Protein AF-A0A522D3J7-F1 (afdb_monomer_lite)

Structure (mmCIF, N/CA/C/O backbone):
data_AF-A0A522D3J7-F1
#
_entry.id   AF-A0A522D3J7-F1
#
loop_
_atom_site.group_PDB
_atom_site.id
_atom_site.type_symbol
_atom_site.label_atom_id
_atom_site.label_alt_id
_atom_site.label_comp_id
_atom_site.label_asym_id
_atom_site.label_entity_id
_atom_site.label_seq_id
_atom_site.pdbx_PDB_ins_code
_atom_site.Cartn_x
_atom_site.Cartn_y
_atom_site.Cartn_z
_atom_site.occupancy
_atom_site.B_iso_or_equiv
_atom_site.auth_seq_id
_atom_site.auth_comp_id
_atom_site.auth_asym_id
_atom_site.auth_atom_id
_atom_site.pdbx_PDB_model_num
ATOM 1 N N . MET A 1 1 ? 2.717 70.406 23.641 1.00 40.25 1 MET A N 1
ATOM 2 C CA . MET A 1 1 ? 3.987 69.862 24.183 1.00 40.25 1 MET A CA 1
ATOM 3 C C . MET A 1 1 ? 3.793 68.961 25.406 1.00 40.25 1 MET A C 1
ATOM 5 O O . MET A 1 1 ? 4.010 67.775 25.226 1.00 40.25 1 MET A O 1
ATOM 9 N N . LYS A 1 2 ? 3.335 69.416 26.594 1.00 33.19 2 LYS A N 1
ATOM 10 C CA . LYS A 1 2 ? 3.222 68.535 27.795 1.00 33.19 2 LYS A CA 1
ATOM 11 C C . LYS A 1 2 ? 2.521 67.176 27.553 1.00 33.19 2 LYS A C 1
ATOM 13 O O . LYS A 1 2 ? 3.052 66.159 27.980 1.00 33.19 2 LYS A O 1
ATOM 18 N N . LYS A 1 3 ? 1.410 67.126 26.796 1.00 33.66 3 LYS A N 1
ATOM 19 C CA . LYS A 1 3 ? 0.742 65.853 26.428 1.00 33.66 3 LYS A CA 1
ATOM 20 C C . LYS A 1 3 ? 1.581 64.918 25.526 1.00 33.66 3 LYS A C 1
ATOM 22 O O . LYS A 1 3 ? 1.422 63.710 25.632 1.00 33.66 3 LYS A O 1
ATOM 27 N N . LEU A 1 4 ? 2.496 65.439 24.697 1.00 36.22 4 LEU A N 1
ATOM 28 C CA . LEU A 1 4 ? 3.416 64.616 23.890 1.00 36.22 4 LEU A CA 1
ATOM 29 C C . LEU A 1 4 ? 4.549 64.014 24.735 1.00 36.22 4 LEU A C 1
ATOM 31 O O . LEU A 1 4 ? 4.918 62.867 24.513 1.00 36.22 4 LEU A O 1
ATOM 35 N N . LEU A 1 5 ? 5.078 64.755 25.720 1.00 34.31 5 LEU A N 1
ATOM 36 C CA . LEU A 1 5 ? 6.113 64.226 26.620 1.00 34.31 5 LEU A CA 1
ATOM 37 C C . LEU A 1 5 ? 5.594 63.026 27.426 1.00 34.31 5 LEU A C 1
ATOM 39 O O . LEU A 1 5 ? 6.273 62.009 27.508 1.00 34.31 5 LEU A O 1
ATOM 43 N N . ILE A 1 6 ? 4.375 63.131 27.966 1.00 37.53 6 ILE A N 1
ATOM 44 C CA . ILE A 1 6 ? 3.741 62.053 28.742 1.00 37.53 6 ILE A CA 1
ATOM 45 C C . ILE A 1 6 ? 3.516 60.810 27.864 1.00 37.53 6 ILE A C 1
ATOM 47 O O . ILE A 1 6 ? 3.835 59.701 28.285 1.00 37.53 6 ILE A O 1
ATOM 51 N N . ALA A 1 7 ? 3.054 60.987 26.620 1.00 37.78 7 ALA A N 1
ATOM 52 C CA . ALA A 1 7 ? 2.910 59.881 25.673 1.00 37.78 7 ALA A CA 1
ATOM 53 C C . ALA A 1 7 ? 4.255 59.197 25.358 1.00 37.78 7 ALA A C 1
ATOM 55 O O . ALA A 1 7 ? 4.331 57.972 25.383 1.00 37.78 7 ALA A O 1
ATOM 56 N N . SER A 1 8 ? 5.325 59.966 25.130 1.00 34.00 8 SER A N 1
ATOM 57 C CA . SER A 1 8 ? 6.657 59.419 24.822 1.00 34.00 8 SER A CA 1
ATOM 58 C C . SER A 1 8 ? 7.197 58.506 25.937 1.00 34.00 8 SER A C 1
ATOM 60 O O . SER A 1 8 ? 7.757 57.444 25.660 1.00 34.00 8 SER A O 1
ATOM 62 N N . VAL A 1 9 ? 6.965 58.870 27.206 1.00 36.00 9 VAL A N 1
ATOM 63 C CA . VAL A 1 9 ? 7.366 58.057 28.372 1.00 36.00 9 VAL A CA 1
ATOM 64 C C . VAL A 1 9 ? 6.554 56.760 28.465 1.00 36.00 9 VAL A C 1
ATOM 66 O O . VAL A 1 9 ? 7.125 55.706 28.734 1.00 36.00 9 VAL A O 1
ATOM 69 N N . ILE A 1 10 ? 5.246 56.806 28.192 1.00 36.44 10 ILE A N 1
ATOM 70 C CA . ILE A 1 10 ? 4.370 55.623 28.248 1.00 36.44 10 ILE A CA 1
ATOM 71 C C . ILE A 1 10 ? 4.685 54.641 27.107 1.00 36.44 10 ILE A C 1
ATOM 73 O O . ILE A 1 10 ? 4.838 53.449 27.357 1.00 36.44 10 ILE A O 1
ATOM 77 N N . PHE A 1 11 ? 4.852 55.114 25.867 1.00 40.09 11 PHE A N 1
ATOM 78 C CA . PHE A 1 11 ? 5.179 54.232 24.735 1.00 40.09 11 PHE A CA 1
ATOM 79 C C . PHE A 1 11 ? 6.571 53.585 24.861 1.00 40.09 11 PHE A C 1
ATOM 81 O O . PHE A 1 11 ? 6.744 52.427 24.473 1.00 40.09 11 PHE A O 1
ATOM 88 N N . SER A 1 12 ? 7.532 54.271 25.493 1.00 34.16 12 SER A N 1
ATOM 89 C CA . SER A 1 12 ? 8.863 53.718 25.796 1.00 34.16 12 SER A CA 1
ATOM 90 C C . SER A 1 12 ? 8.843 52.540 26.787 1.00 34.16 12 SER A C 1
ATOM 92 O O . SER A 1 12 ? 9.814 51.794 26.848 1.00 34.16 12 SER A O 1
ATOM 94 N N . LEU A 1 13 ? 7.752 52.343 27.541 1.00 32.25 13 LEU A N 1
ATOM 95 C CA . LEU A 1 13 ? 7.586 51.229 28.488 1.00 32.25 13 LEU A CA 1
ATOM 96 C C . LEU A 1 13 ? 6.877 49.998 27.893 1.00 32.25 13 LEU A C 1
ATOM 98 O O . LEU A 1 13 ? 6.826 48.964 28.555 1.00 32.25 13 LEU A O 1
ATOM 102 N N . VAL A 1 14 ? 6.335 50.088 26.670 1.00 37.84 14 VAL A N 1
ATOM 103 C CA . VAL A 1 14 ? 5.544 49.003 26.039 1.00 37.84 14 VAL A CA 1
ATOM 104 C C . VAL A 1 14 ? 6.085 48.587 24.658 1.00 37.84 14 VAL A C 1
ATOM 106 O O . VAL A 1 14 ? 5.700 47.549 24.133 1.00 37.84 14 VAL A O 1
ATOM 109 N N . GLY A 1 15 ? 7.027 49.339 24.074 1.00 35.78 15 GLY A N 1
ATOM 110 C CA . GLY A 1 15 ? 7.810 48.877 22.915 1.00 35.78 15 GLY A CA 1
ATOM 111 C C . GLY A 1 15 ? 7.075 48.882 21.568 1.00 35.78 15 GLY A C 1
ATOM 112 O O . GLY A 1 15 ? 7.442 48.131 20.668 1.00 35.78 15 GLY A O 1
ATOM 113 N N . ILE A 1 16 ? 6.050 49.727 21.409 1.00 37.94 16 ILE A N 1
ATOM 114 C CA . ILE A 1 16 ? 5.265 49.861 20.169 1.00 37.94 16 ILE A CA 1
ATOM 115 C C . ILE A 1 16 ? 5.700 51.125 19.412 1.00 37.94 16 ILE A C 1
ATOM 117 O O . ILE A 1 16 ? 5.866 52.189 20.010 1.00 37.94 16 ILE A O 1
ATOM 121 N N . SER A 1 17 ? 5.886 51.025 18.091 1.00 37.62 17 SER A N 1
ATOM 122 C CA . SER A 1 17 ? 6.366 52.140 17.265 1.00 37.62 17 SER A CA 1
ATOM 123 C C . SER A 1 17 ? 5.295 53.216 17.026 1.00 37.62 17 SER A C 1
ATOM 125 O O . SER A 1 17 ? 4.095 52.948 16.954 1.00 37.62 17 SER A O 1
ATOM 127 N N . ALA A 1 18 ? 5.741 54.469 16.884 1.00 39.22 18 ALA A N 1
ATOM 128 C CA . ALA A 1 18 ? 4.886 55.657 16.985 1.00 39.22 18 ALA A CA 1
ATOM 129 C C . ALA A 1 18 ? 3.805 55.821 15.891 1.00 39.22 18 ALA A C 1
ATOM 131 O O . ALA A 1 18 ? 2.935 56.678 16.039 1.00 39.22 18 ALA A O 1
ATOM 132 N N . GLY A 1 19 ? 3.825 55.023 14.815 1.00 41.78 19 GLY A N 1
ATOM 133 C CA . GLY A 1 19 ? 2.848 55.128 13.723 1.00 41.78 19 GLY A CA 1
ATOM 134 C C . GLY A 1 19 ? 1.414 54.786 14.147 1.00 41.78 19 GLY A C 1
ATOM 135 O O . GLY A 1 19 ? 0.482 55.517 13.823 1.00 41.78 19 GLY A O 1
ATOM 136 N N . TYR A 1 20 ? 1.232 53.725 14.942 1.00 38.03 20 TYR A N 1
ATOM 137 C CA . TYR A 1 20 ? -0.102 53.220 15.310 1.00 38.03 20 TYR A CA 1
ATOM 138 C C . TYR A 1 20 ? -0.926 54.185 16.177 1.00 38.03 20 TYR A C 1
ATOM 140 O O . TYR A 1 20 ? -2.157 54.146 16.154 1.00 38.03 20 TYR A O 1
ATOM 148 N N . ALA A 1 21 ? -0.273 55.082 16.921 1.00 38.91 21 ALA A N 1
ATOM 149 C CA . ALA A 1 21 ? -0.965 56.040 17.779 1.00 38.91 21 ALA A CA 1
ATOM 150 C C . ALA A 1 21 ? -1.787 57.072 16.983 1.00 38.91 21 ALA A C 1
ATOM 152 O O . ALA A 1 21 ? -2.789 57.578 17.488 1.00 38.91 21 ALA A O 1
ATOM 153 N N . GLN A 1 22 ? -1.385 57.397 15.748 1.00 39.00 22 GLN A N 1
ATOM 154 C CA . GLN A 1 22 ? -1.975 58.509 14.998 1.00 39.00 22 GLN A CA 1
ATOM 155 C C . GLN A 1 22 ? -3.326 58.162 14.349 1.00 39.00 22 GLN A C 1
ATOM 157 O O . GLN A 1 22 ? -4.180 59.042 14.219 1.00 39.00 22 GLN A O 1
ATOM 162 N N . ASP A 1 23 ? -3.556 56.892 14.008 1.00 38.94 23 ASP A N 1
ATOM 163 C CA . ASP A 1 23 ? -4.837 56.439 13.453 1.00 38.94 23 ASP A CA 1
ATOM 164 C C . ASP A 1 23 ? -5.845 56.007 14.532 1.00 38.94 23 ASP A C 1
ATOM 166 O O . ASP A 1 23 ? -7.049 56.166 14.328 1.00 38.94 23 ASP A O 1
ATOM 170 N N . TYR A 1 24 ? -5.388 55.582 15.719 1.00 35.59 24 TYR A N 1
ATOM 171 C CA . TYR A 1 24 ? -6.277 55.268 16.847 1.00 35.59 24 TYR A CA 1
ATOM 172 C C . TYR A 1 24 ? -7.119 56.487 17.273 1.00 35.59 24 TYR A C 1
ATOM 174 O O . TYR A 1 24 ? -8.347 56.410 17.335 1.00 35.59 24 TYR A O 1
ATOM 182 N N . PHE A 1 25 ? -6.489 57.653 17.470 1.00 37.47 25 PHE A N 1
ATOM 183 C CA . PHE A 1 25 ? -7.220 58.885 17.805 1.00 37.47 25 PHE A CA 1
ATOM 184 C C . PHE A 1 25 ? -8.156 59.352 16.673 1.00 37.47 25 PHE A C 1
ATOM 186 O O . PHE A 1 25 ? -9.266 59.803 16.944 1.00 37.47 25 PHE A O 1
ATOM 193 N N . ARG A 1 26 ? -7.778 59.151 15.400 1.00 39.66 26 ARG A N 1
ATOM 194 C CA . ARG A 1 26 ? -8.648 59.439 14.238 1.00 39.66 26 ARG A CA 1
ATOM 195 C C . ARG A 1 26 ? -9.884 58.542 14.148 1.00 39.66 26 ARG A C 1
ATOM 197 O O . ARG A 1 26 ? -10.861 58.940 13.511 1.00 39.66 26 ARG A O 1
ATOM 204 N N . ALA A 1 27 ? -9.843 57.341 14.721 1.00 35.19 27 ALA A N 1
ATOM 205 C CA . ALA A 1 27 ? -11.011 56.474 14.838 1.00 35.19 27 ALA A CA 1
ATOM 206 C C . ALA A 1 27 ? -11.922 56.918 15.995 1.00 35.19 27 ALA A C 1
ATOM 208 O O . ALA A 1 27 ? -13.141 56.960 15.829 1.00 35.19 27 ALA A O 1
ATOM 209 N N . GLN A 1 28 ? -11.338 57.308 17.133 1.00 33.50 28 GLN A N 1
ATOM 210 C CA . GLN A 1 28 ? -12.090 57.693 18.329 1.00 33.50 28 GLN A CA 1
ATOM 211 C C . GLN A 1 28 ? -12.894 58.994 18.137 1.00 33.50 28 GLN A C 1
ATOM 213 O O . GLN A 1 28 ? -14.094 58.996 18.414 1.00 33.50 28 GLN A O 1
ATOM 218 N N . ASP A 1 29 ? -12.302 60.047 17.554 1.00 39.47 29 ASP A N 1
ATOM 219 C CA . ASP A 1 29 ? -13.015 61.308 17.258 1.00 39.47 29 ASP A CA 1
ATOM 220 C C . ASP A 1 29 ? -14.249 61.083 16.355 1.00 39.47 29 ASP A C 1
ATOM 222 O O . ASP A 1 29 ? -15.307 61.684 16.551 1.00 39.47 29 ASP A O 1
ATOM 226 N N . LYS A 1 30 ? -14.144 60.167 15.379 1.00 38.19 30 LYS A N 1
ATOM 227 C CA . LYS A 1 30 ? -15.259 59.797 14.487 1.00 38.19 30 LYS A CA 1
ATOM 228 C C . LYS A 1 30 ? -16.360 59.016 15.207 1.00 38.19 30 LYS A C 1
ATOM 230 O O . LYS A 1 30 ? -17.526 59.124 14.829 1.00 38.19 30 LYS A O 1
ATOM 235 N N . PHE A 1 31 ? -16.008 58.224 16.217 1.00 32.94 31 PHE A N 1
ATOM 236 C CA . PHE A 1 31 ? -16.968 57.425 16.975 1.00 32.94 31 PHE A CA 1
ATOM 237 C C . PHE A 1 31 ? -17.808 58.293 17.922 1.00 32.94 31 PHE A C 1
ATOM 239 O O . PHE A 1 31 ? -19.022 58.097 18.027 1.00 32.94 31 PHE A O 1
ATOM 246 N N . GLU A 1 32 ? -17.202 59.299 18.559 1.00 38.25 32 GLU A N 1
ATOM 247 C CA . GLU A 1 32 ? -17.934 60.245 19.411 1.00 38.25 32 GLU A CA 1
ATOM 248 C C . GLU A 1 32 ? -18.833 61.188 18.587 1.00 38.25 32 GLU A C 1
ATOM 250 O O . GLU A 1 32 ? -19.997 61.373 18.945 1.00 38.25 32 GLU A O 1
ATOM 255 N N . ASP A 1 33 ? -18.374 61.677 17.427 1.00 39.84 33 ASP A N 1
ATOM 256 C CA . ASP A 1 33 ? -19.198 62.443 16.472 1.00 39.84 33 ASP A CA 1
ATOM 257 C C . ASP A 1 33 ? -20.414 61.641 15.959 1.00 39.84 33 ASP A C 1
ATOM 259 O O . ASP A 1 33 ? -21.549 62.132 15.969 1.00 39.84 33 ASP A O 1
ATOM 263 N N . PHE A 1 34 ? -20.216 60.371 15.585 1.00 32.75 34 PHE A N 1
ATOM 264 C CA . PHE A 1 34 ? -21.308 59.467 15.206 1.00 32.75 34 PHE A CA 1
ATOM 265 C C . PHE A 1 34 ? -22.305 59.253 16.357 1.00 32.75 34 PHE A C 1
ATOM 267 O O . PHE A 1 34 ? -23.522 59.328 16.160 1.00 32.75 34 PHE A O 1
ATOM 274 N N . THR A 1 35 ? -21.802 59.049 17.577 1.00 35.41 35 THR A N 1
ATOM 275 C CA . THR A 1 35 ? -22.632 58.836 18.773 1.00 35.41 35 THR A CA 1
ATOM 276 C C . THR A 1 35 ? -23.438 60.089 19.136 1.00 35.41 35 THR A C 1
ATOM 278 O O . THR A 1 35 ? -24.616 59.984 19.485 1.00 35.41 35 THR A O 1
ATOM 281 N N . ALA A 1 36 ? -22.857 61.284 18.990 1.00 40.94 36 ALA A N 1
ATOM 282 C CA . ALA A 1 36 ? -23.553 62.555 19.180 1.00 40.94 36 ALA A CA 1
ATOM 283 C C . ALA A 1 36 ? -24.682 62.751 18.151 1.00 40.94 36 ALA A C 1
ATOM 285 O O . ALA A 1 36 ? -25.812 63.078 18.526 1.00 40.94 36 ALA A O 1
ATOM 286 N N . LYS A 1 37 ? -24.418 62.473 16.867 1.00 40.31 37 LYS A N 1
ATOM 287 C CA . LYS A 1 37 ? -25.411 62.564 15.779 1.00 40.31 37 LYS A CA 1
ATOM 288 C C . LYS A 1 37 ? -26.569 61.578 15.963 1.00 40.31 37 LYS A C 1
ATOM 290 O O . LYS A 1 37 ? -27.728 61.978 15.869 1.00 40.31 37 LYS A O 1
ATOM 295 N N . MET A 1 38 ? -26.278 60.331 16.340 1.00 34.22 38 MET A N 1
ATOM 296 C CA . MET A 1 38 ? -27.286 59.325 16.716 1.00 34.22 38 MET A CA 1
ATOM 297 C C . MET A 1 38 ? -28.167 59.769 17.895 1.00 34.22 38 MET A C 1
ATOM 299 O O . MET A 1 38 ? -29.361 59.468 17.927 1.00 34.22 38 MET A O 1
ATOM 303 N N . LYS A 1 39 ? -27.604 60.503 18.864 1.00 35.25 39 LYS A N 1
ATOM 304 C CA . LYS A 1 39 ? -28.344 60.999 20.035 1.00 35.25 39 LYS A CA 1
ATOM 305 C C . LYS A 1 39 ? -29.233 62.203 19.700 1.00 35.25 39 LYS A C 1
ATOM 307 O O . LYS A 1 39 ? -30.327 62.304 20.246 1.00 35.25 39 LYS A O 1
ATOM 312 N N . ALA A 1 40 ? -28.812 63.060 18.766 1.00 39.50 40 ALA A N 1
ATOM 313 C CA . ALA A 1 40 ? -29.635 64.149 18.233 1.00 39.50 40 ALA A CA 1
ATOM 314 C C . ALA A 1 40 ? -30.811 63.639 17.373 1.00 39.50 40 ALA A C 1
ATOM 316 O O . ALA A 1 40 ? -31.916 64.173 17.459 1.00 39.50 40 ALA A O 1
ATOM 317 N N . ALA A 1 41 ? -30.603 62.570 16.595 1.00 36.94 41 ALA A N 1
ATOM 318 C CA . ALA A 1 41 ? -31.608 62.005 15.688 1.00 36.94 41 ALA A CA 1
ATOM 319 C C . ALA A 1 41 ? -32.843 61.390 16.383 1.00 36.94 41 ALA A C 1
ATOM 321 O O . ALA A 1 41 ? -33.868 61.202 15.738 1.00 36.94 41 ALA A O 1
ATOM 322 N N . LYS A 1 42 ? -32.785 61.099 17.692 1.00 35.75 42 LYS A N 1
ATOM 323 C CA . LYS A 1 42 ? -33.933 60.601 18.481 1.00 35.75 42 LYS A CA 1
ATOM 324 C C . LYS A 1 42 ? -34.771 61.703 19.151 1.00 35.75 42 LYS A C 1
ATOM 326 O O . LYS A 1 42 ? -35.654 61.391 19.943 1.00 35.75 42 LYS A O 1
ATOM 331 N N . GLY A 1 43 ? -34.478 62.979 18.884 1.00 36.56 43 GLY A N 1
ATOM 332 C CA . GLY A 1 43 ? -35.056 64.120 19.604 1.00 36.56 43 GLY A CA 1
ATOM 333 C C . GLY A 1 43 ? -36.263 64.814 18.959 1.00 36.56 43 GLY A C 1
ATOM 334 O O . GLY A 1 43 ? -36.713 65.816 19.514 1.00 36.56 43 GLY A O 1
ATOM 335 N N . LYS A 1 44 ? -36.763 64.360 17.801 1.00 33.38 44 LYS A N 1
ATOM 336 C CA . LYS A 1 44 ? -37.850 65.028 17.062 1.00 33.38 44 LYS A CA 1
ATOM 337 C C . LYS A 1 44 ? -38.787 64.049 16.358 1.00 33.38 44 LYS A C 1
ATOM 339 O O . LYS A 1 44 ? -38.300 63.098 15.766 1.00 33.38 44 LYS A O 1
ATOM 344 N N . GLU A 1 45 ? -40.079 64.398 16.388 1.00 31.23 45 GLU A N 1
ATOM 345 C CA . GLU A 1 45 ? -41.188 63.939 15.525 1.00 31.23 45 GLU A CA 1
ATOM 346 C C . GLU A 1 45 ? -41.466 62.408 15.486 1.00 31.23 45 GLU A C 1
ATOM 348 O O . GLU A 1 45 ? -40.586 61.583 15.297 1.00 31.23 45 GLU A O 1
ATOM 353 N N . GLY A 1 46 ? -42.692 61.903 15.671 1.00 26.52 46 GLY A N 1
ATOM 354 C CA . GLY A 1 46 ? -43.945 62.561 16.053 1.00 26.52 46 GLY A CA 1
ATOM 355 C C . GLY A 1 46 ? -44.892 62.865 14.890 1.00 26.52 46 GLY A C 1
ATOM 356 O O . GLY A 1 46 ? -45.144 64.030 14.609 1.00 26.52 46 GLY A O 1
ATOM 357 N N . GLY A 1 47 ? -45.463 61.832 14.262 1.00 24.97 47 GLY A N 1
ATOM 358 C CA . GLY A 1 47 ? -46.562 61.992 13.303 1.00 24.97 47 GLY A CA 1
ATOM 359 C C . GLY A 1 47 ? -46.648 60.874 12.263 1.00 24.97 47 GLY A C 1
ATOM 360 O O . GLY A 1 47 ? -45.634 60.401 11.765 1.00 24.97 47 GLY A O 1
ATOM 361 N N . SER A 1 48 ? -47.876 60.463 11.947 1.00 29.28 48 SER A N 1
ATOM 362 C CA . SER A 1 48 ? -48.210 59.582 10.819 1.00 29.28 48 SER A CA 1
ATOM 363 C C . SER A 1 48 ? -47.860 60.222 9.471 1.00 29.28 48 SER A C 1
ATOM 365 O O . SER A 1 48 ? -48.133 61.408 9.303 1.00 29.28 48 SER A O 1
ATOM 367 N N . TYR A 1 49 ? -47.405 59.424 8.498 1.00 23.36 49 TYR A N 1
ATOM 368 C CA . TYR A 1 49 ? -48.014 59.423 7.160 1.00 23.36 49 TYR A CA 1
ATOM 369 C C . TYR A 1 49 ? -47.873 58.051 6.475 1.00 23.36 49 TYR A C 1
ATOM 371 O O . TYR A 1 49 ? -46.930 57.305 6.740 1.00 23.36 49 TYR A O 1
ATOM 379 N N . MET A 1 50 ? -48.848 57.719 5.626 1.00 24.08 50 MET A N 1
ATOM 380 C CA . MET A 1 50 ? -48.866 56.536 4.754 1.00 24.08 50 MET A CA 1
ATOM 381 C C . MET A 1 50 ? -48.249 56.845 3.374 1.00 24.08 50 MET A C 1
ATOM 383 O O . MET A 1 50 ? -47.868 57.979 3.103 1.00 24.08 50 MET A O 1
ATOM 387 N N . ASP A 1 51 ? -48.216 55.819 2.517 1.00 24.22 51 ASP A N 1
ATOM 388 C CA . ASP A 1 51 ? -48.063 55.872 1.055 1.00 24.22 51 ASP A CA 1
ATOM 389 C C . ASP A 1 51 ? -46.729 56.381 0.472 1.00 24.22 51 ASP A C 1
ATOM 391 O O . ASP A 1 51 ? -46.511 57.575 0.289 1.00 24.22 51 ASP A O 1
ATOM 395 N N . ALA A 1 52 ? -45.882 55.442 0.017 1.00 23.62 52 ALA A N 1
ATOM 396 C CA . ALA A 1 52 ? -45.781 55.132 -1.424 1.00 23.62 52 ALA A CA 1
ATOM 397 C C . ALA A 1 52 ? -44.633 54.146 -1.763 1.00 23.62 52 ALA A C 1
ATOM 399 O O . ALA A 1 52 ? -43.478 54.543 -1.906 1.00 23.62 52 ALA A O 1
ATOM 400 N N . ALA A 1 53 ? -44.962 52.872 -2.005 1.00 21.42 53 ALA A N 1
ATOM 401 C CA . ALA A 1 53 ? -44.159 51.949 -2.822 1.00 21.42 53 ALA A CA 1
ATOM 402 C C . ALA A 1 53 ? -45.083 50.855 -3.409 1.00 21.42 53 ALA A C 1
ATOM 404 O O . ALA A 1 53 ? -45.945 50.362 -2.680 1.00 21.42 53 ALA A O 1
ATOM 405 N N . PRO A 1 54 ? -44.980 50.500 -4.706 1.00 23.92 54 PRO A N 1
ATOM 406 C CA . PRO A 1 54 ? -45.990 49.680 -5.379 1.00 23.92 54 PRO A CA 1
ATOM 407 C C . PRO A 1 54 ? -45.848 48.169 -5.132 1.00 23.92 54 PRO A C 1
ATOM 409 O O . PRO A 1 54 ? -44.764 47.647 -4.878 1.00 23.92 54 PRO A O 1
ATOM 412 N N . SER A 1 55 ? -46.968 47.462 -5.279 1.00 24.44 55 SER A N 1
ATOM 413 C CA . SER A 1 55 ? -47.088 46.007 -5.157 1.00 24.44 55 SER A CA 1
ATOM 414 C C . SER A 1 55 ? -46.452 45.235 -6.318 1.00 24.44 55 SER A C 1
ATOM 416 O O . SER A 1 55 ? -46.649 45.591 -7.480 1.00 24.44 55 SER A O 1
ATOM 418 N N . ILE A 1 56 ? -45.844 44.086 -6.011 1.00 25.16 56 ILE A N 1
ATOM 419 C CA . ILE A 1 56 ? -45.645 42.982 -6.961 1.00 25.16 56 ILE A CA 1
ATOM 420 C C . ILE A 1 56 ? -46.225 41.722 -6.306 1.00 25.16 56 ILE A C 1
ATOM 422 O O . ILE A 1 56 ? -45.704 41.252 -5.297 1.00 25.16 56 ILE A O 1
ATOM 426 N N . ASN A 1 57 ? -47.335 41.209 -6.842 1.00 24.17 57 ASN A N 1
ATOM 427 C CA . ASN A 1 57 ? -48.067 40.093 -6.239 1.00 24.17 57 ASN A CA 1
ATOM 428 C C . ASN A 1 57 ? -47.484 38.734 -6.645 1.00 24.17 57 ASN A C 1
ATOM 430 O O . ASN A 1 57 ? -47.678 38.288 -7.774 1.00 24.17 57 ASN A O 1
ATOM 434 N N . SER A 1 58 ? -46.892 38.033 -5.681 1.00 25.59 58 SER A N 1
ATOM 435 C CA . SER A 1 58 ? -46.839 36.567 -5.656 1.00 25.59 58 SER A CA 1
ATOM 436 C C . SER A 1 58 ? -46.602 36.103 -4.218 1.00 25.59 58 SER A C 1
ATOM 438 O O . SER A 1 58 ? -45.491 36.237 -3.705 1.00 25.59 58 SER A O 1
ATOM 440 N N . GLU A 1 59 ? -47.639 35.591 -3.554 1.00 22.64 59 GLU A N 1
ATOM 441 C CA . GLU A 1 59 ? -47.519 35.055 -2.195 1.00 22.64 59 GLU A CA 1
ATOM 442 C C . GLU A 1 59 ? -46.697 33.753 -2.196 1.00 22.64 59 GLU A C 1
ATOM 444 O O . GLU A 1 59 ? -47.097 32.785 -2.851 1.00 22.64 59 GLU A O 1
ATOM 449 N N . PRO A 1 60 ? -45.595 33.651 -1.431 1.00 23.55 60 PRO A N 1
ATOM 450 C CA . PRO A 1 60 ? -45.187 32.360 -0.903 1.00 23.55 60 PRO A CA 1
ATOM 451 C C . PRO A 1 60 ? -46.206 31.962 0.173 1.00 23.55 60 PRO A C 1
ATOM 453 O O . PRO A 1 60 ? -46.483 32.744 1.084 1.00 23.55 60 PRO A O 1
ATOM 456 N N . ALA A 1 61 ? -46.777 30.760 0.068 1.00 23.45 61 ALA A N 1
ATOM 457 C CA . ALA A 1 61 ? -47.783 30.288 1.018 1.00 23.45 61 ALA A CA 1
ATOM 458 C C . ALA A 1 61 ? -47.263 30.374 2.470 1.00 23.45 61 ALA A C 1
ATOM 460 O O . ALA A 1 61 ? -46.090 30.066 2.713 1.00 23.45 61 ALA A O 1
ATOM 461 N N . PRO A 1 62 ? -48.101 30.776 3.445 1.00 26.80 62 PRO A N 1
ATOM 462 C CA . PRO A 1 62 ? -47.657 30.928 4.822 1.00 26.80 62 PRO A CA 1
ATOM 463 C C . PRO A 1 62 ? -47.159 29.588 5.366 1.00 26.80 62 PRO A C 1
ATOM 465 O O . PRO A 1 62 ? -47.869 28.581 5.316 1.00 26.80 62 PRO A O 1
ATOM 468 N N . PHE A 1 63 ? -45.951 29.584 5.935 1.00 27.28 63 PHE A N 1
ATOM 469 C CA . PHE A 1 63 ? -45.489 28.469 6.756 1.00 27.28 63 PHE A CA 1
ATOM 470 C C . PHE A 1 63 ? -46.444 28.330 7.942 1.00 27.28 63 PHE A C 1
ATOM 472 O O . PHE A 1 63 ? -46.394 29.117 8.888 1.00 27.28 63 PHE A O 1
ATOM 479 N N . ASN A 1 64 ? -47.334 27.342 7.863 1.00 33.25 64 ASN A N 1
ATOM 480 C CA . ASN A 1 64 ? -48.328 27.057 8.886 1.00 33.25 64 ASN A CA 1
ATOM 481 C C . ASN A 1 64 ? -47.633 26.470 10.122 1.00 33.25 64 ASN A C 1
ATOM 483 O O . ASN A 1 64 ? -47.528 25.253 10.269 1.00 33.25 64 ASN A O 1
ATOM 487 N N . VAL A 1 65 ? -47.094 27.345 10.975 1.00 32.09 65 VAL A N 1
ATOM 488 C CA . VAL A 1 65 ? -46.521 26.972 12.270 1.00 32.09 65 VAL A CA 1
ATOM 489 C C . VAL A 1 65 ? -47.664 26.430 13.131 1.00 32.09 65 VAL A C 1
ATOM 491 O O . VAL A 1 65 ? -48.555 27.211 13.469 1.00 32.09 65 VAL A O 1
ATOM 494 N N . PRO A 1 66 ? -47.662 25.137 13.510 1.00 33.56 66 PRO A N 1
ATOM 495 C CA . PRO A 1 66 ? -48.758 24.576 14.288 1.00 33.56 66 PRO A CA 1
ATOM 496 C C . PRO A 1 66 ? -48.890 25.300 15.629 1.00 33.56 66 PRO A C 1
ATOM 498 O O . PRO A 1 66 ? -47.876 25.693 16.233 1.00 33.56 66 PRO A O 1
ATOM 501 N N . ALA A 1 67 ? -50.132 25.453 16.098 1.00 39.72 67 ALA A N 1
ATOM 502 C CA . ALA A 1 67 ? -50.398 25.979 17.430 1.00 39.72 67 ALA A CA 1
ATOM 503 C C . ALA A 1 67 ? -49.693 25.092 18.481 1.00 39.72 67 ALA A C 1
ATOM 505 O O . ALA A 1 67 ? -49.418 23.924 18.198 1.00 39.72 67 ALA A O 1
ATOM 506 N N . PRO A 1 68 ? -49.365 25.598 19.687 1.00 43.22 68 PRO A N 1
ATOM 507 C CA . PRO A 1 68 ? -48.523 24.857 20.636 1.00 43.22 68 PRO A CA 1
ATOM 508 C C . PRO A 1 68 ? -48.990 23.414 20.912 1.00 43.22 68 PRO A C 1
ATOM 510 O O . PRO A 1 68 ? -48.168 22.497 20.929 1.00 43.22 68 PRO A O 1
ATOM 513 N N . GLY A 1 69 ? -50.310 23.207 21.010 1.00 44.16 69 GLY A N 1
ATOM 514 C CA . GLY A 1 69 ? -50.930 21.897 21.240 1.00 44.16 69 GLY A CA 1
ATOM 515 C C . GLY A 1 69 ? -50.912 20.913 20.060 1.00 44.16 69 GLY A C 1
ATOM 516 O O . GLY A 1 69 ? -51.147 19.732 20.288 1.00 44.16 69 GLY A O 1
ATOM 517 N N . ASP A 1 70 ? -50.603 21.355 18.836 1.00 46.78 70 ASP A N 1
ATOM 518 C CA . ASP A 1 70 ? -50.565 20.506 17.628 1.00 46.78 70 ASP A CA 1
ATOM 519 C C . ASP A 1 70 ? -49.167 19.916 17.350 1.00 46.78 70 ASP A C 1
ATOM 521 O O . ASP A 1 70 ? -48.935 19.254 16.335 1.00 46.78 70 ASP A O 1
ATOM 525 N N . ARG A 1 71 ? -48.191 20.183 18.225 1.00 53.34 71 ARG A N 1
ATOM 526 C CA . ARG A 1 71 ? -46.830 19.640 18.110 1.00 53.34 71 ARG A CA 1
ATOM 527 C C . ARG A 1 71 ? -46.778 18.225 18.694 1.00 53.34 71 ARG A C 1
ATOM 529 O O . ARG A 1 71 ? -47.465 17.959 19.679 1.00 53.34 71 ARG A O 1
ATOM 536 N N . PRO A 1 72 ? -45.969 17.308 18.132 1.00 49.25 72 PRO A N 1
ATOM 537 C CA . PRO A 1 72 ? -45.855 15.961 18.676 1.00 49.25 72 PRO A CA 1
ATOM 538 C C . PRO A 1 72 ? -45.308 15.998 20.115 1.00 49.25 72 PRO A C 1
ATOM 540 O O . PRO A 1 72 ? -44.473 16.857 20.424 1.00 49.25 72 PRO A O 1
ATOM 543 N N . PRO A 1 73 ? -45.741 15.072 20.991 1.00 58.97 73 PRO A N 1
ATOM 544 C CA . PRO A 1 73 ? -45.220 14.974 22.351 1.00 58.97 73 PRO A CA 1
ATOM 545 C C . PRO A 1 73 ? -43.709 14.681 22.358 1.00 58.97 73 PRO A C 1
ATOM 547 O O . PRO A 1 73 ? -43.177 14.170 21.365 1.00 58.97 73 PRO A O 1
ATOM 550 N N . PRO A 1 74 ? -42.996 14.970 23.467 1.00 64.38 74 PRO A N 1
ATOM 551 C CA . PRO A 1 74 ? -41.605 14.560 23.633 1.00 64.38 74 PRO A CA 1
ATOM 552 C C . PRO A 1 74 ? -41.455 13.067 23.342 1.00 64.38 74 PRO A C 1
ATOM 554 O O . PRO A 1 74 ? -42.236 12.247 23.830 1.00 64.38 74 PRO A O 1
ATOM 557 N N . SER A 1 75 ? -40.449 12.707 22.543 1.00 64.56 75 SER A N 1
ATOM 558 C CA . SER A 1 75 ? -40.185 11.301 22.257 1.00 64.56 75 SER A CA 1
ATOM 559 C C . SER A 1 75 ? -39.859 10.566 23.565 1.00 64.56 75 SER A C 1
ATOM 561 O O . SER A 1 75 ? -39.184 11.143 24.424 1.00 64.56 75 SER A O 1
ATOM 563 N N . PRO A 1 76 ? -40.264 9.290 23.728 1.00 57.22 76 PRO A N 1
ATOM 564 C CA . PRO A 1 76 ? -39.962 8.526 24.940 1.00 57.22 76 PRO A CA 1
ATOM 565 C C . PRO A 1 76 ? -38.470 8.536 25.297 1.00 57.22 76 PRO A C 1
ATOM 567 O O . PRO A 1 76 ? -38.121 8.608 26.469 1.00 57.22 76 PRO A O 1
ATOM 570 N N . SER A 1 77 ? -37.590 8.576 24.291 1.00 55.62 77 SER A N 1
ATOM 571 C CA . SER A 1 77 ? -36.146 8.756 24.471 1.00 55.62 77 SER A CA 1
ATOM 572 C C . SER A 1 77 ? -35.759 10.047 25.203 1.00 55.62 77 SER A C 1
ATOM 574 O O . SER A 1 77 ? -34.922 9.985 26.092 1.00 55.62 77 SER A O 1
ATOM 576 N N . VAL A 1 78 ? -36.363 11.200 24.892 1.00 66.12 78 VAL A N 1
ATOM 577 C CA . VAL A 1 78 ? -36.044 12.478 25.561 1.00 66.12 78 VAL A CA 1
ATOM 578 C C . VAL A 1 78 ? -36.527 12.472 27.011 1.00 66.12 78 VAL A C 1
ATOM 580 O O . VAL A 1 78 ? -35.818 12.964 27.885 1.00 66.12 78 VAL A O 1
ATOM 583 N N . VAL A 1 79 ? -37.692 11.874 27.283 1.00 66.38 79 VAL A N 1
ATOM 584 C CA . VAL A 1 79 ? -38.197 11.705 28.656 1.00 66.38 79 VAL A CA 1
ATOM 585 C C . VAL A 1 79 ? -37.247 10.816 29.462 1.00 66.38 79 VAL A C 1
ATOM 587 O O . VAL A 1 79 ? -36.725 11.252 30.486 1.00 66.38 79 VAL A O 1
ATOM 590 N N . ILE A 1 80 ? -36.925 9.626 28.941 1.00 60.28 80 ILE A N 1
ATOM 591 C CA . ILE A 1 80 ? -36.026 8.661 29.589 1.00 60.28 80 ILE A CA 1
ATOM 592 C C . ILE A 1 80 ? -34.626 9.256 29.801 1.00 60.28 80 ILE A C 1
ATOM 594 O O . ILE A 1 80 ? -34.065 9.099 30.882 1.00 60.28 80 ILE A O 1
ATOM 598 N N . SER A 1 81 ? -34.057 9.973 28.824 1.00 57.97 81 SER A N 1
ATOM 599 C CA . SER A 1 81 ? -32.747 10.626 28.972 1.00 57.97 81 SER A CA 1
ATOM 600 C C . SER A 1 81 ? -32.754 11.715 30.048 1.00 57.97 81 SER A C 1
ATOM 602 O O . SER A 1 81 ? -31.817 11.779 30.843 1.00 57.97 81 SER A O 1
ATOM 604 N N . ALA A 1 82 ? -33.807 12.536 30.125 1.00 68.38 82 ALA A N 1
ATOM 605 C CA . ALA A 1 82 ? -33.926 13.569 31.153 1.00 68.38 82 ALA A CA 1
ATOM 606 C C . ALA A 1 82 ? -34.085 12.966 32.559 1.00 68.38 82 ALA A C 1
ATOM 608 O O . ALA A 1 82 ? -33.441 13.425 33.501 1.00 68.38 82 ALA A O 1
ATOM 609 N N . GLU A 1 83 ? -34.893 11.913 32.701 1.00 69.38 83 GLU A N 1
ATOM 610 C CA . GLU A 1 83 ? -35.076 11.175 33.959 1.00 69.38 83 GLU A CA 1
ATOM 611 C C . GLU A 1 83 ? -33.811 10.401 34.372 1.00 69.38 83 GLU A C 1
ATOM 613 O O . GLU A 1 83 ? -33.507 10.309 35.561 1.00 69.38 83 GLU A O 1
ATOM 618 N N . SER A 1 84 ? -33.023 9.936 33.397 1.00 64.31 84 SER A N 1
ATOM 619 C CA . SER A 1 84 ? -31.719 9.279 33.597 1.00 64.31 84 SER A CA 1
ATOM 620 C C . SER A 1 84 ? -30.565 10.253 33.875 1.00 64.31 84 SER A C 1
ATOM 622 O O . SER A 1 84 ? -29.445 9.810 34.119 1.00 64.31 84 SER A O 1
ATOM 624 N N . GLY A 1 85 ? -30.807 11.569 33.848 1.00 71.38 85 GLY A N 1
ATOM 625 C CA . GLY A 1 85 ? -29.825 12.574 34.258 1.00 71.38 85 GLY A CA 1
ATOM 626 C C . GLY A 1 85 ? -29.144 13.380 33.145 1.00 71.38 85 GLY A C 1
ATOM 627 O O . GLY A 1 85 ? -28.253 14.157 33.474 1.00 71.38 85 GLY A O 1
ATOM 628 N N . ASP A 1 86 ? -29.525 13.265 31.865 1.00 80.62 86 ASP A N 1
ATOM 629 C CA . ASP A 1 86 ? -28.964 14.126 30.806 1.00 80.62 86 ASP A CA 1
ATOM 630 C C . ASP A 1 86 ? -29.489 15.573 30.932 1.00 80.62 86 ASP A C 1
ATOM 632 O O . ASP A 1 86 ? -30.674 15.823 30.675 1.00 80.62 86 ASP A O 1
ATOM 636 N N . PRO A 1 87 ? -28.637 16.565 31.263 1.00 79.62 87 PRO A N 1
ATOM 637 C CA . PRO A 1 87 ? -29.079 17.944 31.441 1.00 79.62 87 PRO A CA 1
ATOM 638 C C . PRO A 1 87 ? -29.549 18.595 30.133 1.00 79.62 87 PRO A C 1
ATOM 640 O O . PRO A 1 87 ? -30.310 19.562 30.180 1.00 79.62 87 PRO A O 1
ATOM 643 N N . ASN A 1 88 ? -29.155 18.072 28.966 1.00 84.25 88 ASN A N 1
ATOM 644 C CA . ASN A 1 88 ? -29.610 18.583 27.675 1.00 84.25 88 ASN A CA 1
ATOM 645 C C . ASN A 1 88 ? -31.063 18.162 27.416 1.00 84.25 88 ASN A C 1
ATOM 647 O O . ASN A 1 88 ? -31.901 19.015 27.118 1.00 84.25 88 ASN A O 1
ATOM 651 N N . ALA A 1 89 ? -31.397 16.886 27.632 1.00 78.69 89 ALA A N 1
ATOM 652 C CA . ALA A 1 89 ? -32.777 16.405 27.631 1.00 78.69 89 ALA A CA 1
ATOM 653 C C . ALA A 1 89 ? -33.649 17.123 28.681 1.00 78.69 89 ALA A C 1
ATOM 655 O O . ALA A 1 89 ? -34.763 17.545 28.361 1.00 78.69 89 ALA A O 1
ATOM 656 N N . MET A 1 90 ? -33.132 17.380 29.892 1.00 86.12 90 MET A N 1
ATOM 657 C CA . MET A 1 90 ? -33.827 18.220 30.884 1.00 86.12 90 MET A CA 1
ATOM 658 C C . MET A 1 90 ? -34.112 19.636 30.350 1.00 86.12 90 MET A C 1
ATOM 660 O O . MET A 1 90 ? -35.213 20.159 30.523 1.00 86.12 90 MET A O 1
ATOM 664 N N . MET A 1 91 ? -33.154 20.270 29.668 1.00 89.38 91 MET A N 1
ATOM 665 C CA . MET A 1 91 ? -33.348 21.595 29.063 1.00 89.38 91 MET A CA 1
ATOM 666 C C . MET A 1 91 ? -34.362 21.590 27.909 1.00 89.38 91 MET A C 1
ATOM 668 O O . MET A 1 91 ? -35.064 22.587 27.726 1.00 89.38 91 MET A O 1
ATOM 672 N N . ILE A 1 92 ? -34.478 20.484 27.167 1.00 85.44 92 ILE A N 1
ATOM 673 C CA . ILE A 1 92 ? -35.504 20.289 26.132 1.00 85.44 92 ILE A CA 1
ATOM 674 C C . ILE A 1 92 ? -36.894 20.170 26.776 1.00 85.44 92 ILE A C 1
ATOM 676 O O . ILE A 1 92 ? -37.784 20.943 26.415 1.00 85.44 92 ILE A O 1
ATOM 680 N N . LEU A 1 93 ? -37.066 19.306 27.787 1.00 80.25 93 LEU A N 1
ATOM 681 C CA . LEU A 1 93 ? -38.331 19.195 28.530 1.00 80.25 93 LEU A CA 1
ATOM 682 C C . LEU A 1 93 ? -38.724 20.522 29.189 1.00 80.25 93 LEU A C 1
ATOM 684 O O . LEU A 1 93 ? -39.894 20.902 29.162 1.00 80.25 93 LEU A O 1
ATOM 688 N N . SER A 1 94 ? -37.754 21.258 29.743 1.00 87.44 94 SER A N 1
ATOM 689 C CA . SER A 1 94 ? -37.985 22.588 30.314 1.00 87.44 94 SER A CA 1
ATOM 690 C C . SER A 1 94 ? -38.611 23.545 29.296 1.00 87.44 94 SER A C 1
ATOM 692 O O . SER A 1 94 ? -39.611 24.196 29.595 1.00 87.44 94 SER A O 1
ATOM 694 N N . ASP A 1 95 ? -38.078 23.592 28.073 1.00 85.69 95 ASP A N 1
ATOM 695 C CA . ASP A 1 95 ? -38.618 24.439 27.010 1.00 85.69 95 ASP A CA 1
ATOM 696 C C . ASP A 1 95 ? -39.986 23.961 26.502 1.00 85.69 95 ASP A C 1
ATOM 698 O O . ASP A 1 95 ? -40.857 24.795 26.242 1.00 85.69 95 ASP A O 1
ATOM 702 N N . GLN A 1 96 ? -40.206 22.645 26.413 1.00 81.94 96 GLN A N 1
ATOM 703 C CA . GLN A 1 96 ? -41.491 22.077 25.995 1.00 81.94 96 GLN A CA 1
ATOM 704 C C . GLN A 1 96 ? -42.600 22.380 27.006 1.00 81.94 96 GLN A C 1
ATOM 706 O O . GLN A 1 96 ? -43.617 22.961 26.626 1.00 81.94 96 GLN A O 1
ATOM 711 N N . TYR A 1 97 ? -42.385 22.108 28.298 1.00 82.12 97 TYR A N 1
ATOM 712 C CA . TYR A 1 97 ? -43.341 22.463 29.353 1.00 82.12 97 TYR A CA 1
ATOM 713 C C . TYR A 1 97 ? -43.536 23.981 29.489 1.00 82.12 97 TYR A C 1
ATOM 715 O O . TYR A 1 97 ? -44.634 24.422 29.825 1.00 82.12 97 TYR A O 1
ATOM 723 N N . ASN A 1 98 ? -42.523 24.806 29.194 1.00 84.88 98 ASN A N 1
ATOM 724 C CA . ASN A 1 98 ? -42.667 26.263 29.253 1.00 84.88 98 ASN A CA 1
ATOM 725 C C . ASN A 1 98 ? -43.502 26.840 28.097 1.00 84.88 98 ASN A C 1
ATOM 727 O O . ASN A 1 98 ? -44.198 27.838 28.289 1.00 84.88 98 ASN A O 1
ATOM 731 N N . ARG A 1 99 ? -43.418 26.250 26.898 1.00 81.81 99 ARG A N 1
ATOM 732 C CA . ARG A 1 99 ? -44.138 26.717 25.696 1.00 81.81 99 ARG A CA 1
ATOM 733 C C . ARG A 1 99 ? -45.451 25.978 25.428 1.00 81.81 99 ARG A C 1
ATOM 735 O O . ARG A 1 99 ? -46.264 26.480 24.661 1.00 81.81 99 ARG A O 1
ATOM 742 N N . GLY A 1 100 ? -45.659 24.824 26.059 1.00 75.31 100 GLY A N 1
ATOM 743 C CA . GLY A 1 100 ? -46.758 23.912 25.745 1.00 75.31 100 GLY A CA 1
ATOM 744 C C . GLY A 1 100 ? -46.534 23.118 24.452 1.00 75.31 100 GLY A C 1
ATOM 745 O O . GLY A 1 100 ? -47.501 22.770 23.787 1.00 75.31 100 GLY A O 1
ATOM 746 N N . ASP A 1 101 ? -45.275 22.881 24.055 1.00 76.31 101 ASP A N 1
ATOM 747 C CA . ASP A 1 101 ? -44.937 22.187 22.803 1.00 76.31 101 ASP A CA 1
ATOM 748 C C . ASP A 1 101 ? -45.156 20.668 22.953 1.00 76.31 101 ASP A C 1
ATOM 750 O O . ASP A 1 101 ? -44.266 19.952 23.419 1.00 76.31 101 ASP A O 1
ATOM 754 N N . GLY A 1 102 ? -46.339 20.177 22.569 1.00 67.75 102 GLY A N 1
ATOM 755 C CA . GLY A 1 102 ? -46.692 18.747 22.629 1.00 67.75 102 GLY A CA 1
ATOM 756 C C . GLY A 1 102 ? -46.938 18.190 24.040 1.00 67.75 102 GLY A C 1
ATOM 757 O O . GLY A 1 102 ? -47.161 16.994 24.213 1.00 67.75 102 GLY A O 1
ATOM 758 N N . VAL A 1 103 ? -46.929 19.056 25.053 1.00 71.00 103 VAL A N 1
ATOM 759 C CA . VAL A 1 103 ? -47.338 18.781 26.439 1.00 71.00 103 VAL A CA 1
ATOM 760 C C . VAL A 1 103 ? -48.187 19.948 26.948 1.00 71.00 103 VAL A C 1
ATOM 762 O O . VAL A 1 103 ? -47.978 21.076 26.500 1.00 71.00 103 VAL A O 1
ATOM 765 N N . PRO A 1 104 ? -49.114 19.743 27.901 1.00 71.06 104 PRO A N 1
ATOM 766 C CA . PRO A 1 104 ? -49.800 20.853 28.556 1.00 71.06 104 PRO A CA 1
ATOM 767 C C . PRO A 1 104 ? -48.795 21.839 29.168 1.00 71.06 104 PRO A C 1
ATOM 769 O O . PRO A 1 104 ? -47.861 21.430 29.864 1.00 71.06 104 PRO A O 1
ATOM 772 N N . GLN A 1 105 ? -48.981 23.138 28.914 1.00 84.25 105 GLN A N 1
ATOM 773 C CA . GLN A 1 105 ? -48.086 24.178 29.425 1.00 84.25 105 GLN A CA 1
ATOM 774 C C . GLN A 1 105 ? -48.062 24.154 30.960 1.00 84.25 105 GLN A C 1
ATOM 776 O O . GLN A 1 105 ? -49.098 24.245 31.616 1.00 84.25 105 GLN A O 1
ATOM 781 N N . ASN A 1 106 ? -46.867 24.025 31.533 1.00 80.00 106 ASN A N 1
ATOM 782 C CA . ASN A 1 106 ? -46.662 23.889 32.968 1.00 80.00 106 ASN A CA 1
ATOM 783 C C . ASN A 1 106 ? -45.337 24.549 33.375 1.00 80.00 106 ASN A C 1
ATOM 785 O O . ASN A 1 106 ? -44.269 23.932 33.353 1.00 80.00 106 ASN A O 1
ATOM 789 N N . HIS A 1 107 ? -45.407 25.819 33.779 1.00 80.06 107 HIS A N 1
ATOM 790 C CA . HIS A 1 107 ? -44.228 26.581 34.198 1.00 80.06 107 HIS A CA 1
ATOM 791 C C . HIS A 1 107 ? -43.540 25.994 35.446 1.00 80.06 107 HIS A C 1
ATOM 793 O O . HIS A 1 107 ? -42.343 26.209 35.627 1.00 80.06 107 HIS A O 1
ATOM 799 N N . ALA A 1 108 ? -44.247 25.229 36.289 1.00 73.19 108 ALA A N 1
ATOM 800 C CA . ALA A 1 108 ? -43.670 24.618 37.487 1.00 73.19 108 ALA A CA 1
ATOM 801 C C . ALA A 1 108 ? -42.766 23.425 37.129 1.00 73.19 108 ALA A C 1
ATOM 803 O O . ALA A 1 108 ? -41.617 23.379 37.570 1.00 73.19 108 ALA A O 1
ATOM 804 N N . LEU A 1 109 ? -43.228 22.527 36.249 1.00 77.06 109 LEU A N 1
ATOM 805 C CA . LEU A 1 109 ? -42.389 21.465 35.674 1.00 77.06 109 LEU A CA 1
ATOM 806 C C . LEU A 1 109 ? -41.241 22.055 34.849 1.00 77.06 109 LEU A C 1
ATOM 808 O O . LEU A 1 109 ? -40.101 21.613 34.973 1.00 77.06 109 LEU A O 1
ATOM 812 N N . ALA A 1 110 ? -41.505 23.097 34.058 1.00 81.62 110 ALA A N 1
ATOM 813 C CA . ALA A 1 110 ? -40.464 23.771 33.289 1.00 81.62 110 ALA A CA 1
ATOM 814 C C . ALA A 1 110 ? -39.339 24.337 34.177 1.00 81.62 110 ALA A C 1
ATOM 816 O O . ALA A 1 110 ? -38.155 24.181 33.864 1.00 81.62 110 ALA A O 1
ATOM 817 N N . TYR A 1 111 ? -39.707 24.965 35.299 1.00 81.56 111 TYR A N 1
ATOM 818 C CA . TYR A 1 111 ? -38.785 25.474 36.315 1.00 81.56 111 TYR A CA 1
ATOM 819 C C . TYR A 1 111 ? -38.012 24.350 37.013 1.00 81.56 111 TYR A C 1
ATOM 821 O O . TYR A 1 111 ? -36.802 24.477 37.206 1.00 81.56 111 TYR A O 1
ATOM 829 N N . GLN A 1 112 ? -38.685 23.241 37.343 1.00 79.94 112 GLN A N 1
ATOM 830 C CA . GLN A 1 112 ? -38.064 22.055 37.932 1.00 79.94 112 GLN A CA 1
ATOM 831 C C . GLN A 1 112 ? -36.974 21.486 37.013 1.00 79.94 112 GLN A C 1
ATOM 833 O O . GLN A 1 112 ? -35.834 21.328 37.445 1.00 79.94 112 GLN A O 1
ATOM 838 N N . TRP A 1 113 ? -37.288 21.256 35.734 1.00 83.19 113 TRP A N 1
ATOM 839 C CA . TRP A 1 113 ? -36.335 20.735 34.751 1.00 83.19 113 TRP A CA 1
ATOM 840 C C . TRP A 1 113 ? -35.146 21.681 34.511 1.00 83.19 113 TRP A C 1
ATOM 842 O O . TRP A 1 113 ? -34.006 21.221 34.502 1.00 83.19 113 TRP A O 1
ATOM 852 N N . ALA A 1 114 ? -35.363 23.002 34.421 1.00 83.19 114 ALA A N 1
ATOM 853 C CA . ALA A 1 114 ? -34.261 23.970 34.316 1.00 83.19 114 ALA A CA 1
ATOM 854 C C . ALA A 1 114 ? -33.360 23.990 35.566 1.00 83.19 114 ALA A C 1
ATOM 856 O O . ALA A 1 114 ? -32.148 24.185 35.461 1.00 83.19 114 ALA A O 1
ATOM 857 N N . LEU A 1 115 ? -33.936 23.803 36.758 1.00 83.38 115 LEU A N 1
ATOM 858 C CA . LEU A 1 115 ? -33.190 23.787 38.015 1.00 83.38 115 LEU A CA 1
ATOM 859 C C . LEU A 1 115 ? -32.387 22.488 38.187 1.00 83.38 115 LEU A C 1
ATOM 861 O O . LEU A 1 115 ? -31.227 22.558 38.590 1.00 83.38 115 LEU A O 1
ATOM 865 N N . MET A 1 116 ? -32.947 21.331 37.821 1.00 81.25 116 MET A N 1
ATOM 866 C CA . MET A 1 116 ? -32.208 20.061 37.808 1.00 81.25 116 MET A CA 1
ATOM 867 C C . MET A 1 116 ? -31.080 20.087 36.766 1.00 81.25 116 MET A C 1
ATOM 869 O O . MET A 1 116 ? -29.943 19.764 37.107 1.00 81.25 116 MET A O 1
ATOM 873 N N . ALA A 1 117 ? -31.329 20.604 35.555 1.00 83.88 117 ALA A N 1
ATOM 874 C CA . ALA A 1 117 ? -30.284 20.794 34.545 1.00 83.88 117 ALA A CA 1
ATOM 875 C C . ALA A 1 117 ? -29.134 21.677 35.063 1.00 83.88 117 ALA A C 1
ATOM 877 O O . ALA A 1 117 ? -27.966 21.326 34.916 1.00 83.88 117 ALA A O 1
ATOM 878 N N . ALA A 1 118 ? -29.445 22.793 35.736 1.00 80.56 118 ALA A N 1
ATOM 879 C CA . ALA A 1 118 ? -28.433 23.661 36.339 1.00 80.56 118 ALA A CA 1
ATOM 880 C C . ALA A 1 118 ? -27.607 22.951 37.430 1.00 80.56 118 ALA A C 1
ATOM 882 O O . ALA A 1 118 ? -26.405 23.193 37.534 1.00 80.56 118 ALA A O 1
ATOM 883 N N . GLN A 1 119 ? -28.221 22.072 38.230 1.00 77.94 119 GLN A N 1
ATOM 884 C CA . GLN A 1 119 ? -27.509 21.273 39.234 1.00 77.94 119 GLN A CA 1
ATOM 885 C C . GLN A 1 119 ? -26.594 20.225 38.587 1.00 77.94 119 GLN A C 1
ATOM 887 O O . GLN A 1 119 ? -25.448 20.082 39.011 1.00 77.94 119 GLN A O 1
ATOM 892 N N . VAL A 1 120 ? -27.062 19.536 37.543 1.00 72.00 120 VAL A N 1
ATOM 893 C CA . VAL A 1 120 ? -26.280 18.511 36.836 1.00 72.00 120 VAL A CA 1
ATOM 894 C C . VAL A 1 120 ? -25.126 19.131 36.044 1.00 72.00 120 VAL A C 1
ATOM 896 O O . VAL A 1 120 ? -23.990 18.696 36.215 1.00 72.00 120 VAL A O 1
ATOM 899 N N . TYR A 1 121 ? -25.354 20.206 35.278 1.00 78.44 121 TYR A N 1
ATOM 900 C CA . TYR A 1 121 ? -24.266 20.936 34.613 1.00 78.44 121 TYR A CA 1
ATOM 901 C C . TYR A 1 121 ? -23.219 21.439 35.622 1.00 78.44 121 TYR A C 1
ATOM 903 O O . TYR A 1 121 ? -22.023 21.370 35.346 1.00 78.44 121 TYR A O 1
ATOM 911 N N . LYS A 1 122 ? -23.639 21.886 36.818 1.00 70.25 122 LYS A N 1
ATOM 912 C CA . LYS A 1 122 ? -22.710 22.265 37.895 1.00 70.25 122 LYS A CA 1
ATOM 913 C C . LYS A 1 122 ? -21.886 21.074 38.395 1.00 70.25 122 LYS A C 1
ATOM 915 O O . LYS A 1 122 ? -20.687 21.230 38.601 1.00 70.25 122 LYS A O 1
ATOM 920 N N . ALA A 1 123 ? -22.501 19.906 38.585 1.00 69.75 123 ALA A N 1
ATOM 921 C CA . ALA A 1 123 ? -21.803 18.685 38.996 1.00 69.75 123 ALA A CA 1
ATOM 922 C C . ALA A 1 123 ? -20.808 18.186 37.928 1.00 69.75 123 ALA A C 1
ATOM 924 O O . ALA A 1 123 ? -19.747 17.678 38.273 1.00 69.75 123 ALA A O 1
ATOM 925 N N . GLN A 1 124 ? -21.116 18.401 36.646 1.00 73.62 124 GLN A N 1
ATOM 926 C CA . GLN A 1 124 ? -20.240 18.115 35.502 1.00 73.62 124 GLN A CA 1
ATOM 927 C C . GLN A 1 124 ? -19.146 19.181 35.270 1.00 73.62 124 GLN A C 1
ATOM 929 O O . GLN A 1 124 ? -18.311 19.021 34.384 1.00 73.62 124 GLN A O 1
ATOM 934 N N . GLY A 1 125 ? -19.149 20.297 36.010 1.00 65.69 125 GLY A N 1
ATOM 935 C CA . GLY A 1 125 ? -18.233 21.423 35.778 1.00 65.69 125 GLY A CA 1
ATOM 936 C C . GLY A 1 125 ? -18.513 22.232 34.499 1.00 65.69 125 GLY A C 1
ATOM 937 O O . GLY A 1 125 ? -17.677 23.031 34.083 1.00 65.69 125 GLY A O 1
ATOM 938 N N . ASN A 1 126 ? -19.679 22.055 33.872 1.00 79.31 126 ASN A N 1
ATOM 939 C CA . ASN A 1 126 ? -20.078 22.754 32.652 1.00 79.31 126 ASN A CA 1
ATOM 940 C C . ASN A 1 126 ? -20.664 24.141 32.982 1.00 79.31 126 ASN A C 1
ATOM 942 O O . ASN A 1 126 ? -21.877 24.311 33.149 1.00 79.31 126 ASN A O 1
ATOM 946 N N . SER A 1 127 ? -19.785 25.141 33.082 1.00 71.25 127 SER A N 1
ATOM 947 C CA . SER A 1 127 ? -20.142 26.525 33.420 1.00 71.25 127 SER A CA 1
ATOM 948 C C . SER A 1 127 ? -21.161 27.149 32.461 1.00 71.25 127 SER A C 1
ATOM 950 O O . SER A 1 127 ? -22.123 27.761 32.926 1.00 71.25 127 SER A O 1
ATOM 952 N N . ASP A 1 128 ? -21.014 26.974 31.145 1.00 76.81 128 ASP A N 1
ATOM 953 C CA . ASP A 1 128 ? -21.912 27.591 30.155 1.00 76.81 128 ASP A CA 1
ATOM 954 C C . ASP A 1 128 ? -23.295 26.933 30.119 1.00 76.81 128 ASP A C 1
ATOM 956 O O . ASP A 1 128 ? -24.316 27.630 30.041 1.00 76.81 128 ASP A O 1
ATOM 960 N N . GLY A 1 129 ? -23.354 25.606 30.262 1.00 75.12 129 GLY A N 1
ATOM 961 C CA . GLY A 1 129 ? -24.597 24.865 30.469 1.00 75.12 129 GLY A CA 1
ATOM 962 C C . GLY A 1 129 ? -25.304 25.321 31.745 1.00 75.12 129 GLY A C 1
ATOM 963 O O . GLY A 1 129 ? -26.481 25.687 31.707 1.00 75.12 129 GLY A O 1
ATOM 964 N N . MET A 1 130 ? -24.572 25.419 32.862 1.00 81.62 130 MET A N 1
ATOM 965 C CA . MET A 1 130 ? -25.106 25.909 34.137 1.00 81.62 130 MET A CA 1
ATOM 966 C C . MET A 1 130 ? -25.634 27.347 34.011 1.00 81.62 130 MET A C 1
ATOM 968 O O . MET A 1 130 ? -26.755 27.627 34.435 1.00 81.62 130 MET A O 1
ATOM 972 N N . ILE A 1 131 ? -24.879 28.261 33.394 1.00 80.00 131 ILE A N 1
ATOM 973 C CA . ILE A 1 131 ? -25.296 29.652 33.156 1.00 80.00 131 ILE A CA 1
ATOM 974 C C . ILE A 1 131 ? -26.550 29.703 32.271 1.00 80.00 131 ILE A C 1
ATOM 976 O O . ILE A 1 131 ? -27.457 30.498 32.529 1.00 80.00 131 ILE A O 1
ATOM 980 N N . THR A 1 132 ? -26.639 28.854 31.248 1.00 84.06 132 THR A N 1
ATOM 981 C CA . THR A 1 132 ? -27.790 28.784 30.335 1.00 84.06 132 THR A CA 1
ATOM 982 C C . THR A 1 132 ? -29.038 28.241 31.036 1.00 84.06 132 THR A C 1
ATOM 984 O O . THR A 1 132 ? -30.115 28.829 30.915 1.00 84.06 132 THR A O 1
ATOM 987 N N . ALA A 1 133 ? -28.896 27.195 31.849 1.00 82.00 133 ALA A N 1
ATOM 988 C CA . ALA A 1 133 ? -29.970 26.649 32.673 1.00 82.00 133 ALA A CA 1
ATOM 989 C C . ALA A 1 133 ? -30.429 27.637 33.766 1.00 82.00 133 ALA A C 1
ATOM 991 O O . ALA A 1 133 ? -31.630 27.828 33.961 1.00 82.00 133 ALA A O 1
ATOM 992 N N . ILE A 1 134 ? -29.507 28.369 34.404 1.00 80.44 134 ILE A N 1
ATOM 993 C CA . ILE A 1 134 ? -29.833 29.446 35.358 1.00 80.44 134 ILE A CA 1
ATOM 994 C C . ILE A 1 134 ? -30.573 30.600 34.665 1.00 80.44 134 ILE A C 1
ATOM 996 O O . ILE A 1 134 ? -31.569 31.087 35.207 1.00 80.44 134 ILE A O 1
ATOM 1000 N N . LYS A 1 135 ? -30.152 31.019 33.461 1.00 84.69 135 LYS A N 1
ATOM 1001 C CA . LYS A 1 135 ? -30.874 32.020 32.649 1.00 84.69 135 LYS A CA 1
ATOM 1002 C C . LYS A 1 135 ? -32.296 31.540 32.330 1.00 84.69 135 LYS A C 1
ATOM 1004 O O . LYS A 1 135 ? -33.244 32.300 32.531 1.00 84.69 135 LYS A O 1
ATOM 1009 N N . ARG A 1 136 ? -32.454 30.274 31.914 1.00 85.25 136 ARG A N 1
ATOM 1010 C CA . ARG A 1 136 ? -33.755 29.641 31.628 1.00 85.25 136 ARG A CA 1
ATOM 1011 C C . ARG A 1 136 ? -34.652 29.617 32.869 1.00 85.25 136 ARG A C 1
ATOM 1013 O O . ARG A 1 136 ? -35.744 30.181 32.817 1.00 85.25 136 ARG A O 1
ATOM 1020 N N . LYS A 1 137 ? -34.164 29.086 34.002 1.00 87.44 137 LYS A N 1
ATOM 1021 C CA . LYS A 1 137 ? -34.863 29.114 35.301 1.00 87.44 137 LYS A CA 1
ATOM 1022 C C . LYS A 1 137 ? -35.330 30.533 35.626 1.00 87.44 137 LYS A C 1
ATOM 1024 O O . LYS A 1 137 ? -36.509 30.742 35.875 1.00 87.44 137 LYS A O 1
ATOM 1029 N N . THR A 1 138 ? -34.420 31.507 35.569 1.00 82.25 138 THR A N 1
ATOM 1030 C CA . THR A 1 138 ? -34.674 32.911 35.943 1.00 82.25 138 THR A CA 1
ATOM 1031 C C . THR A 1 138 ? -35.726 33.594 35.062 1.00 82.25 138 THR A C 1
ATOM 1033 O O . THR A 1 138 ? -36.454 34.465 35.543 1.00 82.25 138 THR A O 1
ATOM 1036 N N . ALA A 1 139 ? -35.850 33.200 33.791 1.00 83.75 139 ALA A N 1
ATOM 1037 C CA . ALA A 1 139 ? -36.949 33.644 32.938 1.00 83.75 139 ALA A CA 1
ATOM 1038 C C . ALA A 1 139 ? -38.294 33.058 33.406 1.00 83.75 139 ALA A C 1
ATOM 1040 O O . ALA A 1 139 ? -39.250 33.809 33.600 1.00 83.75 139 ALA A O 1
ATOM 1041 N N . ILE A 1 140 ? -38.340 31.746 33.668 1.00 84.31 140 ILE A N 1
ATOM 1042 C CA . ILE A 1 140 ? -39.545 31.027 34.117 1.00 84.31 140 ILE A CA 1
ATOM 1043 C C . ILE A 1 140 ? -39.988 31.489 35.522 1.00 84.31 140 ILE A C 1
ATOM 1045 O O . ILE A 1 140 ? -41.185 31.586 35.784 1.00 84.31 140 ILE A O 1
ATOM 1049 N N . THR A 1 141 ? -39.067 31.909 36.405 1.00 78.94 141 THR A N 1
ATOM 1050 C CA . THR A 1 141 ? -39.387 32.502 37.726 1.00 78.94 141 THR A CA 1
ATOM 1051 C C . THR A 1 141 ? -40.380 33.670 37.643 1.00 78.94 141 THR A C 1
ATOM 1053 O O . THR A 1 141 ? -41.091 33.944 38.612 1.00 78.94 141 THR A O 1
ATOM 1056 N N . LYS A 1 142 ? -40.437 34.383 36.510 1.00 83.44 142 LYS A N 1
ATOM 1057 C CA . LYS A 1 142 ? -41.354 35.517 36.299 1.00 83.44 142 LYS A CA 1
ATOM 1058 C C . LYS A 1 142 ? -42.796 35.091 35.996 1.00 83.44 142 LYS A C 1
ATOM 1060 O O . LYS A 1 142 ? -43.687 35.921 36.106 1.00 83.44 142 LYS A O 1
ATOM 1065 N N . MET A 1 143 ? -43.009 33.827 35.627 1.00 81.50 143 MET A N 1
ATOM 1066 C CA . MET A 1 143 ? -44.304 33.249 35.234 1.00 81.50 143 MET A CA 1
ATOM 1067 C C . MET A 1 143 ? -44.965 32.439 36.364 1.00 81.50 143 MET A C 1
ATOM 1069 O O . MET A 1 143 ? -46.082 31.965 36.203 1.00 81.50 143 MET A O 1
ATOM 1073 N N . LEU A 1 144 ? -44.286 32.289 37.507 1.00 77.81 144 LEU A N 1
ATOM 1074 C CA . LEU A 1 144 ? -44.738 31.506 38.660 1.00 77.81 144 LEU A CA 1
ATOM 1075 C C . LEU A 1 144 ? -45.164 32.395 39.836 1.00 77.81 144 LEU A C 1
ATOM 1077 O O . LEU A 1 144 ? -44.511 33.402 40.140 1.00 77.81 144 LEU A O 1
ATOM 1081 N N . SER A 1 145 ? -46.189 31.972 40.574 1.00 78.69 145 SER A N 1
ATOM 1082 C CA . SER A 1 145 ? -46.524 32.533 41.887 1.00 78.69 145 SER A CA 1
ATOM 1083 C C . SER A 1 145 ? -45.441 32.220 42.930 1.00 78.69 145 SER A C 1
ATOM 1085 O O . SER A 1 145 ? -44.525 31.423 42.702 1.00 78.69 145 SER A O 1
ATOM 1087 N N . GLN A 1 146 ? -45.522 32.856 44.101 1.00 67.31 146 GLN A N 1
ATOM 1088 C CA . GLN A 1 146 ? -44.581 32.577 45.189 1.00 67.31 146 GLN A CA 1
ATOM 1089 C C . GLN A 1 146 ? -44.773 31.165 45.768 1.00 67.31 146 GLN A C 1
ATOM 1091 O O . GLN A 1 146 ? -43.791 30.486 46.057 1.00 67.31 146 GLN A O 1
ATOM 1096 N N . THR A 1 147 ? -46.022 30.703 45.870 1.00 70.31 147 THR A N 1
ATOM 1097 C CA . THR A 1 147 ? -46.378 29.377 46.396 1.00 70.31 147 THR A CA 1
ATOM 1098 C C . THR A 1 147 ? -45.825 28.250 45.523 1.00 70.31 147 THR A C 1
ATOM 1100 O O . THR A 1 147 ? -45.243 27.301 46.038 1.00 70.31 147 THR A O 1
ATOM 1103 N N . GLU A 1 148 ? -45.937 28.366 44.195 1.00 69.12 148 GLU A N 1
ATOM 1104 C CA . GLU A 1 148 ? -45.425 27.345 43.269 1.00 69.12 148 GLU A CA 1
ATOM 1105 C C . GLU A 1 148 ? -43.897 27.224 43.328 1.00 69.12 148 GLU A C 1
ATOM 1107 O O . GLU A 1 148 ? -43.374 26.110 43.323 1.00 69.12 148 GLU A O 1
ATOM 1112 N N . LYS A 1 149 ? -43.176 28.349 43.457 1.00 63.38 149 LYS A N 1
ATOM 1113 C CA . LYS A 1 149 ? -41.711 28.352 43.631 1.00 63.38 149 LYS A CA 1
ATOM 1114 C C . LYS A 1 149 ? -41.312 27.589 44.887 1.00 63.38 149 LYS A C 1
ATOM 1116 O O . LYS A 1 149 ? -40.484 26.687 44.809 1.00 63.38 149 LYS A O 1
ATOM 1121 N N . THR A 1 150 ? -41.939 27.908 46.021 1.00 69.31 150 THR A N 1
ATOM 1122 C CA . THR A 1 150 ? -41.676 27.226 47.293 1.00 69.31 150 THR A CA 1
ATOM 1123 C C . THR A 1 150 ? -41.999 25.733 47.212 1.00 69.31 150 THR A C 1
ATOM 1125 O O . THR A 1 150 ? -41.195 24.932 47.678 1.00 69.31 150 THR A O 1
ATOM 1128 N N . ASN A 1 151 ? -43.098 25.339 46.561 1.00 68.19 151 ASN A N 1
ATOM 1129 C CA . ASN A 1 151 ? -43.448 23.926 46.389 1.00 68.19 151 ASN A CA 1
ATOM 1130 C C . ASN A 1 151 ? -42.411 23.166 45.540 1.00 68.19 151 ASN A C 1
ATOM 1132 O O . ASN A 1 151 ? -41.959 22.096 45.946 1.00 68.19 151 ASN A O 1
ATOM 1136 N N . VAL A 1 152 ? -41.984 23.712 44.393 1.00 63.91 152 VAL A N 1
ATOM 1137 C CA . VAL A 1 152 ? -40.977 23.054 43.536 1.00 63.91 152 VAL A CA 1
ATOM 1138 C C . VAL A 1 152 ? -39.602 23.012 44.212 1.00 63.91 152 VAL A C 1
ATOM 1140 O O . VAL A 1 152 ? -38.897 22.008 44.117 1.00 63.91 152 VAL A O 1
ATOM 1143 N N . GLU A 1 153 ? -39.218 24.054 44.950 1.00 64.88 153 GLU A N 1
ATOM 1144 C CA . GLU A 1 153 ? -37.938 24.077 45.671 1.00 64.88 153 GLU A CA 1
ATOM 1145 C C . GLU A 1 153 ? -37.942 23.150 46.904 1.00 64.88 153 GLU A C 1
ATOM 1147 O O . GLU A 1 153 ? -36.915 22.536 47.193 1.00 64.88 153 GLU A O 1
ATOM 1152 N N . GLN A 1 154 ? -39.088 22.929 47.563 1.00 65.06 154 GLN A N 1
ATOM 1153 C CA . GLN A 1 154 ? -39.246 21.898 48.604 1.00 65.06 154 GLN A CA 1
ATOM 1154 C C . GLN A 1 154 ? -39.240 20.463 48.047 1.00 65.06 154 GLN A C 1
ATOM 1156 O O . GLN A 1 154 ? -38.663 19.569 48.672 1.00 65.06 154 GLN A O 1
ATOM 1161 N N . LEU A 1 155 ? -39.834 20.231 46.869 1.00 58.97 155 LEU A N 1
ATOM 1162 C CA . LEU A 1 155 ? -39.743 18.941 46.171 1.00 58.97 155 LEU A CA 1
ATOM 1163 C C . LEU A 1 155 ? -38.283 18.611 45.822 1.00 58.97 155 LEU A C 1
ATOM 1165 O O . LEU A 1 155 ? -37.813 17.504 46.088 1.00 58.97 155 LEU A O 1
ATOM 1169 N N . LEU A 1 156 ? -37.539 19.592 45.304 1.00 58.19 156 LEU A N 1
ATOM 1170 C CA . LEU A 1 156 ? -36.133 19.428 44.931 1.00 58.19 156 LEU A CA 1
ATOM 1171 C C . LEU A 1 156 ? -35.174 19.345 46.127 1.00 58.19 156 LEU A C 1
ATOM 1173 O O . LEU A 1 156 ? -34.145 18.687 46.014 1.00 58.19 156 LEU A O 1
ATOM 1177 N N . ALA A 1 157 ? -35.510 19.917 47.288 1.00 56.16 157 ALA A N 1
ATOM 1178 C CA . ALA A 1 157 ? -34.707 19.769 48.509 1.00 56.16 157 ALA A CA 1
ATOM 1179 C C . ALA A 1 157 ? -34.590 18.307 48.996 1.00 56.16 157 ALA A C 1
ATOM 1181 O O . ALA A 1 157 ? -33.664 17.974 49.734 1.00 56.16 157 ALA A O 1
ATOM 1182 N N . ASN A 1 158 ? -35.508 17.431 48.568 1.00 50.16 158 ASN A N 1
ATOM 1183 C CA . ASN A 1 158 ? -35.496 15.995 48.859 1.00 50.16 158 ASN A CA 1
ATOM 1184 C C . ASN A 1 158 ? -34.992 15.130 47.686 1.00 50.16 158 ASN A C 1
ATOM 1186 O O . ASN A 1 158 ? -34.876 13.909 47.829 1.00 50.16 158 ASN A O 1
ATOM 1190 N N . TRP A 1 159 ? -34.697 15.731 46.530 1.00 51.69 159 TRP A N 1
ATOM 1191 C CA . TRP A 1 159 ? -34.236 15.019 45.341 1.00 51.69 159 TRP A CA 1
ATOM 1192 C C . TRP A 1 159 ? -32.742 14.675 45.451 1.00 51.69 159 TRP A C 1
ATOM 1194 O O . TRP A 1 159 ? -31.926 15.486 45.887 1.00 51.69 159 TRP A O 1
ATOM 1204 N N . ARG A 1 160 ? -32.374 13.452 45.055 1.00 49.34 160 ARG A N 1
ATOM 1205 C CA . ARG A 1 160 ? -30.981 13.005 44.899 1.00 49.34 160 ARG A CA 1
ATOM 1206 C C . ARG A 1 160 ? -30.874 12.165 43.626 1.00 49.34 160 ARG A C 1
ATOM 1208 O O . ARG A 1 160 ? -31.693 11.253 43.491 1.00 49.34 160 ARG A O 1
ATOM 1215 N N . PRO A 1 161 ? -29.863 12.374 42.764 1.00 42.25 161 PRO A N 1
ATOM 1216 C CA . PRO A 1 161 ? -29.717 11.601 41.527 1.00 42.25 161 PRO A CA 1
ATOM 1217 C C . PRO A 1 161 ? -29.579 10.088 41.789 1.00 42.25 161 PRO A C 1
ATOM 1219 O O . PRO A 1 161 ? -30.213 9.283 41.118 1.00 42.25 161 PRO A O 1
ATOM 1222 N N . GLU A 1 162 ? -28.864 9.689 42.847 1.00 37.12 162 GLU A N 1
ATOM 1223 C CA . GLU A 1 162 ? -28.678 8.278 43.240 1.00 37.12 162 GLU A CA 1
ATOM 1224 C C . GLU A 1 162 ? -29.981 7.545 43.631 1.00 37.12 162 GLU A C 1
ATOM 1226 O O . GLU A 1 162 ? -30.026 6.314 43.653 1.00 37.12 162 GLU A O 1
ATOM 1231 N N . LYS A 1 163 ? -31.054 8.273 43.984 1.00 33.84 163 LYS A N 1
ATOM 1232 C CA . LYS A 1 163 ? -32.274 7.673 44.558 1.00 33.84 163 LYS A CA 1
ATOM 1233 C C . LYS A 1 163 ? -33.339 7.251 43.549 1.00 33.84 163 LYS A C 1
ATOM 1235 O O . LYS A 1 163 ? -34.351 6.696 43.967 1.00 33.84 163 LYS A O 1
ATOM 1240 N N . VAL A 1 164 ? -33.107 7.439 42.250 1.00 33.38 164 VAL A N 1
ATOM 1241 C CA . VAL A 1 164 ? -33.940 6.812 41.204 1.00 33.38 164 VAL A CA 1
ATOM 1242 C C . VAL A 1 164 ? -33.564 5.329 41.049 1.00 33.38 164 VAL A C 1
ATOM 1244 O O . VAL A 1 164 ? -34.440 4.480 40.935 1.00 33.38 164 VAL A O 1
ATOM 1247 N N . VAL A 1 165 ? -32.273 4.999 41.184 1.00 30.50 165 VAL A N 1
ATOM 1248 C CA . VAL A 1 165 ? -31.717 3.634 41.042 1.00 30.50 165 VAL A CA 1
ATOM 1249 C C . VAL A 1 165 ? -32.098 2.698 42.207 1.00 30.50 165 VAL A C 1
ATOM 1251 O O . VAL A 1 165 ? -31.935 1.489 42.118 1.00 30.50 165 VAL A O 1
ATOM 1254 N N . SER A 1 166 ? -32.618 3.237 43.315 1.00 26.73 166 SER A N 1
ATOM 1255 C CA . SER A 1 166 ? -32.834 2.512 44.582 1.00 26.73 166 SER A CA 1
ATOM 1256 C C . SER A 1 166 ? -34.265 2.614 45.129 1.00 26.73 166 SER A C 1
ATOM 1258 O O . SER A 1 166 ? -34.483 2.519 46.338 1.00 26.73 166 SER A O 1
ATOM 1260 N N . LYS A 1 167 ? -35.259 2.834 44.253 1.00 25.27 167 LYS A N 1
ATOM 1261 C CA . LYS A 1 167 ? -36.678 2.922 44.655 1.00 25.27 167 LYS A CA 1
ATOM 1262 C C . LYS A 1 167 ? -37.667 2.087 43.833 1.00 25.27 167 LYS A C 1
ATOM 1264 O O . LYS A 1 167 ? -38.873 2.274 43.978 1.00 25.27 167 LYS A O 1
ATOM 1269 N N . LEU A 1 168 ? -37.158 1.148 43.037 1.00 27.33 168 LEU A N 1
ATOM 1270 C CA . LEU A 1 168 ? -37.926 0.058 42.435 1.00 27.33 168 LEU A CA 1
ATOM 1271 C C . LEU A 1 168 ? -37.620 -1.255 43.173 1.00 27.33 168 LEU A C 1
ATOM 1273 O O . LEU A 1 168 ? -36.878 -2.095 42.682 1.00 27.33 168 LEU A O 1
ATOM 1277 N N . GLU A 1 169 ? -38.214 -1.421 44.354 1.00 24.66 169 GLU A N 1
ATOM 1278 C CA . GLU A 1 169 ? -38.482 -2.745 44.931 1.00 24.66 169 GLU A CA 1
ATOM 1279 C C . GLU A 1 169 ? -39.995 -2.872 45.197 1.00 24.66 169 GLU A C 1
ATOM 1281 O O . GLU A 1 169 ? -40.664 -1.854 45.417 1.00 24.66 169 GLU A O 1
ATOM 1286 N N . PRO A 1 170 ? -40.573 -4.081 45.077 1.00 28.41 170 PRO A N 1
ATOM 1287 C CA . PRO A 1 170 ? -41.981 -4.230 44.716 1.00 28.41 170 PRO A CA 1
ATOM 1288 C C . PRO A 1 170 ? -42.952 -4.157 45.902 1.00 28.41 170 PRO A C 1
ATOM 1290 O O . PRO A 1 170 ? -42.698 -4.689 46.982 1.00 28.41 170 PRO A O 1
ATOM 1293 N N . SER A 1 171 ? -44.142 -3.601 45.655 1.00 25.23 171 SER A N 1
ATOM 1294 C CA . SER A 1 171 ? -45.316 -3.787 46.514 1.00 25.23 171 SER A CA 1
ATOM 1295 C C . SER A 1 171 ? -46.490 -4.327 45.695 1.00 25.23 171 SER A C 1
ATOM 1297 O O . SER A 1 171 ? -47.122 -3.581 44.946 1.00 25.23 171 SER A O 1
ATOM 1299 N N . GLY A 1 172 ? -46.787 -5.612 45.878 1.00 25.75 172 GLY A N 1
ATOM 1300 C CA . GLY A 1 172 ? -47.796 -6.358 45.122 1.00 25.75 172 GLY A CA 1
ATOM 1301 C C . GLY A 1 172 ? -47.159 -7.296 44.093 1.00 25.75 172 GLY A C 1
ATOM 1302 O O . GLY A 1 172 ? -46.203 -6.922 43.418 1.00 25.75 172 GLY A O 1
ATOM 1303 N N . ASN A 1 173 ? -47.679 -8.522 44.013 1.00 41.16 173 ASN A N 1
ATOM 1304 C CA . ASN A 1 173 ? -47.295 -9.498 42.992 1.00 41.16 173 ASN A CA 1
ATOM 1305 C C . ASN A 1 173 ? -47.867 -9.112 41.611 1.00 41.16 173 ASN A C 1
ATOM 1307 O O . ASN A 1 173 ? -48.726 -8.238 41.502 1.00 41.16 173 ASN A O 1
ATOM 1311 N N . ASP A 1 174 ? -47.443 -9.858 40.590 1.00 34.81 174 ASP A N 1
ATOM 1312 C CA . ASP A 1 174 ? -48.103 -9.978 39.284 1.00 34.81 174 ASP A CA 1
ATOM 1313 C C . ASP A 1 174 ? -48.002 -8.756 38.349 1.00 34.81 174 ASP A C 1
ATOM 1315 O O . ASP A 1 174 ? -48.954 -8.362 37.674 1.00 34.81 174 ASP A O 1
ATOM 1319 N N . ALA A 1 175 ? -46.779 -8.235 38.213 1.00 26.30 175 ALA A N 1
ATOM 1320 C CA . ALA A 1 175 ? -46.288 -7.654 36.962 1.00 26.30 175 ALA A CA 1
ATOM 1321 C C . ALA A 1 175 ? -45.036 -8.441 36.511 1.00 26.30 175 ALA A C 1
ATOM 1323 O O . ALA A 1 175 ? -44.250 -8.841 37.375 1.00 26.30 175 ALA A O 1
ATOM 1324 N N . PRO A 1 176 ? -44.850 -8.719 35.204 1.00 28.19 176 PRO A N 1
ATOM 1325 C CA . PRO A 1 176 ? -43.726 -9.523 34.723 1.00 28.19 176 PRO A CA 1
ATOM 1326 C C . PRO A 1 176 ? -42.385 -8.810 34.931 1.00 28.19 176 PRO A C 1
ATOM 1328 O O . PRO A 1 176 ? -42.331 -7.593 35.123 1.00 28.19 176 PRO A O 1
ATOM 1331 N N . ALA A 1 177 ? -41.297 -9.580 34.871 1.00 30.16 177 ALA A N 1
ATOM 1332 C CA . ALA A 1 177 ? -39.953 -9.026 34.904 1.00 30.16 177 ALA A CA 1
ATOM 1333 C C . ALA A 1 177 ? -39.743 -8.025 33.754 1.00 30.16 177 ALA A C 1
ATOM 1335 O O . ALA A 1 177 ? -40.357 -8.117 32.690 1.00 30.16 177 ALA A O 1
ATOM 1336 N N . GLN A 1 178 ? -38.835 -7.071 33.959 1.00 40.19 178 GLN A N 1
ATOM 1337 C CA . GLN A 1 178 ? -38.284 -6.305 32.849 1.00 40.19 178 GLN A CA 1
ATOM 1338 C C . GLN A 1 178 ? -37.263 -7.202 32.142 1.00 40.19 178 GLN A C 1
ATOM 1340 O O . GLN A 1 178 ? -36.068 -7.118 32.419 1.00 40.19 178 GLN A O 1
ATOM 1345 N N . ASP A 1 179 ? -37.769 -8.114 31.309 1.00 36.88 179 ASP A N 1
ATOM 1346 C CA . ASP A 1 179 ? -36.981 -9.143 30.635 1.00 36.88 179 ASP A CA 1
ATOM 1347 C C . ASP A 1 179 ? -35.765 -8.517 29.934 1.00 36.88 179 ASP A C 1
ATOM 1349 O O . ASP A 1 179 ? -35.915 -7.701 29.019 1.00 36.88 179 ASP A O 1
ATOM 1353 N N . ASP A 1 180 ? -34.553 -8.935 30.315 1.00 42.31 180 ASP A N 1
ATOM 1354 C CA . ASP A 1 180 ? -33.444 -8.905 29.365 1.00 42.31 180 ASP A CA 1
ATOM 1355 C C . ASP A 1 180 ? -33.836 -9.896 28.257 1.00 42.31 180 ASP A C 1
ATOM 1357 O O . ASP A 1 180 ? -33.913 -11.098 28.527 1.00 42.31 180 ASP A O 1
ATOM 1361 N N . PRO A 1 181 ? -34.090 -9.446 27.011 1.00 46.22 181 PRO A N 1
ATOM 1362 C CA . PRO A 1 181 ? -34.539 -10.327 25.936 1.00 46.22 181 PRO A CA 1
ATOM 1363 C C . PRO A 1 181 ? -33.449 -11.316 25.486 1.00 46.22 181 PRO A C 1
ATOM 1365 O O . PRO A 1 181 ? -33.653 -12.052 24.522 1.00 46.22 181 PRO A O 1
ATOM 1368 N N . PHE A 1 182 ? -32.290 -11.320 26.152 1.00 52.25 182 PHE A N 1
ATOM 1369 C CA . PHE A 1 182 ? -31.201 -12.273 25.994 1.00 52.25 182 PHE A CA 1
ATOM 1370 C C . PHE A 1 182 ? -30.950 -13.134 27.254 1.00 52.25 182 PHE A C 1
ATOM 1372 O O . PHE A 1 182 ? -29.995 -13.908 27.240 1.00 52.25 182 PHE A O 1
ATOM 1379 N N . ALA A 1 183 ? -31.765 -13.040 28.317 1.00 50.28 183 ALA A N 1
ATOM 1380 C CA . ALA A 1 183 ? -31.565 -13.782 29.574 1.00 50.28 183 ALA A CA 1
ATOM 1381 C C . ALA A 1 183 ? -31.589 -15.311 29.386 1.00 50.28 183 ALA A C 1
ATOM 1383 O O . ALA A 1 183 ? -30.707 -16.011 29.881 1.00 50.28 183 ALA A O 1
ATOM 1384 N N . ASP A 1 184 ? -32.550 -15.812 28.605 1.00 65.38 184 ASP A N 1
ATOM 1385 C CA . ASP A 1 184 ? -32.686 -17.235 28.258 1.00 65.38 184 ASP A CA 1
ATOM 1386 C C . ASP A 1 184 ? -31.769 -17.669 27.090 1.00 65.38 184 ASP A C 1
ATOM 1388 O O . ASP A 1 184 ? -31.871 -18.790 26.582 1.00 65.38 184 ASP A O 1
ATOM 1392 N N . MET A 1 185 ? -30.882 -16.785 26.613 1.00 80.81 185 MET A N 1
ATOM 1393 C CA . MET A 1 185 ? -30.011 -17.046 25.464 1.00 80.81 185 MET A CA 1
ATOM 1394 C C . MET A 1 185 ? -28.590 -17.407 25.887 1.00 80.81 185 MET A C 1
ATOM 1396 O O . MET A 1 185 ? -27.960 -16.748 26.714 1.00 80.81 185 MET A O 1
ATOM 1400 N N . VAL A 1 186 ? -28.032 -18.431 25.245 1.00 85.06 186 VAL A N 1
ATOM 1401 C CA . VAL A 1 186 ? -26.673 -18.890 25.531 1.00 85.06 186 VAL A CA 1
ATOM 1402 C C . VAL A 1 186 ? -25.685 -17.971 24.811 1.00 85.06 186 VAL A C 1
ATOM 1404 O O . VAL A 1 186 ? -25.526 -18.034 23.591 1.00 85.06 186 VAL A O 1
ATOM 1407 N N . VAL A 1 187 ? -25.042 -17.069 25.555 1.00 88.06 187 VAL A N 1
ATOM 1408 C CA . VAL A 1 187 ? -24.101 -16.093 24.985 1.00 88.06 187 VAL A CA 1
ATOM 1409 C C . VAL A 1 187 ? -22.808 -16.789 24.555 1.00 88.06 187 VAL A C 1
ATOM 1411 O O . VAL A 1 187 ? -22.059 -17.308 25.385 1.00 88.06 187 VAL A O 1
ATOM 1414 N N . ALA A 1 188 ? -22.523 -16.772 23.254 1.00 88.88 188 ALA A N 1
ATOM 1415 C CA . ALA A 1 188 ? -21.311 -17.350 22.689 1.00 88.88 188 ALA A CA 1
ATOM 1416 C C . ALA A 1 188 ? -20.100 -16.442 22.942 1.00 88.88 188 ALA A C 1
ATOM 1418 O O . ALA A 1 188 ? -20.040 -15.315 22.446 1.00 88.88 188 ALA A O 1
ATOM 1419 N N . LYS A 1 189 ? -19.093 -16.958 23.656 1.00 91.19 189 LYS A N 1
ATOM 1420 C CA . LYS A 1 189 ? -17.748 -16.368 23.667 1.00 91.19 189 LYS A CA 1
ATOM 1421 C C . LYS A 1 189 ? -17.027 -16.824 22.402 1.00 91.19 189 LYS A C 1
ATOM 1423 O O . LYS A 1 189 ? -16.643 -17.987 22.312 1.00 91.19 189 LYS A O 1
ATOM 1428 N N . SER A 1 190 ? -16.905 -15.928 21.425 1.00 92.00 190 SER A N 1
ATOM 1429 C CA . SER A 1 190 ? -16.347 -16.239 20.105 1.00 92.00 190 SER A CA 1
ATOM 1430 C C . SER A 1 190 ? -15.023 -15.533 19.833 1.00 92.00 190 SER A C 1
ATOM 1432 O O . SER A 1 190 ? -14.923 -14.333 20.081 1.00 92.00 190 SER A O 1
ATOM 1434 N N . GLU A 1 191 ? -14.075 -16.234 19.217 1.00 93.44 191 GLU A N 1
ATOM 1435 C CA . GLU A 1 191 ? -12.800 -15.692 18.729 1.00 93.44 191 GLU A CA 1
ATOM 1436 C C . GLU A 1 191 ? -12.719 -15.763 17.196 1.00 93.44 191 GLU A C 1
ATOM 1438 O O . GLU A 1 191 ? -13.263 -16.684 16.582 1.00 93.44 191 GLU A O 1
ATOM 1443 N N . ILE A 1 192 ? -12.050 -14.799 16.553 1.00 95.25 192 ILE A N 1
ATOM 1444 C CA . ILE A 1 192 ? -11.801 -14.848 15.104 1.00 95.25 192 ILE A CA 1
ATOM 1445 C C . ILE A 1 192 ? -10.690 -15.866 14.842 1.00 95.25 192 ILE A C 1
ATOM 1447 O O . ILE A 1 192 ? -9.584 -15.720 15.350 1.00 95.25 192 ILE A O 1
ATOM 1451 N N . LYS A 1 193 ? -10.973 -16.882 14.022 1.00 94.50 193 LYS A N 1
ATOM 1452 C CA . LYS A 1 193 ? -10.040 -17.983 13.736 1.00 94.50 193 LYS A CA 1
ATOM 1453 C C . LYS A 1 193 ? -9.452 -17.916 12.332 1.00 94.50 193 LYS A C 1
ATOM 1455 O O . LYS A 1 193 ? -8.284 -18.249 12.135 1.00 94.50 193 LYS A O 1
ATOM 1460 N N . ALA A 1 194 ? -10.248 -17.491 11.354 1.00 95.38 194 ALA A N 1
ATOM 1461 C CA . ALA A 1 194 ? -9.812 -17.384 9.969 1.00 95.38 194 ALA A CA 1
ATOM 1462 C C . ALA A 1 194 ? -10.414 -16.158 9.279 1.00 95.38 194 ALA A C 1
ATOM 1464 O O . ALA A 1 194 ? -11.563 -15.782 9.525 1.00 95.38 194 ALA A O 1
ATOM 1465 N N . VAL A 1 195 ? -9.640 -15.549 8.384 1.00 96.88 195 VAL A N 1
ATOM 1466 C CA . VAL A 1 195 ? -10.070 -14.391 7.597 1.00 96.88 195 VAL A CA 1
ATOM 1467 C C . VAL A 1 195 ? -9.619 -14.558 6.147 1.00 96.88 195 VAL A C 1
ATOM 1469 O O . VAL A 1 195 ? -8.457 -14.849 5.871 1.00 96.88 195 VAL A O 1
ATOM 1472 N N . THR A 1 196 ? -10.536 -14.357 5.201 1.00 95.50 196 THR A N 1
ATOM 1473 C CA . THR A 1 196 ? -10.228 -14.295 3.765 1.00 95.50 196 THR A CA 1
ATOM 1474 C C . THR A 1 196 ? -10.376 -12.861 3.283 1.00 95.50 196 THR A C 1
ATOM 1476 O O . THR A 1 196 ? -11.490 -12.340 3.252 1.00 95.50 196 THR A O 1
ATOM 1479 N N . VAL A 1 197 ? -9.274 -12.212 2.914 1.00 95.69 197 VAL A N 1
ATOM 1480 C CA . VAL A 1 197 ? -9.264 -10.830 2.421 1.00 95.69 197 VAL A CA 1
ATOM 1481 C C . VAL A 1 197 ? -9.395 -10.827 0.902 1.00 95.69 197 VAL A C 1
ATOM 1483 O O . VAL A 1 197 ? -8.648 -11.502 0.198 1.00 95.69 197 VAL A O 1
ATOM 1486 N N . TYR A 1 198 ? -10.324 -10.024 0.399 1.00 92.25 198 TYR A N 1
ATOM 1487 C CA . TYR A 1 198 ? -10.533 -9.734 -1.017 1.00 92.25 198 TYR A CA 1
ATOM 1488 C C . TYR A 1 198 ? -10.189 -8.262 -1.287 1.00 92.25 198 TYR A C 1
ATOM 1490 O O . TYR A 1 198 ? -9.988 -7.476 -0.362 1.00 92.25 198 TYR A O 1
ATOM 1498 N N . ASN A 1 199 ? -10.182 -7.839 -2.550 1.00 86.62 199 ASN A N 1
ATOM 1499 C CA . ASN A 1 199 ? -9.771 -6.480 -2.929 1.00 86.62 199 ASN A CA 1
ATOM 1500 C C . ASN A 1 199 ? -10.626 -5.339 -2.311 1.00 86.62 199 ASN A C 1
ATOM 1502 O O . ASN A 1 199 ? -10.195 -4.189 -2.356 1.00 86.62 199 ASN A O 1
ATOM 1506 N N . ASN A 1 200 ? -11.825 -5.606 -1.764 1.00 86.88 200 ASN A N 1
ATOM 1507 C CA . ASN A 1 200 ? -12.706 -4.579 -1.168 1.00 86.88 200 ASN A CA 1
ATOM 1508 C C . ASN A 1 200 ? -13.527 -5.010 0.070 1.00 86.88 200 ASN A C 1
ATOM 1510 O O . ASN A 1 200 ? -14.451 -4.297 0.470 1.00 86.88 200 ASN A O 1
ATOM 1514 N N . ARG A 1 201 ? -13.252 -6.194 0.626 1.00 92.19 201 ARG A N 1
ATOM 1515 C CA . ARG A 1 201 ? -13.955 -6.781 1.778 1.00 92.19 201 ARG A CA 1
ATOM 1516 C C . ARG A 1 201 ? -13.146 -7.930 2.370 1.00 92.19 201 ARG A C 1
ATOM 1518 O O . ARG A 1 201 ? -12.234 -8.428 1.716 1.00 92.19 201 ARG A O 1
ATOM 1525 N N . ALA A 1 202 ? -13.544 -8.425 3.533 1.00 94.94 202 ALA A N 1
ATOM 1526 C CA . ALA A 1 202 ? -13.083 -9.710 4.053 1.00 94.94 202 ALA A CA 1
ATOM 1527 C C . ALA A 1 202 ? -14.268 -10.627 4.386 1.00 94.94 202 ALA A C 1
ATOM 1529 O O . ALA A 1 202 ? -15.310 -10.134 4.813 1.00 94.94 202 ALA A O 1
ATOM 1530 N N . LYS A 1 203 ? -14.109 -11.948 4.218 1.00 95.38 203 LYS A N 1
ATOM 1531 C CA . LYS A 1 203 ? -14.902 -12.952 4.947 1.00 95.38 203 LYS A CA 1
ATOM 1532 C C . LYS A 1 203 ? -14.209 -13.164 6.291 1.00 95.38 203 LYS A C 1
ATOM 1534 O O . LYS A 1 203 ? -13.098 -13.688 6.317 1.00 95.38 203 LYS A O 1
ATOM 1539 N N . VAL A 1 204 ? -14.859 -12.785 7.383 1.00 96.12 204 VAL A N 1
ATOM 1540 C CA . VAL A 1 204 ? -14.418 -13.092 8.748 1.00 96.12 204 VAL A CA 1
ATOM 1541 C C . VAL A 1 204 ? -15.102 -14.382 9.191 1.00 96.12 204 VAL A C 1
ATOM 1543 O O . VAL A 1 204 ? -16.271 -14.611 8.881 1.00 96.12 204 VAL A O 1
ATOM 1546 N N . THR A 1 205 ? -14.353 -15.245 9.873 1.00 95.12 205 THR A N 1
ATOM 1547 C CA . THR A 1 205 ? -14.810 -16.548 10.363 1.00 95.12 205 THR A CA 1
ATOM 1548 C C . THR A 1 205 ? -14.407 -16.679 11.829 1.00 95.12 205 THR A C 1
ATOM 1550 O O . THR A 1 205 ? -13.220 -16.808 12.150 1.00 95.12 205 THR A O 1
ATOM 1553 N N . ARG A 1 206 ? -15.397 -16.608 12.723 1.00 94.06 206 ARG A N 1
ATOM 1554 C CA . ARG A 1 206 ? -15.226 -16.708 14.179 1.00 94.06 206 ARG A CA 1
ATOM 1555 C C . ARG A 1 206 ? -15.837 -18.003 14.709 1.00 94.06 206 ARG A C 1
ATOM 1557 O O . ARG A 1 206 ? -16.892 -18.430 14.245 1.00 94.06 206 ARG A O 1
ATOM 1564 N N . VAL A 1 207 ? -15.177 -18.624 15.680 1.00 93.81 207 VAL A N 1
ATOM 1565 C CA . VAL A 1 207 ? -15.626 -19.871 16.317 1.00 93.81 207 VAL A CA 1
ATOM 1566 C C . VAL A 1 207 ? -16.002 -19.630 17.770 1.00 93.81 207 VAL A C 1
ATOM 1568 O O . VAL A 1 207 ? -15.437 -18.753 18.418 1.00 93.81 207 VAL A O 1
ATOM 1571 N N . ALA A 1 208 ? -16.929 -20.427 18.289 1.00 92.44 208 ALA A N 1
ATOM 1572 C CA . ALA A 1 208 ? -17.199 -20.542 19.715 1.00 92.44 208 ALA A CA 1
ATOM 1573 C C . ALA A 1 208 ? -17.415 -22.013 20.092 1.00 92.44 208 ALA A C 1
ATOM 1575 O O . ALA A 1 208 ? -17.961 -22.796 19.313 1.00 92.44 208 ALA A O 1
ATOM 1576 N N . GLU A 1 209 ? -17.030 -22.379 21.309 1.00 93.19 209 GLU A N 1
ATOM 1577 C CA . GLU A 1 209 ? -17.471 -23.620 21.938 1.00 93.19 209 GLU A CA 1
ATOM 1578 C C . GLU A 1 209 ? -18.586 -23.302 22.936 1.00 93.19 209 GLU A C 1
ATOM 1580 O O . GLU A 1 209 ? -18.418 -22.453 23.811 1.00 93.19 209 GLU A O 1
ATOM 1585 N N . VAL A 1 210 ? -19.727 -23.978 22.804 1.00 91.06 210 VAL A N 1
ATOM 1586 C CA . VAL A 1 210 ? -20.925 -23.715 23.608 1.00 91.06 210 VAL A CA 1
ATOM 1587 C C . VAL A 1 210 ? -21.494 -25.030 24.135 1.00 91.06 210 VAL A C 1
ATOM 1589 O O . VAL A 1 210 ? -21.637 -26.000 23.390 1.00 91.06 210 VAL A O 1
ATOM 1592 N N . GLU A 1 211 ? -21.828 -25.075 25.423 1.00 91.19 211 GLU A N 1
ATOM 1593 C CA . GLU A 1 211 ? -22.561 -26.198 26.013 1.00 91.19 211 GLU A CA 1
ATOM 1594 C C . GLU A 1 211 ? -24.066 -25.948 25.876 1.00 91.19 211 GLU A C 1
ATOM 1596 O O . GLU A 1 211 ? -24.591 -24.931 26.325 1.00 91.19 211 GLU A O 1
ATOM 1601 N N . ILE A 1 212 ? -24.747 -26.872 25.202 1.00 86.75 212 ILE A N 1
ATOM 1602 C CA . ILE A 1 212 ? -26.156 -26.778 24.820 1.00 86.75 212 ILE A CA 1
ATOM 1603 C C . ILE A 1 212 ? -26.919 -27.893 25.550 1.00 86.75 212 ILE A C 1
ATOM 1605 O O . ILE A 1 212 ? -26.577 -29.063 25.355 1.00 86.75 212 ILE A O 1
ATOM 1609 N N . PRO A 1 213 ? -27.926 -27.583 26.390 1.00 89.75 213 PRO A N 1
ATOM 1610 C CA . PRO A 1 213 ? -28.795 -28.591 27.002 1.00 89.75 213 PRO A CA 1
ATOM 1611 C C . PRO A 1 213 ? -29.663 -29.348 25.976 1.00 89.75 213 PRO A C 1
ATOM 1613 O O . PRO A 1 213 ? -29.595 -29.117 24.771 1.00 89.75 213 PRO A O 1
ATOM 1616 N N . ALA A 1 214 ? -30.472 -30.299 26.447 1.00 87.44 214 ALA A N 1
ATOM 1617 C CA . ALA A 1 214 ? -31.477 -30.941 25.599 1.00 87.44 214 ALA A CA 1
ATOM 1618 C C . ALA A 1 214 ? -32.715 -30.035 25.477 1.00 87.44 214 ALA A C 1
ATOM 1620 O O . ALA A 1 214 ? -33.277 -29.636 26.497 1.00 87.44 214 ALA A O 1
ATOM 1621 N N . GLY A 1 215 ? -33.151 -29.753 24.249 1.00 85.75 215 GLY A N 1
ATOM 1622 C CA . GLY A 1 215 ? -34.255 -28.841 23.950 1.00 85.75 215 GLY A CA 1
ATOM 1623 C C . GLY A 1 215 ? -33.914 -27.826 22.858 1.00 85.75 215 GLY A C 1
ATOM 1624 O O . GLY A 1 215 ? -32.946 -27.990 22.111 1.00 85.75 215 GLY A O 1
ATOM 1625 N N . ALA A 1 216 ? -34.734 -26.778 22.768 1.00 84.56 216 ALA A N 1
ATOM 1626 C CA . ALA A 1 216 ? -34.527 -25.642 21.877 1.00 84.56 216 ALA A CA 1
ATOM 1627 C C . ALA A 1 216 ? -33.886 -24.471 22.638 1.00 84.56 216 ALA A C 1
ATOM 1629 O O . ALA A 1 216 ? -34.351 -24.094 23.713 1.00 84.56 216 ALA A O 1
ATOM 1630 N N . HIS A 1 217 ? -32.838 -23.884 22.063 1.00 87.00 217 HIS A N 1
ATOM 1631 C CA . HIS A 1 217 ? -32.070 -22.782 22.645 1.00 87.00 217 HIS A CA 1
ATOM 1632 C C . HIS A 1 217 ? -31.703 -21.763 21.562 1.00 87.00 217 HIS A C 1
ATOM 1634 O O . HIS A 1 217 ? -31.611 -22.105 20.385 1.00 87.00 217 HIS A O 1
ATOM 1640 N N . THR A 1 218 ? -31.449 -20.511 21.943 1.00 87.75 218 THR A N 1
ATOM 1641 C CA . THR A 1 218 ? -30.858 -19.517 21.031 1.00 87.75 218 THR A CA 1
ATOM 1642 C C . THR A 1 218 ? -29.446 -19.192 21.484 1.00 87.75 218 THR A C 1
ATOM 1644 O O . THR A 1 218 ? -29.239 -18.793 22.629 1.00 87.75 218 THR A O 1
ATOM 1647 N N . VAL A 1 219 ? -28.479 -19.359 20.582 1.00 88.38 219 VAL A N 1
ATOM 1648 C CA . VAL A 1 219 ? -27.095 -18.930 20.791 1.00 88.38 219 VAL A CA 1
ATOM 1649 C C . VAL A 1 219 ? -26.957 -17.488 20.315 1.00 88.38 219 VAL A C 1
ATOM 1651 O O . VAL A 1 219 ? -27.285 -17.176 19.169 1.00 88.38 219 VAL A O 1
ATOM 1654 N N . ALA A 1 220 ? -26.480 -16.607 21.192 1.00 89.69 220 ALA A N 1
ATOM 1655 C CA . ALA A 1 220 ? -26.316 -15.186 20.907 1.00 89.69 220 ALA A CA 1
ATOM 1656 C C . ALA A 1 220 ? -24.830 -14.828 20.780 1.00 89.69 220 ALA A C 1
ATOM 1658 O O . ALA A 1 220 ? -24.097 -14.837 21.769 1.00 89.69 220 ALA A O 1
ATOM 1659 N N . PHE A 1 221 ? -24.394 -14.467 19.574 1.00 90.44 221 PHE A N 1
ATOM 1660 C CA . PHE A 1 221 ? -23.102 -13.819 19.357 1.00 90.44 221 PHE A CA 1
ATOM 1661 C C . PHE A 1 221 ? -23.286 -12.314 19.551 1.00 90.44 221 PHE A C 1
ATOM 1663 O O . PHE A 1 221 ? -24.104 -11.695 18.867 1.00 90.44 221 PHE A O 1
ATOM 1670 N N . LYS A 1 222 ? -22.542 -11.733 20.493 1.00 87.31 222 LYS A N 1
ATOM 1671 C CA . LYS A 1 222 ? -22.518 -10.288 20.753 1.00 87.31 222 LYS A CA 1
ATOM 1672 C C . LYS A 1 222 ? -21.283 -9.658 20.092 1.00 87.31 222 LYS A C 1
ATOM 1674 O O . LYS A 1 222 ? -20.415 -10.370 19.578 1.00 87.31 222 LYS A O 1
ATOM 1679 N N . ASP A 1 223 ? -21.255 -8.329 20.070 1.00 82.44 223 ASP A N 1
ATOM 1680 C CA . ASP A 1 223 ? -20.095 -7.532 19.657 1.00 82.44 223 ASP A CA 1
ATOM 1681 C C . ASP A 1 223 ? -19.591 -7.881 18.237 1.00 82.44 223 ASP A C 1
ATOM 1683 O O . ASP A 1 223 ? -18.428 -8.223 18.010 1.00 82.44 223 ASP A O 1
ATOM 1687 N N . LEU A 1 224 ? -20.507 -7.837 17.259 1.00 89.25 224 LEU A N 1
ATOM 1688 C CA . LEU A 1 224 ? -20.171 -7.852 15.832 1.00 89.25 224 LEU A CA 1
ATOM 1689 C C . LEU A 1 224 ? -20.218 -6.425 15.251 1.00 89.25 224 LEU A C 1
ATOM 1691 O O . LEU A 1 224 ? -21.099 -5.646 15.632 1.00 89.25 224 LEU A O 1
ATOM 1695 N N . PRO A 1 225 ? -19.332 -6.069 14.302 1.00 87.19 225 PRO A N 1
ATOM 1696 C CA . PRO A 1 225 ? -19.252 -4.715 13.755 1.00 87.19 225 PRO A CA 1
ATOM 1697 C C . PRO A 1 225 ? -20.510 -4.337 12.963 1.00 87.19 225 PRO A C 1
ATOM 1699 O O . PRO A 1 225 ? -21.021 -5.130 12.169 1.00 87.19 225 PRO A O 1
ATOM 1702 N N . ALA A 1 226 ? -20.967 -3.087 13.095 1.00 83.94 226 ALA A N 1
ATOM 1703 C CA . ALA A 1 226 ? -22.150 -2.571 12.389 1.00 83.94 226 ALA A CA 1
ATOM 1704 C C . ALA A 1 226 ? -22.024 -2.535 10.855 1.00 83.94 226 ALA A C 1
ATOM 1706 O O . ALA A 1 226 ? -22.999 -2.242 10.167 1.00 83.94 226 ALA A O 1
ATOM 1707 N N . MET A 1 227 ? -20.841 -2.821 10.306 1.00 83.81 227 MET A N 1
ATOM 1708 C CA . MET A 1 227 ? -20.617 -2.910 8.862 1.00 83.81 227 MET A CA 1
ATOM 1709 C C . MET A 1 227 ? -20.748 -4.330 8.293 1.00 83.81 227 MET A C 1
ATOM 1711 O O . MET A 1 227 ? -20.599 -4.492 7.082 1.00 83.81 227 MET A O 1
ATOM 1715 N N . LEU A 1 228 ? -21.008 -5.361 9.110 1.00 89.44 228 LEU A N 1
ATOM 1716 C CA . LEU A 1 228 ? -21.223 -6.714 8.583 1.00 89.44 228 LEU A CA 1
ATOM 1717 C C . LEU A 1 228 ? -22.421 -6.734 7.622 1.00 89.44 228 LEU A C 1
ATOM 1719 O O . LEU A 1 228 ? -23.450 -6.114 7.882 1.00 89.44 228 LEU A O 1
ATOM 1723 N N . LEU A 1 229 ? -22.296 -7.460 6.512 1.00 89.50 229 LEU A N 1
ATOM 1724 C CA . LEU A 1 229 ? -23.350 -7.584 5.503 1.00 89.50 229 LEU A CA 1
ATOM 1725 C C . LEU A 1 229 ? -24.322 -8.706 5.914 1.00 89.50 229 LEU A C 1
ATOM 1727 O O . LEU A 1 229 ? -23.921 -9.872 5.843 1.00 89.50 229 LEU A O 1
ATOM 1731 N N . PRO A 1 230 ? -25.576 -8.435 6.329 1.00 86.94 230 PRO A N 1
ATOM 1732 C CA . PRO A 1 230 ? -26.388 -9.460 6.990 1.00 86.94 230 PRO A CA 1
ATOM 1733 C C . PRO A 1 230 ? -26.720 -10.668 6.101 1.00 86.94 230 PRO A C 1
ATOM 1735 O O . PRO A 1 230 ? -26.676 -11.801 6.572 1.00 86.94 230 PRO A O 1
ATOM 1738 N N . ASP A 1 231 ? -26.920 -10.462 4.796 1.00 86.50 231 ASP A N 1
ATOM 1739 C CA . ASP A 1 231 ? -27.193 -11.531 3.813 1.00 86.50 231 ASP A CA 1
ATOM 1740 C C . ASP A 1 231 ? -26.029 -12.534 3.646 1.00 86.50 231 ASP A C 1
ATOM 1742 O O . ASP A 1 231 ? -26.183 -13.636 3.100 1.00 86.50 231 ASP A O 1
ATOM 1746 N N . SER A 1 232 ? -24.838 -12.154 4.118 1.00 88.56 232 SER A N 1
ATOM 1747 C CA . SER A 1 232 ? -23.640 -12.993 4.102 1.00 88.56 232 SER A CA 1
ATOM 1748 C C . SER A 1 232 ? -23.480 -13.879 5.341 1.00 88.56 232 SER A C 1
ATOM 1750 O O . SER A 1 232 ? -22.595 -14.731 5.333 1.00 88.56 232 SER A O 1
ATOM 1752 N N . LEU A 1 233 ? -24.324 -13.717 6.371 1.00 88.44 233 LEU A N 1
ATOM 1753 C CA . LEU A 1 233 ? -24.277 -14.523 7.593 1.00 88.44 233 LEU A CA 1
ATOM 1754 C C . LEU A 1 233 ? -24.481 -16.014 7.286 1.00 88.44 233 LEU A C 1
ATOM 1756 O O . LEU A 1 233 ? -25.470 -16.411 6.664 1.00 88.44 233 LEU A O 1
ATOM 1760 N N . ARG A 1 234 ? -23.549 -16.845 7.756 1.00 87.12 234 ARG A N 1
ATOM 1761 C CA . ARG A 1 234 ? -23.628 -18.312 7.741 1.00 87.12 234 ARG A CA 1
ATOM 1762 C C . ARG A 1 234 ? -23.195 -18.844 9.099 1.00 87.12 234 ARG A C 1
ATOM 1764 O O . ARG A 1 234 ? -22.139 -18.455 9.591 1.00 87.12 234 ARG A O 1
ATOM 1771 N N . ALA A 1 235 ? -24.004 -19.725 9.675 1.00 85.88 235 ALA A N 1
ATOM 1772 C CA . ALA A 1 235 ? -23.676 -20.479 10.875 1.00 85.88 235 ALA A CA 1
ATOM 1773 C C . ALA A 1 235 ? -23.590 -21.961 10.504 1.00 85.88 235 ALA A C 1
ATOM 1775 O O . ALA A 1 235 ? -24.520 -22.509 9.913 1.00 85.88 235 ALA A O 1
ATOM 1776 N N . GLU A 1 236 ? -22.473 -22.584 10.850 1.00 80.69 236 GLU A N 1
ATOM 1777 C CA . GLU A 1 236 ? -22.207 -24.012 10.695 1.00 80.69 236 GLU A CA 1
ATOM 1778 C C . GLU A 1 236 ? -21.730 -24.557 12.049 1.00 80.69 236 GLU A C 1
ATOM 1780 O O . GLU A 1 236 ? -21.368 -23.794 12.947 1.00 80.69 236 GLU A O 1
ATOM 1785 N N . GLY A 1 237 ? -21.744 -25.871 12.261 1.00 79.75 237 GLY A N 1
ATOM 1786 C CA . GLY A 1 237 ? -21.293 -26.403 13.544 1.00 79.75 237 GLY A CA 1
ATOM 1787 C C . GLY A 1 237 ? -21.202 -27.916 13.614 1.00 79.75 237 GLY A C 1
ATOM 1788 O O . GLY A 1 237 ? -21.789 -28.639 12.813 1.00 79.75 237 GLY A O 1
ATOM 1789 N N . SER A 1 238 ? -20.449 -28.385 14.606 1.00 78.12 238 SER A N 1
ATOM 1790 C CA . SER A 1 238 ? -20.195 -29.799 14.862 1.00 78.12 238 SER A CA 1
ATOM 1791 C C . SER A 1 238 ? -20.363 -30.128 16.346 1.00 78.12 238 SER A C 1
ATOM 1793 O O . SER A 1 238 ? -19.910 -29.399 17.230 1.00 78.12 238 SER A O 1
ATOM 1795 N N . ALA A 1 239 ? -21.048 -31.234 16.623 1.00 81.19 239 ALA A N 1
ATOM 1796 C CA . ALA A 1 239 ? -21.344 -31.723 17.964 1.00 81.19 239 ALA A CA 1
ATOM 1797 C C . ALA A 1 239 ? -21.382 -33.258 17.969 1.00 81.19 239 ALA A C 1
ATOM 1799 O O . ALA A 1 239 ? -21.442 -33.897 16.918 1.00 81.19 239 ALA A O 1
ATOM 1800 N N . LYS A 1 240 ? -21.369 -33.866 19.162 1.00 79.94 240 LYS A N 1
ATOM 1801 C CA . LYS A 1 240 ? -21.512 -35.329 19.319 1.00 79.94 240 LYS A CA 1
ATOM 1802 C C . LYS A 1 240 ? -22.971 -35.803 19.298 1.00 79.94 240 LYS A C 1
ATOM 1804 O O . LYS A 1 240 ? -23.215 -36.996 19.149 1.00 79.94 240 LYS A O 1
ATOM 1809 N N . ALA A 1 241 ? -23.925 -34.890 19.480 1.00 77.25 241 ALA A N 1
ATOM 1810 C CA . ALA A 1 241 ? -25.352 -35.127 19.272 1.00 77.25 241 ALA A CA 1
ATOM 1811 C C . ALA A 1 241 ? -25.811 -34.468 17.962 1.00 77.25 241 ALA A C 1
ATOM 1813 O O . ALA A 1 241 ? -25.156 -33.554 17.463 1.00 77.25 241 ALA A O 1
ATOM 1814 N N . ALA A 1 242 ? -26.947 -34.913 17.421 1.00 76.94 242 ALA A N 1
ATOM 1815 C CA . ALA A 1 242 ? -27.589 -34.227 16.308 1.00 76.94 242 ALA A CA 1
ATOM 1816 C C . ALA A 1 242 ? -28.153 -32.878 16.784 1.00 76.94 242 ALA A C 1
ATOM 1818 O O . ALA A 1 242 ? -28.973 -32.840 17.703 1.00 76.94 242 ALA A O 1
ATOM 1819 N N . VAL A 1 243 ? -27.715 -31.794 16.141 1.00 76.75 243 VAL A N 1
ATOM 1820 C CA . VAL A 1 243 ? -28.186 -30.424 16.376 1.00 76.75 243 VAL A CA 1
ATOM 1821 C C . VAL A 1 243 ? -28.798 -29.898 15.080 1.00 76.75 243 VAL A C 1
ATOM 1823 O O . VAL A 1 243 ? -28.205 -30.044 14.011 1.00 76.75 243 VAL A O 1
ATOM 1826 N N . LYS A 1 244 ? -29.983 -29.292 15.165 1.00 79.56 244 LYS A N 1
ATOM 1827 C CA . LYS A 1 244 ? -30.661 -28.631 14.040 1.00 79.56 244 LYS A CA 1
ATOM 1828 C C . LYS A 1 244 ? -30.522 -27.123 14.207 1.00 79.56 244 LYS A C 1
ATOM 1830 O O . LYS A 1 244 ? -30.792 -26.612 15.289 1.00 79.56 244 LYS A O 1
ATOM 1835 N N . PHE A 1 245 ? -30.148 -26.416 13.147 1.00 74.88 245 PHE A N 1
ATOM 1836 C CA . PHE A 1 245 ? -30.108 -24.952 13.129 1.00 74.88 245 PHE A CA 1
ATOM 1837 C C . PHE A 1 245 ? -31.424 -24.374 12.595 1.00 74.88 245 PHE A C 1
ATOM 1839 O O . PHE A 1 245 ? -31.978 -24.873 11.615 1.00 74.88 245 PHE A O 1
ATOM 1846 N N . GLY A 1 246 ? -31.918 -23.323 13.247 1.00 73.00 246 GLY A N 1
ATOM 1847 C CA . GLY A 1 246 ? -33.048 -22.516 12.793 1.00 73.00 246 GLY A CA 1
ATOM 1848 C C . GLY A 1 246 ? -32.619 -21.359 11.885 1.00 73.00 246 GLY A C 1
ATOM 1849 O O . GLY A 1 246 ? -31.470 -21.262 11.453 1.00 73.00 246 GLY A O 1
ATOM 1850 N N . ALA A 1 247 ? -33.552 -20.449 11.603 1.00 74.12 247 ALA A N 1
ATOM 1851 C CA . ALA A 1 247 ? -33.256 -19.245 10.832 1.00 74.12 247 ALA A CA 1
ATOM 1852 C C . ALA A 1 247 ? -32.362 -18.283 11.635 1.00 74.12 247 ALA A C 1
ATOM 1854 O O . ALA A 1 247 ? -32.749 -17.817 12.708 1.00 74.12 247 ALA A O 1
ATOM 1855 N N . ILE A 1 248 ? -31.181 -17.966 11.097 1.00 82.12 248 ILE A N 1
ATOM 1856 C CA . ILE A 1 248 ? -30.294 -16.939 11.655 1.00 82.12 248 ILE A CA 1
ATOM 1857 C C . ILE A 1 248 ? -31.007 -15.586 11.577 1.00 82.12 248 ILE A C 1
ATOM 1859 O O . ILE A 1 248 ? -31.547 -15.218 10.534 1.00 82.12 248 ILE A O 1
ATOM 1863 N N . SER A 1 249 ? -30.975 -14.831 12.669 1.00 82.94 249 SER A N 1
ATOM 1864 C CA . SER A 1 249 ? -31.491 -13.462 12.730 1.00 82.94 249 SER A CA 1
ATOM 1865 C C . SER A 1 249 ? -30.455 -12.528 13.351 1.00 82.94 249 SER A C 1
ATOM 1867 O O . SER A 1 249 ? -29.461 -12.967 13.929 1.00 82.94 249 SER A O 1
ATOM 1869 N N . HIS A 1 250 ? -30.646 -11.224 13.187 1.00 84.81 250 HIS A N 1
ATOM 1870 C CA . HIS A 1 250 ? -29.716 -10.213 13.677 1.00 84.81 250 HIS A CA 1
ATOM 1871 C C . HIS A 1 250 ? -30.480 -9.001 14.213 1.00 84.81 250 HIS A C 1
ATOM 1873 O O . HIS A 1 250 ? -31.572 -8.680 13.744 1.00 84.81 250 HIS A O 1
ATOM 1879 N N . LYS A 1 251 ? -29.894 -8.310 15.190 1.00 84.50 251 LYS A N 1
ATOM 1880 C CA . LYS A 1 251 ? -30.424 -7.066 15.755 1.00 84.50 251 LYS A CA 1
ATOM 1881 C C . LYS A 1 251 ? -29.293 -6.058 15.889 1.00 84.50 251 LYS A C 1
ATOM 1883 O O . LYS A 1 251 ? -28.321 -6.322 16.594 1.00 84.50 251 LYS A O 1
ATOM 1888 N N . GLN A 1 252 ? -29.423 -4.910 15.229 1.00 83.56 252 GLN A N 1
ATOM 1889 C CA . GLN A 1 252 ? -28.545 -3.770 15.480 1.00 83.56 252 GLN A CA 1
ATOM 1890 C C . GLN A 1 252 ? -28.951 -3.116 16.805 1.00 83.56 252 GLN A C 1
ATOM 1892 O O . GLN A 1 252 ? -30.141 -2.912 17.059 1.00 83.56 252 G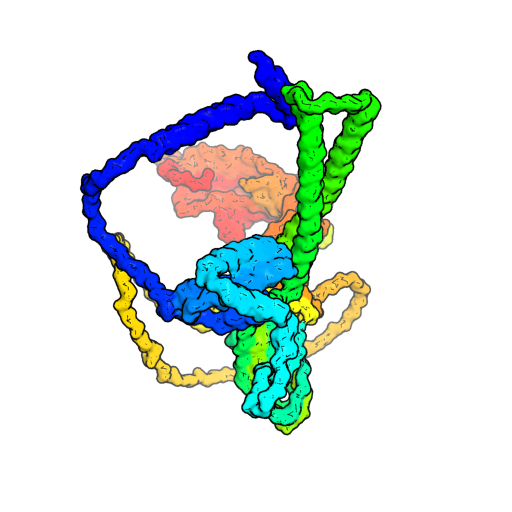LN A O 1
ATOM 1897 N N . ILE A 1 253 ? -27.973 -2.786 17.644 1.00 78.06 253 ILE A N 1
ATOM 1898 C CA . ILE A 1 253 ? -28.169 -2.003 18.866 1.00 78.06 253 ILE A CA 1
ATOM 1899 C C . ILE A 1 253 ? -27.162 -0.857 18.925 1.00 78.06 253 ILE A C 1
ATOM 1901 O O . ILE A 1 253 ? -26.045 -0.972 18.421 1.00 78.06 253 ILE A O 1
ATOM 1905 N N . MET A 1 254 ? -27.572 0.248 19.546 1.00 72.19 254 MET A N 1
ATOM 1906 C CA . MET A 1 254 ? -26.697 1.381 19.834 1.00 72.19 254 MET A CA 1
ATOM 1907 C C . MET A 1 254 ? -26.030 1.164 21.198 1.00 72.19 254 MET A C 1
ATOM 1909 O O . MET A 1 254 ? -26.710 0.840 22.171 1.00 72.19 254 MET A O 1
ATOM 1913 N N . VAL A 1 255 ? -24.717 1.354 21.268 1.00 68.88 255 VAL A N 1
ATOM 1914 C CA . VAL A 1 255 ? -23.899 1.290 22.484 1.00 68.88 255 VAL A CA 1
ATOM 1915 C C . VAL A 1 255 ? -23.409 2.690 22.855 1.00 68.88 255 VAL A C 1
ATOM 1917 O O . VAL A 1 255 ? -23.119 3.513 21.990 1.00 68.88 255 VAL A O 1
ATOM 1920 N N . SER A 1 256 ? -23.324 2.982 24.154 1.00 49.28 256 SER A N 1
ATOM 1921 C CA . SER A 1 256 ? -22.903 4.299 24.659 1.00 49.28 256 SER A CA 1
ATOM 1922 C C . SER A 1 256 ? -21.405 4.575 24.481 1.00 49.28 256 SER A C 1
ATOM 1924 O O . SER A 1 256 ? -20.991 5.731 24.450 1.00 49.28 256 SER A O 1
ATOM 1926 N N . GLN A 1 257 ? -20.598 3.522 24.351 1.00 60.50 257 GLN A N 1
ATOM 1927 C CA . GLN A 1 257 ? -19.147 3.579 24.182 1.00 60.50 257 GLN A CA 1
ATOM 1928 C C . GLN A 1 257 ? -18.749 3.227 22.743 1.00 60.50 257 GLN A C 1
ATOM 1930 O O . GLN A 1 257 ? -19.467 2.514 22.047 1.00 60.50 257 GLN A O 1
ATOM 1935 N N . LEU A 1 258 ? -17.579 3.697 22.305 1.00 64.75 258 LEU A N 1
ATOM 1936 C CA . LEU A 1 258 ? -17.037 3.388 20.978 1.00 64.75 258 LEU A CA 1
ATOM 1937 C C . LEU A 1 258 ? -16.700 1.892 20.855 1.00 64.75 258 LEU A C 1
ATOM 1939 O O . LEU A 1 258 ? -16.192 1.284 21.805 1.00 64.75 258 LEU A O 1
ATOM 1943 N N . THR A 1 259 ? -17.000 1.311 19.689 1.00 63.12 259 THR A N 1
ATOM 1944 C CA . THR A 1 259 ? -16.884 -0.140 19.438 1.00 63.12 259 THR A CA 1
ATOM 1945 C C . THR A 1 259 ? -15.430 -0.598 19.311 1.00 63.12 259 THR A C 1
ATOM 1947 O O . THR A 1 259 ? -15.062 -1.614 19.892 1.00 63.12 259 THR A O 1
ATOM 1950 N N . SER A 1 260 ? -14.587 0.159 18.598 1.00 68.81 260 SER A N 1
ATOM 1951 C CA . SER A 1 260 ? -13.158 -0.157 18.473 1.00 68.81 260 SER A CA 1
ATOM 1952 C C . SER A 1 260 ? -12.432 0.064 19.813 1.00 68.81 260 SER A C 1
ATOM 1954 O O . SER A 1 260 ? -12.497 1.177 20.353 1.00 68.81 260 SER A O 1
ATOM 1956 N N . PRO A 1 261 ? -11.697 -0.937 20.346 1.00 73.31 261 PRO A N 1
ATOM 1957 C CA . PRO A 1 261 ? -10.926 -0.784 21.582 1.00 73.31 261 PRO A CA 1
ATOM 1958 C C . PRO A 1 261 ? -9.885 0.335 21.486 1.00 73.31 261 PRO A C 1
ATOM 1960 O O . PRO A 1 261 ? -9.730 1.122 22.419 1.00 73.31 261 PRO A O 1
ATOM 1963 N N . ARG A 1 262 ? -9.217 0.456 20.330 1.00 75.31 262 ARG A N 1
ATOM 1964 C CA . ARG A 1 262 ? -8.197 1.483 20.083 1.00 75.31 262 ARG A CA 1
ATOM 1965 C C . ARG A 1 262 ? -8.797 2.881 19.928 1.00 75.31 262 ARG A C 1
ATOM 1967 O O . ARG A 1 262 ? -8.201 3.852 20.386 1.00 75.31 262 ARG A O 1
ATOM 1974 N N . GLU A 1 263 ? -9.978 2.995 19.319 1.00 77.44 263 GLU A N 1
ATOM 1975 C CA . GLU A 1 263 ? -10.704 4.270 19.226 1.00 77.44 263 GLU A CA 1
ATOM 1976 C C . GLU A 1 263 ? -11.141 4.762 20.616 1.00 77.44 263 GLU A C 1
ATOM 1978 O O . GLU A 1 263 ? -11.050 5.955 20.901 1.00 77.44 263 GLU A O 1
ATOM 1983 N N . ARG A 1 264 ? -11.535 3.836 21.502 1.00 79.06 264 ARG A N 1
ATOM 1984 C CA . ARG A 1 264 ? -11.859 4.118 22.906 1.00 79.06 264 ARG A CA 1
ATOM 1985 C C . ARG A 1 264 ? -10.633 4.543 23.716 1.00 79.06 264 ARG A C 1
ATOM 1987 O O . ARG A 1 264 ? -10.660 5.616 24.299 1.00 79.06 264 ARG A O 1
ATOM 1994 N N . GLU A 1 265 ? -9.540 3.778 23.683 1.00 85.00 265 GLU A N 1
ATOM 1995 C CA . GLU A 1 265 ? -8.288 4.115 24.388 1.00 85.00 265 GLU A CA 1
ATOM 1996 C C . GLU A 1 265 ? -7.793 5.532 24.041 1.00 85.00 265 GLU A C 1
ATOM 1998 O O . GLU A 1 265 ? -7.405 6.307 24.916 1.00 85.00 265 GLU A O 1
ATOM 2003 N N . LEU A 1 266 ? -7.847 5.898 22.755 1.00 83.44 266 LEU A N 1
ATOM 2004 C CA . LEU A 1 266 ? -7.467 7.228 22.280 1.00 83.44 266 LEU A CA 1
ATOM 2005 C C . LEU A 1 266 ? -8.458 8.324 22.707 1.00 83.44 266 LEU A C 1
ATOM 2007 O O . LEU A 1 266 ? -8.039 9.466 22.894 1.00 83.44 266 LEU A O 1
ATOM 2011 N N . HIS A 1 267 ? -9.740 7.998 22.888 1.00 83.75 267 HIS A N 1
ATOM 2012 C CA . HIS A 1 267 ? -10.753 8.921 23.401 1.00 83.75 267 HIS A CA 1
ATOM 2013 C C . HIS A 1 267 ? -10.587 9.170 24.908 1.00 83.75 267 HIS A C 1
ATOM 2015 O O . HIS A 1 267 ? -10.449 10.321 25.318 1.00 83.75 267 HIS A O 1
ATOM 2021 N N . ASP A 1 268 ? -10.486 8.107 25.708 1.00 86.75 268 ASP A N 1
ATOM 2022 C CA . ASP A 1 268 ? -10.298 8.165 27.165 1.00 86.75 268 ASP A CA 1
ATOM 2023 C C . ASP A 1 268 ? -8.996 8.923 27.519 1.00 86.75 268 ASP A C 1
ATOM 2025 O O . ASP A 1 268 ? -8.944 9.759 28.427 1.00 86.75 268 ASP A O 1
ATOM 2029 N N . LYS A 1 269 ? -7.930 8.699 26.735 1.00 90.44 269 LYS A N 1
ATOM 2030 C CA . LYS A 1 269 ? -6.666 9.443 26.832 1.00 90.44 269 LYS A CA 1
ATOM 2031 C C . LYS A 1 269 ? -6.821 10.921 26.459 1.00 90.44 269 LYS A C 1
ATOM 2033 O O . LYS A 1 269 ? -6.223 11.777 27.110 1.00 90.44 269 LYS A O 1
ATOM 2038 N N . LEU A 1 270 ? -7.593 11.238 25.417 1.00 90.62 270 LEU A N 1
ATOM 2039 C CA . LEU A 1 270 ? -7.854 12.619 25.002 1.00 90.62 270 LEU A CA 1
ATOM 2040 C C . LEU A 1 270 ? -8.647 13.378 26.077 1.00 90.62 270 LEU A C 1
ATOM 2042 O O . LEU A 1 270 ? -8.322 14.531 26.357 1.00 90.62 270 LEU A O 1
ATOM 2046 N N . GLU A 1 271 ? -9.631 12.741 26.714 1.00 89.81 271 GLU A N 1
ATOM 2047 C CA . GLU A 1 271 ? -10.351 13.300 27.865 1.00 89.81 271 GLU A CA 1
ATOM 2048 C C . GLU A 1 271 ? -9.388 13.562 29.035 1.00 89.81 271 GLU A C 1
ATOM 2050 O O . GLU A 1 271 ? -9.274 14.698 29.495 1.00 89.81 271 GLU A O 1
ATOM 2055 N N . SER A 1 272 ? -8.580 12.567 29.422 1.00 94.06 272 SER A N 1
ATOM 2056 C CA . SER A 1 272 ? -7.585 12.698 30.500 1.00 94.06 272 SER A CA 1
ATOM 2057 C C . SER A 1 272 ? -6.551 13.815 30.269 1.00 94.06 272 SER A C 1
ATOM 2059 O O . SER A 1 272 ? -6.148 14.496 31.216 1.00 94.06 272 SER A O 1
ATOM 2061 N N . LEU A 1 273 ? -6.116 14.038 29.024 1.00 93.56 273 LEU A N 1
ATOM 2062 C CA . LEU A 1 273 ? -5.189 15.124 28.678 1.00 93.56 273 LEU A CA 1
ATOM 2063 C C . LEU A 1 273 ? -5.851 16.508 28.754 1.00 93.56 273 LEU A C 1
ATOM 2065 O O . LEU A 1 273 ? -5.225 17.461 29.224 1.00 93.56 273 LEU A O 1
ATOM 2069 N N . ASN A 1 274 ? -7.116 16.630 28.337 1.00 91.31 274 ASN A N 1
ATOM 2070 C CA . ASN A 1 274 ? -7.877 17.868 28.524 1.00 91.31 274 ASN A CA 1
ATOM 2071 C C . ASN A 1 274 ? -8.115 18.146 30.018 1.00 91.31 274 ASN A C 1
ATOM 2073 O O . ASN A 1 274 ? -7.959 19.282 30.461 1.00 91.31 274 ASN A O 1
ATOM 2077 N N . ASP A 1 275 ? -8.378 17.116 30.820 1.00 93.25 275 ASP A N 1
ATOM 2078 C CA . ASP A 1 275 ? -8.548 17.239 32.270 1.00 93.25 275 ASP A CA 1
ATOM 2079 C C . ASP A 1 275 ? -7.286 17.680 33.010 1.00 93.25 275 ASP A C 1
ATOM 2081 O O . ASP A 1 275 ? -7.371 18.488 33.934 1.00 93.25 275 ASP A O 1
ATOM 2085 N N . GLN A 1 276 ? -6.107 17.248 32.561 1.00 92.88 276 GLN A N 1
ATOM 2086 C CA . GLN A 1 276 ? -4.826 17.766 33.053 1.00 92.88 276 GLN A CA 1
ATOM 2087 C C . GLN A 1 276 ? -4.561 19.217 32.618 1.00 92.88 276 GLN A C 1
ATOM 2089 O O . GLN A 1 276 ? -3.852 19.949 33.310 1.00 92.88 276 GLN A O 1
ATOM 2094 N N . LYS A 1 277 ? -5.139 19.654 31.492 1.00 93.44 277 LYS A N 1
ATOM 2095 C CA . LYS A 1 277 ? -4.999 21.016 30.964 1.00 93.44 277 LYS A CA 1
ATOM 2096 C C . LYS A 1 277 ? -5.897 22.027 31.694 1.00 93.44 277 LYS A C 1
ATOM 2098 O O . LYS A 1 277 ? -5.405 23.103 32.034 1.00 93.44 277 LYS A O 1
ATOM 2103 N N . ARG A 1 278 ? -7.153 21.670 32.009 1.00 92.88 278 ARG A N 1
ATOM 2104 C CA . ARG A 1 278 ? -8.133 22.529 32.718 1.00 92.88 278 ARG A CA 1
ATOM 2105 C C . ARG A 1 278 ? -7.566 23.295 33.938 1.00 92.88 278 ARG A C 1
ATOM 2107 O O . ARG A 1 278 ? -7.738 24.515 33.982 1.00 92.88 278 ARG A O 1
ATOM 2114 N N . PRO A 1 279 ? -6.879 22.670 34.921 1.00 92.50 279 PRO A N 1
ATOM 2115 C CA . PRO A 1 279 ? -6.360 23.395 36.086 1.00 92.50 279 PRO A CA 1
ATOM 2116 C C . PRO A 1 279 ? -5.237 24.381 35.736 1.00 92.50 279 PRO A C 1
ATOM 2118 O O . PRO A 1 279 ? -5.174 25.452 36.328 1.00 92.50 279 PRO A O 1
ATOM 2121 N N . LEU A 1 280 ? -4.396 24.082 34.736 1.00 92.00 280 LEU A N 1
ATOM 2122 C CA . LEU A 1 280 ? -3.312 24.983 34.316 1.00 92.00 280 LEU A CA 1
ATOM 2123 C C . LEU A 1 280 ? -3.839 26.273 33.672 1.00 92.00 280 LEU A C 1
ATOM 2125 O O . LEU A 1 280 ? -3.140 27.285 33.663 1.00 92.00 280 LEU A O 1
ATOM 2129 N N . GLU A 1 281 ? -5.043 26.233 33.101 1.00 88.31 281 GLU A N 1
ATOM 2130 C CA . GLU A 1 281 ? -5.717 27.406 32.539 1.00 88.31 281 GLU A CA 1
ATOM 2131 C C . GLU A 1 281 ? -6.318 28.266 33.659 1.00 88.31 281 GLU A C 1
ATOM 2133 O O . GLU A 1 281 ? -6.069 29.471 33.691 1.00 88.31 281 GLU A O 1
ATOM 2138 N N . ALA A 1 282 ? -6.966 27.647 34.651 1.00 90.88 282 ALA A N 1
ATOM 2139 C CA . ALA A 1 282 ? -7.434 28.339 35.855 1.00 90.88 282 ALA A CA 1
ATOM 2140 C C . ALA A 1 282 ? -6.281 28.990 36.652 1.00 90.88 282 ALA A C 1
ATOM 2142 O O . ALA A 1 282 ? -6.379 30.153 37.048 1.00 90.88 282 ALA A O 1
ATOM 2143 N N . ASP A 1 283 ? -5.152 28.291 36.828 1.00 91.75 283 ASP A N 1
ATOM 2144 C CA . ASP A 1 283 ? -3.959 28.841 37.488 1.00 91.75 283 ASP A CA 1
ATOM 2145 C C . ASP A 1 283 ? -3.405 30.073 36.740 1.00 91.75 283 ASP A C 1
ATOM 2147 O O . ASP A 1 283 ? -2.949 31.035 37.364 1.00 91.75 283 ASP A O 1
ATOM 2151 N N . LYS A 1 284 ? -3.477 30.096 35.400 1.00 90.88 284 LYS A N 1
ATOM 2152 C CA . LYS A 1 284 ? -3.071 31.263 34.597 1.00 90.88 284 LYS A CA 1
ATOM 2153 C C . LYS A 1 284 ? -4.013 32.447 34.757 1.00 90.88 284 LYS A C 1
ATOM 2155 O O . LYS A 1 284 ? -3.526 33.572 34.852 1.00 90.88 284 LYS A O 1
ATOM 2160 N N . GLU A 1 285 ? -5.324 32.220 34.817 1.00 91.31 285 GLU A N 1
ATOM 2161 C CA . GLU A 1 285 ? -6.290 33.286 35.114 1.00 91.31 285 GLU A CA 1
ATOM 2162 C C . GLU A 1 285 ? -6.022 33.902 36.496 1.00 91.31 285 GLU A C 1
ATOM 2164 O O . GLU A 1 285 ? -6.019 35.127 36.640 1.00 91.31 285 GLU A O 1
ATOM 2169 N N . VAL A 1 286 ? -5.691 33.074 37.496 1.00 93.62 286 VAL A N 1
ATOM 2170 C CA . VAL A 1 286 ? -5.282 33.536 38.833 1.00 93.62 286 VAL A CA 1
ATOM 2171 C C . VAL A 1 286 ? -3.990 34.361 38.777 1.00 93.62 286 VAL A C 1
ATOM 2173 O O . VAL A 1 286 ? -3.941 35.447 39.360 1.00 93.62 286 VAL A O 1
ATOM 2176 N N . LEU A 1 287 ? -2.955 33.910 38.059 1.00 92.44 287 LEU A N 1
ATOM 2177 C CA . LEU A 1 287 ? -1.699 34.661 37.920 1.00 92.44 287 LEU A CA 1
ATOM 2178 C C . LEU A 1 287 ? -1.873 35.989 37.162 1.00 92.44 287 LEU A C 1
ATOM 2180 O O . LEU A 1 287 ? -1.286 36.997 37.556 1.00 92.44 287 LEU A O 1
ATOM 2184 N N . GLU A 1 288 ? -2.697 36.036 36.113 1.00 91.56 288 GLU A N 1
ATOM 2185 C CA . GLU A 1 288 ? -3.005 37.281 35.393 1.00 91.56 288 GLU A CA 1
ATOM 2186 C C . GLU A 1 288 ? -3.857 38.247 36.235 1.00 91.56 288 GLU A C 1
ATOM 2188 O O . GLU A 1 288 ? -3.627 39.462 36.203 1.00 91.56 288 GLU A O 1
ATOM 2193 N N . ALA A 1 289 ? -4.764 37.739 37.075 1.00 90.50 289 ALA A N 1
ATOM 2194 C CA . ALA A 1 289 ? -5.472 38.548 38.067 1.00 90.50 289 ALA A CA 1
ATOM 2195 C C . ALA A 1 289 ? -4.513 39.134 39.125 1.00 90.50 289 ALA A C 1
ATOM 2197 O O . ALA A 1 289 ? -4.580 40.331 39.418 1.00 90.50 289 ALA A O 1
ATOM 2198 N N . GLN A 1 290 ? -3.569 38.339 39.647 1.00 89.62 290 GLN A N 1
ATOM 2199 C CA . GLN A 1 290 ? -2.534 38.812 40.580 1.00 89.62 290 GLN A CA 1
ATOM 2200 C C . GLN A 1 290 ? -1.615 39.864 39.935 1.00 89.62 290 GLN A C 1
ATOM 2202 O O . GLN A 1 290 ? -1.385 40.930 40.509 1.00 89.62 290 GLN A O 1
ATOM 2207 N N . LYS A 1 291 ? -1.141 39.615 38.709 1.00 90.81 291 LYS A N 1
ATOM 2208 C CA . LYS A 1 291 ? -0.335 40.549 37.906 1.00 90.81 291 LYS A CA 1
ATOM 2209 C C . LYS A 1 291 ? -1.068 41.869 37.664 1.00 90.81 291 LYS A C 1
ATOM 2211 O O . LYS A 1 291 ? -0.474 42.938 37.819 1.00 90.81 291 LYS A O 1
ATOM 2216 N N . THR A 1 292 ? -2.360 41.808 37.345 1.00 89.69 292 THR A N 1
ATOM 2217 C CA . THR A 1 292 ? -3.228 42.984 37.179 1.00 89.69 292 THR A CA 1
ATOM 2218 C C . THR A 1 292 ? -3.376 43.753 38.494 1.00 89.69 292 THR A C 1
ATOM 2220 O O . THR A 1 292 ? -3.218 44.972 38.511 1.00 89.69 292 THR A O 1
ATOM 2223 N N . PHE A 1 293 ? -3.582 43.061 39.617 1.00 88.88 293 PHE A N 1
ATOM 2224 C CA . PHE A 1 293 ? -3.655 43.672 40.947 1.00 88.88 293 PHE A CA 1
ATOM 2225 C C . PHE A 1 293 ? -2.352 44.394 41.341 1.00 88.88 293 PHE A C 1
ATOM 2227 O O . PHE A 1 293 ? -2.398 45.574 41.696 1.00 88.88 293 PHE A O 1
ATOM 2234 N N . LEU A 1 294 ? -1.185 43.750 41.201 1.00 85.06 294 LEU A N 1
ATOM 2235 C CA . LEU A 1 294 ? 0.113 44.382 41.490 1.00 85.06 294 LEU A CA 1
ATOM 2236 C C . LEU A 1 294 ? 0.406 45.568 40.552 1.00 85.06 294 LEU A C 1
ATOM 2238 O O . LEU A 1 294 ? 0.901 46.606 40.996 1.00 85.06 294 LEU A O 1
ATOM 2242 N N . THR A 1 295 ? 0.044 45.453 39.270 1.00 83.00 295 THR A N 1
ATOM 2243 C CA . THR A 1 295 ? 0.177 46.545 38.289 1.00 83.00 295 THR A CA 1
ATOM 2244 C C . THR A 1 295 ? -0.684 47.747 38.683 1.00 83.00 295 THR A C 1
ATOM 2246 O O . THR A 1 295 ? -0.210 48.885 38.663 1.00 83.00 295 THR A O 1
ATOM 2249 N N . ASN A 1 296 ? -1.921 47.504 39.123 1.00 82.88 296 ASN A N 1
ATOM 2250 C CA . ASN A 1 296 ? -2.833 48.549 39.583 1.00 82.88 296 ASN A CA 1
ATOM 2251 C C . ASN A 1 296 ? -2.324 49.248 40.856 1.00 82.88 296 ASN A C 1
ATOM 2253 O O . ASN A 1 296 ? -2.476 50.463 40.968 1.00 82.88 296 ASN A O 1
ATOM 2257 N N . ILE A 1 297 ? -1.666 48.535 41.780 1.00 80.44 297 ILE A N 1
ATOM 2258 C CA . ILE A 1 297 ? -1.006 49.151 42.948 1.00 80.44 297 ILE A CA 1
ATOM 2259 C C . ILE A 1 297 ? 0.092 50.128 42.499 1.00 80.44 297 ILE A C 1
ATOM 2261 O O . ILE A 1 297 ? 0.114 51.272 42.956 1.00 80.44 297 ILE A O 1
ATOM 2265 N N . GLY A 1 298 ? 0.957 49.724 41.560 1.00 71.62 298 GLY A N 1
ATOM 2266 C CA . GLY A 1 298 ? 2.006 50.596 41.013 1.00 71.62 298 GLY A CA 1
ATOM 2267 C C . GLY A 1 298 ? 1.460 51.845 40.302 1.00 71.62 298 GLY A C 1
ATOM 2268 O O . GLY A 1 298 ? 2.008 52.941 40.449 1.00 71.62 298 GLY A O 1
ATOM 2269 N N . GLN A 1 299 ? 0.340 51.710 39.585 1.00 71.81 299 GLN A N 1
ATOM 2270 C CA . GLN A 1 299 ? -0.347 52.837 38.940 1.00 71.81 299 GLN A CA 1
ATOM 2271 C C . GLN A 1 299 ? -1.027 53.770 39.957 1.00 71.81 299 GLN A C 1
ATOM 2273 O O . GLN A 1 299 ? -0.927 54.991 39.850 1.00 71.81 299 GLN A O 1
ATOM 2278 N N . GLN A 1 300 ? -1.674 53.230 40.993 1.00 67.75 300 GLN A N 1
ATOM 2279 C CA . GLN A 1 300 ? -2.277 54.036 42.062 1.00 67.75 300 GLN A CA 1
ATOM 2280 C C . GLN A 1 300 ? -1.221 54.820 42.857 1.00 67.75 300 GLN A C 1
ATOM 2282 O O . GLN A 1 300 ? -1.441 55.987 43.183 1.00 67.75 300 GLN A O 1
ATOM 2287 N N . ALA A 1 301 ? -0.046 54.228 43.094 1.00 61.44 301 ALA A N 1
ATOM 2288 C CA . ALA A 1 301 ? 1.091 54.908 43.714 1.00 61.44 301 ALA A CA 1
ATOM 2289 C C . ALA A 1 301 ? 1.624 56.091 42.878 1.00 61.44 301 ALA A C 1
ATOM 2291 O O . ALA A 1 301 ? 2.099 57.069 43.448 1.00 61.44 301 ALA A O 1
ATOM 2292 N N . THR A 1 302 ? 1.508 56.050 41.543 1.00 58.41 302 THR A N 1
ATOM 2293 C CA . THR A 1 302 ? 1.887 57.178 40.668 1.00 58.41 302 THR A CA 1
ATOM 2294 C C . THR A 1 302 ? 0.779 58.223 40.509 1.00 58.41 302 THR A C 1
ATOM 2296 O O . THR A 1 302 ? 1.078 59.410 40.379 1.00 58.41 302 THR A O 1
ATOM 2299 N N . LEU A 1 303 ? -0.497 57.824 40.556 1.00 52.16 303 LEU A N 1
ATOM 2300 C CA . LEU A 1 303 ? -1.638 58.741 40.430 1.00 52.16 303 LEU A CA 1
ATOM 2301 C C . LEU A 1 303 ? -1.861 59.609 41.680 1.00 52.16 303 LEU A C 1
ATOM 2303 O O . LEU A 1 303 ? -2.204 60.785 41.545 1.00 52.16 303 LEU A O 1
ATOM 2307 N N . ARG A 1 304 ? -1.610 59.078 42.886 1.00 51.44 304 ARG A N 1
ATOM 2308 C CA . ARG A 1 304 ? -1.838 59.790 44.163 1.00 51.44 304 ARG A CA 1
ATOM 2309 C C . ARG A 1 304 ? -0.944 61.014 44.414 1.00 51.44 304 ARG A C 1
ATOM 2311 O O . ARG A 1 304 ? -1.204 61.750 45.356 1.00 51.44 304 ARG A O 1
ATOM 2318 N N . ASN A 1 305 ? 0.027 61.302 43.547 1.00 50.75 305 ASN A N 1
ATOM 2319 C CA . ASN A 1 305 ? 0.757 62.577 43.561 1.00 50.75 305 ASN A CA 1
ATOM 2320 C C . ASN A 1 305 ? -0.054 63.775 43.011 1.00 50.75 305 ASN A C 1
ATOM 2322 O O . ASN A 1 305 ? 0.423 64.903 43.106 1.00 50.75 305 ASN A O 1
ATOM 2326 N N . ASN A 1 306 ? -1.237 63.562 42.414 1.00 49.47 306 ASN A N 1
ATOM 2327 C CA . ASN A 1 306 ? -2.015 64.624 41.753 1.00 49.47 306 ASN A CA 1
ATOM 2328 C C . ASN A 1 306 ? -3.328 65.021 42.457 1.00 49.47 306 ASN A C 1
ATOM 2330 O O . ASN A 1 306 ? -3.945 66.000 42.037 1.00 49.47 306 ASN A O 1
ATOM 2334 N N . GLU A 1 307 ? -3.764 64.316 43.506 1.00 47.16 307 GLU A N 1
ATOM 2335 C CA . GLU A 1 307 ? -4.984 64.656 44.257 1.00 47.16 307 GLU A CA 1
ATOM 2336 C C . GLU A 1 307 ? -4.682 64.866 45.742 1.00 47.16 307 GLU A C 1
ATOM 2338 O O . GLU A 1 307 ? -3.950 64.106 46.370 1.00 47.16 307 GLU A O 1
ATOM 2343 N N . ASN A 1 308 ? -5.234 65.941 46.307 1.00 50.16 308 ASN A N 1
ATOM 2344 C CA . ASN A 1 308 ? -4.746 66.545 47.547 1.00 50.16 308 ASN A CA 1
ATOM 2345 C C . ASN A 1 308 ? -5.380 65.909 48.807 1.00 50.16 308 ASN A C 1
ATOM 2347 O O . ASN A 1 308 ? -5.994 66.596 49.623 1.00 50.16 308 ASN A O 1
ATOM 2351 N N . LEU A 1 309 ? -5.285 64.579 48.933 1.00 46.00 309 LEU A N 1
ATOM 2352 C CA . LEU A 1 309 ? -5.881 63.788 50.017 1.00 46.00 309 LEU A CA 1
ATOM 2353 C C . LEU A 1 309 ? -4.884 62.777 50.602 1.00 46.00 309 LEU A C 1
ATOM 2355 O O . LEU A 1 309 ? -4.488 61.830 49.932 1.00 46.00 309 LEU A O 1
ATOM 2359 N N . ALA A 1 310 ? -4.570 62.962 51.890 1.00 46.88 310 ALA A N 1
ATOM 2360 C CA . ALA A 1 310 ? -3.653 62.155 52.702 1.00 46.88 310 ALA A CA 1
ATOM 2361 C C . ALA A 1 310 ? -2.227 62.030 52.129 1.00 46.88 310 ALA A C 1
ATOM 2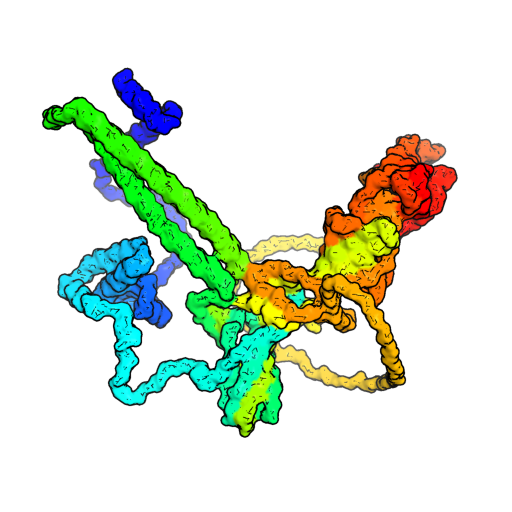363 O O . ALA A 1 310 ? -1.930 61.178 51.295 1.00 46.88 310 ALA A O 1
ATOM 2364 N N . GLN A 1 311 ? -1.311 62.842 52.666 1.00 48.56 311 GLN A N 1
ATOM 2365 C CA . GLN A 1 311 ? 0.127 62.706 52.444 1.00 48.56 311 GLN A CA 1
ATOM 2366 C C . GLN A 1 311 ? 0.587 61.306 52.886 1.00 48.56 311 GLN A C 1
ATOM 2368 O O . GLN A 1 311 ? 0.632 61.003 54.079 1.00 48.56 311 GLN A O 1
ATOM 2373 N N . ILE A 1 312 ? 0.903 60.443 51.918 1.00 51.44 312 ILE A N 1
ATOM 2374 C CA . ILE A 1 312 ? 1.447 59.104 52.165 1.00 51.44 312 ILE A CA 1
ATOM 2375 C C . ILE A 1 312 ? 2.920 59.272 52.556 1.00 51.44 312 ILE A C 1
ATOM 2377 O O . ILE A 1 312 ? 3.814 59.203 51.716 1.00 51.44 312 ILE A O 1
ATOM 2381 N N . ASP A 1 313 ? 3.154 59.529 53.844 1.00 49.97 313 ASP A N 1
ATOM 2382 C CA . ASP A 1 313 ? 4.481 59.716 54.449 1.00 49.97 313 ASP A CA 1
ATOM 2383 C C . ASP A 1 313 ? 5.213 58.371 54.641 1.00 49.97 313 ASP A C 1
ATOM 2385 O O . ASP A 1 313 ? 5.646 57.995 55.730 1.00 49.97 313 ASP A O 1
ATOM 2389 N N . LEU A 1 314 ? 5.300 57.600 53.550 1.00 53.97 314 LEU A N 1
ATOM 2390 C CA . LEU A 1 314 ? 6.171 56.436 53.453 1.00 53.97 314 LEU A CA 1
ATOM 2391 C C . LEU A 1 314 ? 7.616 56.930 53.424 1.00 53.97 314 LEU A C 1
ATOM 2393 O O . LEU A 1 314 ? 8.021 57.660 52.515 1.00 53.97 314 LEU A O 1
ATOM 2397 N N . LYS A 1 315 ? 8.403 56.501 54.408 1.00 64.12 315 LYS A N 1
ATOM 2398 C CA . LYS A 1 315 ? 9.825 56.849 54.493 1.00 64.12 315 LYS A CA 1
ATOM 2399 C C . LYS A 1 315 ? 10.606 56.244 53.310 1.00 64.12 315 LYS A C 1
ATOM 2401 O O . LYS A 1 315 ? 10.149 55.258 52.725 1.00 64.12 315 LYS A O 1
ATOM 2406 N N . PRO A 1 316 ? 11.786 56.780 52.938 1.00 65.38 316 PRO A N 1
ATOM 2407 C CA . PRO A 1 316 ? 12.538 56.298 51.772 1.00 65.38 316 PRO A CA 1
ATOM 2408 C C . PRO A 1 316 ? 12.849 54.791 51.797 1.00 65.38 316 PRO A C 1
ATOM 2410 O O . PRO A 1 316 ? 12.782 54.130 50.764 1.00 65.38 316 PRO A O 1
ATOM 2413 N N . ASP A 1 317 ? 13.114 54.231 52.978 1.00 70.62 317 ASP A N 1
ATOM 2414 C CA . ASP A 1 317 ? 13.291 52.794 53.221 1.00 70.62 317 ASP A CA 1
ATOM 2415 C C . ASP A 1 317 ? 12.028 51.970 52.907 1.00 70.62 317 ASP A C 1
ATOM 2417 O O . ASP A 1 317 ? 12.118 50.881 52.338 1.00 70.62 317 ASP A O 1
ATOM 2421 N N . GLN A 1 318 ? 10.844 52.511 53.198 1.00 72.19 318 GLN A N 1
ATOM 2422 C CA . GLN A 1 318 ? 9.560 51.852 52.953 1.00 72.19 318 GLN A CA 1
ATOM 2423 C C . GLN A 1 318 ? 9.181 51.873 51.465 1.00 72.19 318 GLN A C 1
ATOM 2425 O O . GLN A 1 318 ? 8.638 50.891 50.959 1.00 72.19 318 GLN A O 1
ATOM 2430 N N . TRP A 1 319 ? 9.527 52.942 50.738 1.00 70.56 319 TRP A N 1
ATOM 2431 C CA . TRP A 1 319 ? 9.410 52.985 49.274 1.00 70.56 319 TRP A CA 1
ATOM 2432 C C . TRP A 1 319 ? 10.312 51.955 48.591 1.00 70.56 319 TRP A C 1
ATOM 2434 O O . TRP A 1 319 ? 9.855 51.238 47.702 1.00 70.56 319 TRP A O 1
ATOM 2444 N N . VAL A 1 320 ? 11.567 51.835 49.036 1.00 74.75 320 VAL A N 1
ATOM 2445 C CA . VAL A 1 320 ? 12.503 50.815 48.537 1.00 74.75 320 VAL A CA 1
ATOM 2446 C C . VAL A 1 320 ? 11.968 49.407 48.825 1.00 74.75 320 VAL A C 1
ATOM 2448 O O . VAL A 1 320 ? 11.917 48.579 47.916 1.00 74.75 320 VAL A O 1
ATOM 2451 N N . ALA A 1 321 ? 11.477 49.141 50.041 1.00 78.12 321 ALA A N 1
ATOM 2452 C CA . ALA A 1 321 ? 10.866 47.857 50.390 1.00 78.12 321 ALA A CA 1
ATOM 2453 C C . ALA A 1 321 ? 9.635 47.522 49.519 1.00 78.12 321 ALA A C 1
ATOM 2455 O O . ALA A 1 321 ? 9.522 46.401 49.023 1.00 78.12 321 ALA A O 1
ATOM 2456 N N . ALA A 1 322 ? 8.748 48.492 49.271 1.00 76.88 322 ALA A N 1
ATOM 2457 C CA . ALA A 1 322 ? 7.583 48.312 48.402 1.00 76.88 322 ALA A CA 1
ATOM 2458 C C . ALA A 1 322 ? 7.974 48.061 46.932 1.00 76.88 322 ALA A C 1
ATOM 2460 O O . ALA A 1 322 ? 7.374 47.213 46.270 1.00 76.88 322 ALA A O 1
ATOM 2461 N N . GLN A 1 323 ? 9.006 48.747 46.427 1.00 79.56 323 GLN A N 1
ATOM 2462 C CA . GLN A 1 323 ? 9.546 48.518 45.085 1.00 79.56 323 GLN A CA 1
ATOM 2463 C C . GLN A 1 323 ? 10.148 47.112 44.947 1.00 79.56 323 GLN A C 1
ATOM 2465 O O . GLN A 1 323 ? 9.920 46.455 43.930 1.00 79.56 323 GLN A O 1
ATOM 2470 N N . HIS A 1 324 ? 10.878 46.631 45.960 1.00 84.12 324 HIS A N 1
ATOM 2471 C CA . HIS A 1 324 ? 11.386 45.258 45.988 1.00 84.12 324 HIS A CA 1
ATOM 2472 C C . HIS A 1 324 ? 10.247 44.235 46.003 1.00 84.12 324 HIS A C 1
ATOM 2474 O O . HIS A 1 324 ? 10.217 43.372 45.132 1.00 84.12 324 HIS A O 1
ATOM 2480 N N . ALA A 1 325 ? 9.260 44.379 46.893 1.00 82.88 325 ALA A N 1
ATOM 2481 C CA . ALA A 1 325 ? 8.112 43.472 46.960 1.00 82.88 325 ALA A CA 1
ATOM 2482 C C . ALA A 1 325 ? 7.321 43.403 45.636 1.00 82.88 325 ALA A C 1
ATOM 2484 O O . ALA A 1 325 ? 6.963 42.314 45.188 1.00 82.88 325 ALA A O 1
ATOM 2485 N N . LEU A 1 326 ? 7.100 44.543 44.967 1.00 84.12 326 LEU A N 1
ATOM 2486 C CA . LEU A 1 326 ? 6.462 44.587 43.645 1.00 84.12 326 LEU A CA 1
ATOM 2487 C C . LEU A 1 326 ? 7.314 43.915 42.559 1.00 84.12 326 LEU A C 1
ATOM 2489 O O . LEU A 1 326 ? 6.782 43.142 41.764 1.00 84.12 326 LEU A O 1
ATOM 2493 N N . ARG A 1 327 ? 8.626 44.188 42.518 1.00 86.50 327 ARG A N 1
ATOM 2494 C CA . ARG A 1 327 ? 9.559 43.567 41.561 1.00 86.50 327 ARG A CA 1
ATOM 2495 C C . ARG A 1 327 ? 9.595 42.050 41.735 1.00 86.50 327 ARG A C 1
ATOM 2497 O O . ARG A 1 327 ? 9.521 41.322 40.749 1.00 86.50 327 ARG A O 1
ATOM 2504 N N . ASP A 1 328 ? 9.715 41.596 42.976 1.00 90.12 328 ASP A N 1
ATOM 2505 C CA . ASP A 1 328 ? 9.955 40.195 43.305 1.00 90.12 328 ASP A CA 1
ATOM 2506 C C . ASP A 1 328 ? 8.675 39.372 43.106 1.00 90.12 328 ASP A C 1
ATOM 2508 O O . ASP A 1 328 ? 8.725 38.354 42.419 1.00 90.12 328 ASP A O 1
ATOM 2512 N N . GLY A 1 329 ? 7.511 39.886 43.524 1.00 89.12 329 GLY A N 1
ATOM 2513 C CA . GLY A 1 329 ? 6.212 39.270 43.229 1.00 89.12 329 GLY A CA 1
ATOM 2514 C C . GLY A 1 329 ? 5.876 39.223 41.731 1.00 89.12 329 GLY A C 1
ATOM 2515 O O . GLY A 1 329 ? 5.403 38.203 41.237 1.00 89.12 329 GLY A O 1
ATOM 2516 N N . LEU A 1 330 ? 6.176 40.276 40.957 1.00 89.50 330 LEU A N 1
ATOM 2517 C CA . LEU A 1 330 ? 6.009 40.237 39.494 1.00 89.50 330 LEU A CA 1
ATOM 2518 C C . LEU A 1 330 ? 6.995 39.270 38.814 1.00 89.50 330 LEU A C 1
ATOM 2520 O O . LEU A 1 330 ? 6.654 38.668 37.794 1.00 89.50 330 LEU A O 1
ATOM 2524 N N . SER A 1 331 ? 8.198 39.097 39.369 1.00 92.00 331 SER A N 1
ATOM 2525 C CA . SER A 1 331 ? 9.181 38.118 38.890 1.00 92.00 331 SER A CA 1
ATOM 2526 C C . SER A 1 331 ? 8.743 36.680 39.189 1.00 92.00 331 SER A C 1
ATOM 2528 O O . SER A 1 331 ? 8.860 35.816 38.320 1.00 92.00 331 SER A O 1
ATOM 2530 N N . GLU A 1 332 ? 8.198 36.427 40.380 1.00 93.38 332 GLU A N 1
ATOM 2531 C CA . GLU A 1 332 ? 7.634 35.136 40.785 1.00 93.38 332 GLU A CA 1
ATOM 2532 C C . GLU A 1 332 ? 6.413 34.766 39.934 1.00 93.38 332 GLU A C 1
ATOM 2534 O O . GLU A 1 332 ? 6.382 33.683 39.348 1.00 93.38 332 GLU A O 1
ATOM 2539 N N . ILE A 1 333 ? 5.461 35.690 39.754 1.00 92.88 333 ILE A N 1
ATOM 2540 C CA . ILE A 1 333 ? 4.302 35.491 38.871 1.00 92.88 333 ILE A CA 1
ATOM 2541 C C . ILE A 1 333 ? 4.753 35.194 37.436 1.00 92.88 333 ILE A C 1
ATOM 2543 O O . ILE A 1 333 ? 4.223 34.276 36.811 1.00 92.88 333 ILE A O 1
ATOM 2547 N N . LYS A 1 334 ? 5.756 35.912 36.908 1.00 92.06 334 LYS A N 1
ATOM 2548 C CA . LYS A 1 334 ? 6.291 35.643 35.564 1.00 92.06 334 LYS A CA 1
ATOM 2549 C C . LYS A 1 334 ? 6.946 34.260 35.469 1.00 92.06 334 LYS A C 1
ATOM 2551 O O . LYS A 1 334 ? 6.731 33.567 34.478 1.00 92.06 334 LYS A O 1
ATOM 2556 N N . GLY A 1 335 ? 7.722 33.852 36.475 1.00 93.69 335 GLY A N 1
ATOM 2557 C CA . GLY A 1 335 ? 8.348 32.527 36.525 1.00 93.69 335 GLY A CA 1
ATOM 2558 C C . GLY A 1 335 ? 7.319 31.395 36.579 1.00 93.69 335 GLY A C 1
ATOM 2559 O O . GLY A 1 335 ? 7.408 30.441 35.807 1.00 93.69 335 GLY A O 1
ATOM 2560 N N . SER A 1 336 ? 6.303 31.537 37.430 1.00 94.00 336 SER A N 1
ATOM 2561 C CA . SER A 1 336 ? 5.187 30.591 37.546 1.00 94.00 336 SER A CA 1
ATOM 2562 C C . SER A 1 336 ? 4.353 30.527 36.264 1.00 94.00 336 SER A C 1
ATOM 2564 O O . SER A 1 336 ? 4.043 29.436 35.785 1.00 94.00 336 SER A O 1
ATOM 2566 N N . ALA A 1 337 ? 4.058 31.674 35.644 1.00 92.81 337 ALA A N 1
ATOM 2567 C CA . ALA A 1 337 ? 3.340 31.729 34.374 1.00 92.81 337 ALA A CA 1
ATOM 2568 C C . ALA A 1 337 ? 4.115 31.019 33.255 1.00 92.81 337 ALA A C 1
ATOM 2570 O O . ALA A 1 337 ? 3.525 30.214 32.538 1.00 92.81 337 ALA A O 1
ATOM 2571 N N . GLU A 1 338 ? 5.429 31.243 33.136 1.00 93.69 338 GLU A N 1
ATOM 2572 C CA . GLU A 1 338 ? 6.285 30.549 32.161 1.00 93.69 338 GLU A CA 1
ATOM 2573 C C . GLU A 1 338 ? 6.250 29.024 32.365 1.00 93.69 338 GLU A C 1
ATOM 2575 O O . GLU A 1 338 ? 6.044 28.279 31.409 1.00 93.69 338 GLU A O 1
ATOM 2580 N N . GLN A 1 339 ? 6.339 28.537 33.609 1.00 94.31 339 GLN A N 1
ATOM 2581 C CA . GLN A 1 339 ? 6.209 27.102 33.897 1.00 94.31 339 GLN A CA 1
ATOM 2582 C C . GLN A 1 339 ? 4.841 26.536 33.477 1.00 94.31 339 GLN A C 1
ATOM 2584 O O . GLN A 1 339 ? 4.776 25.438 32.922 1.00 94.31 339 GLN A O 1
ATOM 2589 N N . LEU A 1 340 ? 3.747 27.276 33.689 1.00 94.38 340 LEU A N 1
ATOM 2590 C CA . LEU A 1 340 ? 2.413 26.886 33.217 1.00 94.38 340 LEU A CA 1
ATOM 2591 C C . LEU A 1 340 ? 2.277 26.992 31.684 1.00 94.38 340 LEU A C 1
ATOM 2593 O O . LEU A 1 340 ? 1.509 26.239 31.085 1.00 94.38 340 LEU A O 1
ATOM 2597 N N . TYR A 1 341 ? 3.005 27.892 31.014 1.00 93.31 341 TYR A N 1
ATOM 2598 C CA . TYR A 1 341 ? 3.089 27.935 29.547 1.00 93.31 341 TYR A CA 1
ATOM 2599 C C . TYR A 1 341 ? 3.828 26.730 28.977 1.00 93.31 341 TYR A C 1
ATOM 2601 O O . TYR A 1 341 ? 3.310 26.115 28.048 1.00 93.31 341 TYR A O 1
ATOM 2609 N N . LEU A 1 342 ? 4.955 26.330 29.565 1.00 94.94 342 LEU A N 1
ATOM 2610 C CA . LEU A 1 342 ? 5.671 25.119 29.162 1.00 94.94 342 LEU A CA 1
ATOM 2611 C C . LEU A 1 342 ? 4.800 23.863 29.352 1.00 94.94 342 LEU A C 1
ATOM 2613 O O . LEU A 1 342 ? 4.645 23.094 28.406 1.00 94.94 342 LEU A O 1
ATOM 2617 N N . LYS A 1 343 ? 4.147 23.706 30.516 1.00 95.44 343 LYS A N 1
ATOM 2618 C C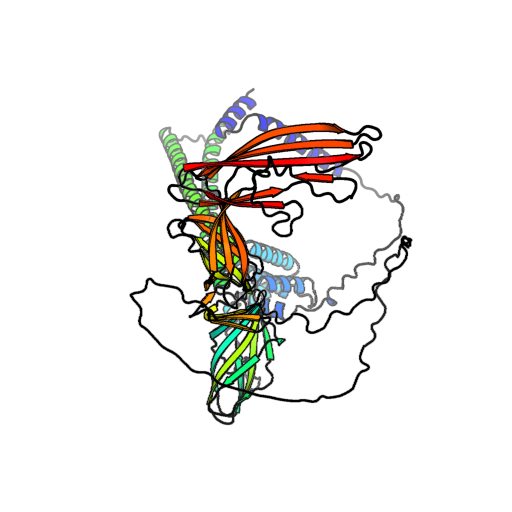A . LYS A 1 343 ? 3.231 22.580 30.791 1.00 95.44 343 LYS A CA 1
ATOM 2619 C C . LYS A 1 343 ? 2.037 22.528 29.829 1.00 95.44 343 LYS A C 1
ATOM 2621 O O . LYS A 1 343 ? 1.790 21.479 29.243 1.00 95.44 343 LYS A O 1
ATOM 2626 N N . GLN A 1 344 ? 1.316 23.641 29.635 1.00 95.38 344 GLN A N 1
ATOM 2627 C CA . GLN A 1 344 ? 0.160 23.681 28.723 1.00 95.38 344 GLN A CA 1
ATOM 2628 C C . GLN A 1 344 ? 0.591 23.381 27.280 1.00 95.38 344 GLN A C 1
ATOM 2630 O O . GLN A 1 344 ? -0.033 22.553 26.633 1.00 95.38 344 GLN A O 1
ATOM 2635 N N . ARG A 1 345 ? 1.703 23.967 26.807 1.00 95.94 345 ARG A N 1
ATOM 2636 C CA . ARG A 1 345 ? 2.276 23.713 25.473 1.00 95.94 345 ARG A CA 1
ATOM 2637 C C . ARG A 1 345 ? 2.601 22.236 25.249 1.00 95.94 345 ARG A C 1
ATOM 2639 O O . ARG A 1 345 ? 2.420 21.732 24.143 1.00 95.94 345 ARG A O 1
ATOM 2646 N N . ASP A 1 346 ? 3.133 21.560 26.261 1.00 95.81 346 ASP A N 1
ATOM 2647 C CA . ASP A 1 346 ? 3.534 20.160 26.134 1.00 95.81 346 ASP A CA 1
ATOM 2648 C C . ASP A 1 346 ? 2.307 19.228 26.166 1.00 95.81 346 ASP A C 1
ATOM 2650 O O . ASP A 1 346 ? 2.209 18.354 25.304 1.00 95.81 346 ASP A O 1
ATOM 2654 N N . LEU A 1 347 ? 1.298 19.516 27.002 1.00 95.25 347 LEU A N 1
ATOM 2655 C CA . LEU A 1 347 ? -0.027 18.881 26.906 1.00 95.25 347 LEU A CA 1
ATOM 2656 C C . LEU A 1 347 ? -0.716 19.158 25.559 1.00 95.25 347 LEU A C 1
ATOM 2658 O O . LEU A 1 347 ? -1.279 18.242 24.974 1.00 95.25 347 LEU A O 1
ATOM 2662 N N . ASP A 1 348 ? -0.641 20.377 25.018 1.00 95.06 348 ASP A N 1
ATOM 2663 C CA . ASP A 1 348 ? -1.236 20.732 23.722 1.00 95.06 348 ASP A CA 1
ATOM 2664 C C . ASP A 1 348 ? -0.642 19.904 22.572 1.00 95.06 348 ASP A C 1
ATOM 2666 O O . ASP A 1 348 ? -1.374 19.498 21.668 1.00 95.06 348 ASP A O 1
ATOM 2670 N N . ARG A 1 349 ? 0.659 19.579 22.617 1.00 96.25 349 ARG A N 1
ATOM 2671 C CA . ARG A 1 349 ? 1.270 18.637 21.661 1.00 96.25 349 ARG A CA 1
ATOM 2672 C C . ARG A 1 349 ? 0.728 17.221 21.826 1.00 96.25 349 ARG A C 1
ATOM 2674 O O . ARG A 1 349 ? 0.503 16.549 20.823 1.00 96.25 349 ARG A O 1
ATOM 2681 N N . GLU A 1 350 ? 0.535 16.751 23.056 1.00 94.88 350 GLU A N 1
ATOM 2682 C CA . GLU A 1 350 ? -0.002 15.409 23.312 1.00 94.88 350 GLU A CA 1
ATOM 2683 C C . GLU A 1 350 ? -1.487 15.295 22.952 1.00 94.88 350 GLU A C 1
ATOM 2685 O O . GLU A 1 350 ? -1.898 14.272 22.401 1.00 94.88 350 GLU A O 1
ATOM 2690 N N . ILE A 1 351 ? -2.267 16.359 23.163 1.00 93.25 351 ILE A N 1
ATOM 2691 C CA . ILE A 1 351 ? -3.651 16.506 22.697 1.00 93.25 351 ILE A CA 1
ATOM 2692 C C . ILE A 1 351 ? -3.682 16.488 21.166 1.00 93.25 351 ILE A C 1
ATOM 2694 O O . ILE A 1 351 ? -4.404 15.680 20.590 1.00 93.25 351 ILE A O 1
ATOM 2698 N N . GLN A 1 352 ? -2.860 17.299 20.488 1.00 93.75 352 GLN A N 1
ATOM 2699 C CA . GLN A 1 352 ? -2.777 17.305 19.021 1.00 93.75 352 GLN A CA 1
ATOM 2700 C C . GLN A 1 352 ? -2.349 15.943 18.459 1.00 93.75 352 GLN A C 1
ATOM 2702 O O . GLN A 1 352 ? -2.972 15.450 17.520 1.00 93.75 352 GLN A O 1
ATOM 2707 N N . LYS A 1 353 ? -1.338 15.297 19.052 1.00 93.00 353 LYS A N 1
ATOM 2708 C CA . LYS A 1 353 ? -0.900 13.947 18.671 1.00 93.00 353 LYS A CA 1
ATOM 2709 C C . LYS A 1 353 ? -2.024 12.923 18.852 1.00 93.00 353 LYS A C 1
ATOM 2711 O O . LYS A 1 353 ? -2.333 12.198 17.913 1.00 93.00 353 LYS A O 1
ATOM 2716 N N . THR A 1 354 ? -2.659 12.891 20.021 1.00 88.31 354 THR A N 1
ATOM 2717 C CA . THR A 1 354 ? -3.731 11.930 20.332 1.00 88.31 354 THR A CA 1
ATOM 2718 C C . THR A 1 354 ? -4.972 12.181 19.467 1.00 88.31 354 THR A C 1
ATOM 2720 O O . THR A 1 354 ? -5.601 11.231 19.019 1.00 88.31 354 THR A O 1
ATOM 2723 N N . GLN A 1 355 ? -5.279 13.437 19.128 1.00 85.62 355 GLN A N 1
ATOM 2724 C CA . GLN A 1 355 ? -6.344 13.790 18.186 1.00 85.62 355 GLN A CA 1
ATOM 2725 C C . GLN A 1 355 ? -6.024 13.359 16.745 1.00 85.62 355 GLN A C 1
ATOM 2727 O O . GLN A 1 355 ? -6.931 12.941 16.026 1.00 85.62 355 GLN A O 1
ATOM 2732 N N . LEU A 1 356 ? -4.761 13.441 16.309 1.00 86.00 356 LEU A N 1
ATOM 2733 C CA . LEU A 1 356 ? -4.324 12.947 14.997 1.00 86.00 356 LEU A CA 1
ATOM 2734 C C . LEU A 1 356 ? -4.355 11.414 14.925 1.00 86.00 356 LEU A C 1
ATOM 2736 O O . LEU A 1 356 ? -4.847 10.879 13.935 1.00 86.00 356 LEU A O 1
ATOM 2740 N N . GLU A 1 357 ? -3.904 10.720 15.975 1.00 83.06 357 GLU A N 1
ATOM 2741 C CA . GLU A 1 357 ? -4.035 9.261 16.118 1.00 83.06 357 GLU A CA 1
ATOM 2742 C C . GLU A 1 357 ? -5.518 8.847 16.101 1.00 83.06 357 GLU A C 1
ATOM 2744 O O . GLU A 1 357 ? -5.916 7.990 15.312 1.00 83.06 357 GLU A O 1
ATOM 2749 N N . LEU A 1 358 ? -6.369 9.516 16.889 1.00 81.62 358 LEU A N 1
ATOM 2750 C CA . LEU A 1 358 ? -7.812 9.267 16.914 1.00 81.62 358 LEU A CA 1
ATOM 2751 C C . LEU A 1 358 ? -8.439 9.487 15.532 1.00 81.62 358 LEU A C 1
ATOM 2753 O O . LEU A 1 358 ? -9.207 8.648 15.081 1.00 81.62 358 LEU A O 1
ATOM 2757 N N . ASN A 1 359 ? -8.080 10.556 14.817 1.00 78.50 359 ASN A N 1
ATOM 2758 C CA . ASN A 1 359 ? -8.609 10.844 13.478 1.00 78.50 359 ASN A CA 1
ATOM 2759 C C . ASN A 1 359 ? -8.234 9.796 12.410 1.00 78.50 359 ASN A C 1
ATOM 2761 O O . ASN A 1 359 ? -8.895 9.752 11.375 1.00 78.50 359 ASN A O 1
ATOM 2765 N N . GLN A 1 360 ? -7.204 8.971 12.633 1.00 73.62 360 GLN A N 1
ATOM 2766 C CA . GLN A 1 360 ? -6.842 7.862 11.738 1.00 73.62 360 GLN A CA 1
ATOM 2767 C C . GLN A 1 360 ? -7.677 6.604 12.026 1.00 73.62 360 GLN A C 1
ATOM 2769 O O . GLN A 1 360 ? -8.144 5.948 11.096 1.00 73.62 360 GLN A O 1
ATOM 2774 N N . VAL A 1 361 ? -7.902 6.305 13.311 1.00 72.62 361 VAL A N 1
ATOM 2775 C CA . VAL A 1 361 ? -8.623 5.106 13.780 1.00 72.62 361 VAL A CA 1
ATOM 2776 C C . VAL A 1 361 ? -10.147 5.297 13.790 1.00 72.62 361 VAL A C 1
ATOM 2778 O O . VAL A 1 361 ? -10.883 4.317 13.716 1.00 72.62 361 VAL A O 1
ATOM 2781 N N . ARG A 1 362 ? -10.635 6.544 13.875 1.00 69.06 362 ARG A N 1
ATOM 2782 C CA . ARG A 1 362 ? -12.047 6.893 14.102 1.00 69.06 362 ARG A CA 1
ATOM 2783 C C . ARG A 1 362 ? -13.001 6.235 13.105 1.00 69.06 362 ARG A C 1
ATOM 2785 O O . ARG A 1 362 ? -13.195 6.724 11.993 1.00 69.06 362 ARG A O 1
ATOM 2792 N N . THR A 1 363 ? -13.697 5.200 13.565 1.00 64.25 363 THR A N 1
ATOM 2793 C CA . THR A 1 363 ? -14.856 4.623 12.881 1.00 64.25 363 THR A CA 1
ATOM 2794 C C . THR A 1 363 ? -16.131 5.410 13.184 1.00 64.25 363 THR A C 1
ATOM 2796 O O . THR A 1 363 ? -17.054 5.418 12.371 1.00 64.25 363 THR A O 1
ATOM 2799 N N . GLY A 1 364 ? -16.210 6.054 14.358 1.00 61.94 364 GLY A N 1
ATOM 2800 C CA . GLY A 1 364 ? -17.439 6.652 14.880 1.00 61.94 364 GLY A CA 1
ATOM 2801 C C . GLY A 1 364 ? -18.545 5.633 15.190 1.00 61.94 364 GLY A C 1
ATOM 2802 O O . GLY A 1 364 ? -19.692 6.031 15.391 1.00 61.94 364 GLY A O 1
ATOM 2803 N N . GLN A 1 365 ? -18.242 4.329 15.200 1.00 65.69 365 GLN A N 1
ATOM 2804 C CA . GLN A 1 365 ? -19.251 3.283 15.342 1.00 65.69 365 GLN A CA 1
ATOM 2805 C C . GLN A 1 365 ? -19.664 3.106 16.805 1.00 65.69 365 GLN A C 1
ATOM 2807 O O . GLN A 1 365 ? -18.990 2.459 17.608 1.00 65.69 365 GLN A O 1
ATOM 2812 N N . GLN A 1 366 ? -20.833 3.662 17.111 1.00 67.38 366 GLN A N 1
ATOM 2813 C CA . GLN A 1 366 ? -21.622 3.415 18.321 1.00 67.38 366 GLN A CA 1
ATOM 2814 C C . GLN A 1 366 ? -22.737 2.379 18.079 1.00 67.38 366 GLN A C 1
ATOM 2816 O O . GLN A 1 366 ? -23.683 2.291 18.850 1.00 67.38 366 GLN A O 1
ATOM 2821 N N . SER A 1 367 ? -22.672 1.607 16.993 1.00 73.62 367 SER A N 1
ATOM 2822 C CA . SER A 1 367 ? -23.587 0.495 16.725 1.00 73.62 367 SER A CA 1
ATOM 2823 C C . SER A 1 367 ? -22.821 -0.819 16.677 1.00 73.62 367 SER A C 1
ATOM 2825 O O . SER A 1 367 ? -21.720 -0.868 16.135 1.00 73.62 367 SER A O 1
ATOM 2827 N N . ILE A 1 368 ? -23.458 -1.882 17.161 1.00 82.81 368 ILE A N 1
ATOM 2828 C CA . ILE A 1 368 ? -23.033 -3.273 16.973 1.00 82.81 368 ILE A CA 1
ATOM 2829 C C . ILE A 1 368 ? -24.226 -4.127 16.543 1.00 82.81 368 ILE A C 1
ATOM 2831 O O . ILE A 1 368 ? -25.382 -3.779 16.803 1.00 82.81 368 ILE A O 1
ATOM 2835 N N . PHE A 1 369 ? -23.950 -5.265 15.915 1.00 85.94 369 PHE A N 1
ATOM 2836 C CA . PHE A 1 369 ? -24.935 -6.325 15.736 1.00 85.94 369 PHE A CA 1
ATOM 2837 C C . PHE A 1 369 ? -24.811 -7.371 16.845 1.00 85.94 369 PHE A C 1
ATOM 2839 O O . PHE A 1 369 ? -23.713 -7.775 17.228 1.00 85.94 369 PHE A O 1
ATOM 2846 N N . ILE A 1 370 ? -25.964 -7.858 17.299 1.00 87.88 370 ILE A N 1
ATOM 2847 C CA . ILE A 1 370 ? -26.102 -9.162 17.946 1.00 87.88 370 ILE A CA 1
ATOM 2848 C C . ILE A 1 370 ? -26.665 -10.118 16.894 1.00 87.88 370 ILE A C 1
ATOM 2850 O O . ILE A 1 370 ? -27.686 -9.813 16.272 1.00 87.88 370 ILE A O 1
ATOM 2854 N N . VAL A 1 371 ? -26.014 -11.264 16.693 1.00 88.94 371 VAL A N 1
ATOM 2855 C CA . VAL A 1 371 ? -26.492 -12.337 15.809 1.00 88.94 371 VAL A CA 1
ATOM 2856 C C . VAL A 1 371 ? -27.057 -13.464 16.661 1.00 88.94 371 VAL A C 1
ATOM 2858 O O . VAL A 1 371 ? -26.399 -13.962 17.574 1.00 88.94 371 VAL A O 1
ATOM 2861 N N . LEU A 1 372 ? -28.287 -13.857 16.350 1.00 88.31 372 LEU A N 1
ATOM 2862 C CA . LEU A 1 372 ? -29.037 -14.893 17.041 1.00 88.31 372 LEU A CA 1
ATOM 2863 C C . LEU A 1 372 ? -29.138 -16.125 16.146 1.00 88.31 372 LEU A C 1
ATOM 2865 O O . LEU A 1 372 ? -29.640 -16.055 15.021 1.00 88.31 372 LEU A O 1
ATOM 2869 N N . VAL A 1 373 ? -28.674 -17.256 16.670 1.00 86.56 373 VAL A N 1
ATOM 2870 C CA . VAL A 1 373 ? -28.720 -18.564 16.018 1.00 86.56 373 VAL A CA 1
ATOM 2871 C C . VAL A 1 373 ? -29.600 -19.491 16.865 1.00 86.56 373 VAL A C 1
ATOM 2873 O O . VAL A 1 373 ? -29.116 -20.075 17.839 1.00 86.56 373 VAL A O 1
ATOM 2876 N N . PRO A 1 374 ? -30.902 -19.615 16.546 1.00 84.25 374 PRO A N 1
ATOM 2877 C CA . PRO A 1 374 ? -31.767 -20.623 17.147 1.00 84.25 374 PRO A CA 1
ATOM 2878 C C . PRO A 1 374 ? -31.281 -22.023 16.772 1.00 84.25 374 PRO A C 1
ATOM 2880 O O . PRO A 1 374 ? -30.877 -22.256 15.630 1.00 84.25 374 PRO A O 1
ATOM 2883 N N . LEU A 1 375 ? -31.343 -22.963 17.709 1.00 83.75 375 LEU A N 1
ATOM 2884 C CA . LEU A 1 375 ? -31.000 -24.360 17.480 1.00 83.75 375 LEU A CA 1
ATOM 2885 C C . LEU A 1 375 ? -31.791 -25.312 18.388 1.00 83.75 375 LEU A C 1
ATOM 2887 O O . LEU A 1 375 ? -32.342 -24.911 19.411 1.00 83.75 375 LEU A O 1
ATOM 2891 N N . GLU A 1 376 ? -31.845 -26.583 18.003 1.00 81.19 376 GLU A N 1
ATOM 2892 C CA . GLU A 1 376 ? -32.482 -27.665 18.759 1.00 81.19 376 GLU A CA 1
ATOM 2893 C C . GLU A 1 376 ? -31.518 -28.852 18.875 1.00 81.19 376 GLU A C 1
ATOM 2895 O O . GLU A 1 376 ? -30.925 -29.261 17.875 1.00 81.19 376 GLU A O 1
ATOM 2900 N N . SER A 1 377 ? -31.378 -29.423 20.075 1.00 83.19 377 SER A N 1
ATOM 2901 C CA . SER A 1 377 ? -30.590 -30.636 20.328 1.00 83.19 377 SER A CA 1
ATOM 2902 C C . SER A 1 377 ? -31.396 -31.659 21.126 1.00 83.19 377 SER A C 1
ATOM 2904 O O . SER A 1 377 ? -31.936 -31.352 22.186 1.00 83.19 377 SER A O 1
ATOM 2906 N N . GLU A 1 378 ? -31.434 -32.910 20.664 1.00 81.31 378 GLU A N 1
ATOM 2907 C CA . GLU A 1 378 ? -32.159 -33.999 21.346 1.00 81.31 378 GLU A CA 1
ATOM 2908 C C . GLU A 1 378 ? -31.498 -34.432 22.668 1.00 81.31 378 GLU A C 1
ATOM 2910 O O . GLU A 1 378 ? -32.110 -35.120 23.486 1.00 81.31 378 GLU A O 1
ATOM 2915 N N . LYS A 1 379 ? -30.224 -34.071 22.874 1.00 87.56 379 LYS A N 1
ATOM 2916 C CA . LYS A 1 379 ? -29.420 -34.414 24.057 1.00 87.56 379 LYS A CA 1
ATOM 2917 C C . LYS A 1 379 ? -28.482 -33.264 24.402 1.00 87.56 379 LYS A C 1
ATOM 2919 O O . LYS A 1 379 ? -28.014 -32.565 23.505 1.00 87.56 379 LYS A O 1
ATOM 2924 N N . ALA A 1 380 ? -28.145 -33.121 25.683 1.00 88.88 380 ALA A N 1
ATOM 2925 C CA . ALA A 1 380 ? -27.121 -32.170 26.101 1.00 88.88 380 ALA A CA 1
ATOM 2926 C C . ALA A 1 380 ? -25.786 -32.480 25.397 1.00 88.88 380 ALA A C 1
ATOM 2928 O O . ALA A 1 380 ? -25.365 -33.641 25.329 1.00 88.88 380 ALA A O 1
ATOM 2929 N N . THR A 1 381 ? -25.141 -31.466 24.824 1.00 87.62 381 THR A N 1
ATOM 2930 C CA . THR A 1 381 ? -23.946 -31.640 23.995 1.00 87.62 381 THR A CA 1
ATOM 2931 C C . THR A 1 381 ? -23.050 -30.406 24.013 1.00 87.62 381 THR A C 1
ATOM 2933 O O . THR A 1 381 ? -23.511 -29.289 24.239 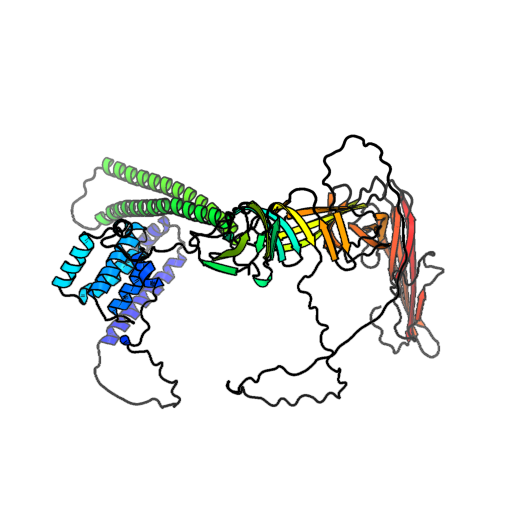1.00 87.62 381 THR A O 1
ATOM 2936 N N . LYS A 1 382 ? -21.760 -30.606 23.734 1.00 89.94 382 LYS A N 1
ATOM 2937 C CA . LYS A 1 382 ? -20.827 -29.514 23.451 1.00 89.94 382 LYS A CA 1
ATOM 2938 C C . LYS A 1 382 ? -20.799 -29.293 21.940 1.00 89.94 382 LYS A C 1
ATOM 2940 O O . LYS A 1 382 ? -20.463 -30.214 21.193 1.00 89.94 382 LYS A O 1
ATOM 2945 N N . LEU A 1 383 ? -21.186 -28.095 21.517 1.00 85.06 383 LEU A N 1
ATOM 2946 C CA . LEU A 1 383 ? -21.248 -27.654 20.130 1.00 85.06 383 LEU A CA 1
ATOM 2947 C C . LEU A 1 383 ? -20.059 -26.732 19.845 1.00 85.06 383 LEU A C 1
ATOM 2949 O O . LEU A 1 383 ? -19.919 -25.685 20.474 1.00 85.06 383 LEU A O 1
ATOM 2953 N N . ALA A 1 384 ? -19.229 -27.103 18.873 1.00 88.81 384 ALA A N 1
ATOM 2954 C CA . ALA A 1 384 ? -18.311 -26.175 18.228 1.00 88.81 384 ALA A CA 1
ATOM 2955 C C . ALA A 1 384 ? -19.066 -25.512 17.070 1.00 88.81 384 ALA A C 1
ATOM 2957 O O . ALA A 1 384 ? -19.416 -26.184 16.097 1.00 88.81 384 ALA A O 1
ATOM 2958 N N . ILE A 1 385 ? -19.361 -24.219 17.200 1.00 88.25 385 ILE A N 1
ATOM 2959 C CA . ILE A 1 385 ? -20.117 -23.427 16.224 1.00 88.25 385 ILE A CA 1
ATOM 2960 C C . ILE A 1 385 ? -19.180 -22.441 15.519 1.00 88.25 385 ILE A C 1
ATOM 2962 O O . ILE A 1 385 ? -18.390 -21.746 16.158 1.00 88.25 385 ILE A O 1
ATOM 2966 N N . GLU A 1 386 ? -19.274 -22.384 14.196 1.00 90.19 386 GLU A N 1
ATOM 2967 C CA . GLU A 1 386 ? -18.586 -21.427 13.336 1.00 90.19 386 GLU A CA 1
ATOM 2968 C C . GLU A 1 386 ? -19.613 -20.429 12.796 1.00 90.19 386 GLU A C 1
ATOM 2970 O O . GLU A 1 386 ? -20.608 -20.817 12.184 1.00 90.19 386 GLU A O 1
ATOM 2975 N N . LEU A 1 387 ? -19.374 -19.137 13.013 1.00 91.38 387 LEU A N 1
ATOM 2976 C CA . LEU A 1 387 ? -20.136 -18.055 12.401 1.00 91.38 387 LEU A CA 1
ATOM 2977 C C . LEU A 1 387 ? -19.221 -17.300 11.437 1.00 91.38 387 LEU A C 1
ATOM 2979 O O . LEU A 1 387 ? -18.161 -16.802 11.826 1.00 91.38 387 LEU A O 1
ATOM 2983 N N . SER A 1 388 ? -19.649 -17.173 10.183 1.00 93.19 388 SER A N 1
ATOM 2984 C CA . SER A 1 388 ? -18.944 -16.378 9.181 1.00 93.19 388 SER A CA 1
ATOM 2985 C C . SER A 1 388 ? -19.836 -15.344 8.502 1.00 93.19 388 SER A C 1
ATOM 2987 O O . SER A 1 388 ? -21.049 -15.517 8.374 1.00 93.19 388 SER A O 1
ATOM 2989 N N . TYR A 1 389 ? -19.215 -14.233 8.116 1.00 94.25 389 TYR A N 1
ATOM 2990 C CA . TYR A 1 389 ? -19.856 -13.061 7.521 1.00 94.25 389 TYR A CA 1
ATOM 2991 C C . TYR A 1 389 ? -18.843 -12.263 6.695 1.00 94.25 389 TYR A C 1
ATOM 2993 O O . TYR A 1 389 ? -17.632 -12.440 6.821 1.00 94.25 389 TYR A O 1
ATOM 3001 N N . GLN A 1 390 ? -19.333 -11.369 5.839 1.00 93.69 390 GLN A N 1
ATOM 3002 C CA . GLN A 1 390 ? -18.521 -10.404 5.105 1.00 93.69 390 GLN A CA 1
ATOM 3003 C C . GLN A 1 390 ? -18.571 -9.026 5.766 1.00 93.69 390 GLN A C 1
ATOM 3005 O O . GLN A 1 390 ? -19.647 -8.546 6.120 1.00 93.69 390 GLN A O 1
ATOM 3010 N N . VAL A 1 391 ? -17.417 -8.366 5.841 1.00 92.38 391 VAL A N 1
ATOM 3011 C CA . VAL A 1 391 ? -17.264 -6.954 6.228 1.00 92.38 391 VAL A CA 1
ATOM 3012 C C . VAL A 1 391 ? -16.599 -6.164 5.089 1.00 92.38 391 VAL A C 1
ATOM 3014 O O . VAL A 1 391 ? -15.649 -6.668 4.482 1.00 92.38 391 VAL A O 1
ATOM 3017 N N . PRO A 1 392 ? -17.072 -4.946 4.760 1.00 90.12 392 PRO A N 1
ATOM 3018 C CA . PRO A 1 392 ? -16.383 -4.016 3.865 1.00 90.12 392 PRO A CA 1
ATOM 3019 C C . PRO A 1 392 ? -15.156 -3.411 4.574 1.00 90.12 392 PRO A C 1
ATOM 3021 O O . PRO A 1 392 ? -14.779 -3.844 5.657 1.00 90.12 392 PRO A O 1
ATOM 3024 N N . ASN A 1 393 ? -14.523 -2.400 3.974 1.00 89.31 393 ASN A N 1
ATOM 3025 C CA . ASN A 1 393 ? -13.381 -1.666 4.546 1.00 89.31 393 ASN A CA 1
ATOM 3026 C C . ASN A 1 393 ? -12.132 -2.512 4.861 1.00 89.31 393 ASN A C 1
ATOM 3028 O O . ASN A 1 393 ? -11.210 -2.018 5.507 1.00 89.31 393 ASN A O 1
ATOM 3032 N N . ALA A 1 394 ? -12.057 -3.743 4.358 1.00 93.56 394 ALA A N 1
ATOM 3033 C CA . ALA A 1 394 ? -10.827 -4.515 4.242 1.00 93.56 394 ALA A CA 1
ATOM 3034 C C . ALA A 1 394 ? -10.383 -4.569 2.774 1.00 93.56 394 ALA A C 1
ATOM 3036 O O . ALA A 1 394 ? -11.212 -4.598 1.866 1.00 93.56 394 ALA A O 1
ATOM 3037 N N . THR A 1 395 ? -9.081 -4.572 2.525 1.00 94.12 395 THR A N 1
ATOM 3038 C CA . THR A 1 395 ? -8.508 -4.687 1.183 1.00 94.12 395 THR A CA 1
ATOM 3039 C C . THR A 1 395 ? -7.123 -5.319 1.253 1.00 94.12 395 THR A C 1
ATOM 3041 O O . THR A 1 395 ? -6.448 -5.256 2.284 1.00 94.12 395 THR A O 1
ATOM 3044 N N . TRP A 1 396 ? -6.685 -5.910 0.146 1.00 94.81 396 TRP A N 1
ATOM 3045 C CA . TRP A 1 396 ? -5.287 -6.259 -0.057 1.00 94.81 396 TRP A CA 1
ATOM 3046 C C . TRP A 1 396 ? -4.850 -5.923 -1.484 1.00 94.81 396 TRP A C 1
ATOM 3048 O O . TRP A 1 396 ? -5.667 -5.875 -2.409 1.00 94.81 396 TRP A O 1
ATOM 3058 N N . LYS A 1 397 ? -3.547 -5.699 -1.653 1.00 93.88 397 LYS A N 1
ATOM 3059 C CA . LYS A 1 397 ? -2.884 -5.469 -2.942 1.00 93.88 397 LYS A CA 1
ATOM 3060 C C . LYS A 1 397 ? -1.547 -6.227 -2.980 1.00 93.88 397 LYS A C 1
ATOM 3062 O O . LYS A 1 397 ? -0.866 -6.277 -1.950 1.00 93.88 397 LYS A O 1
ATOM 3067 N N . PRO A 1 398 ? -1.138 -6.797 -4.125 1.00 94.12 398 PRO A N 1
ATOM 3068 C CA . PRO A 1 398 ? 0.204 -7.342 -4.276 1.00 94.12 398 PRO A CA 1
ATOM 3069 C C . PRO A 1 398 ? 1.226 -6.197 -4.343 1.00 94.12 398 PRO A C 1
ATOM 3071 O O . PRO A 1 398 ? 1.048 -5.223 -5.079 1.00 94.12 398 PRO A O 1
ATOM 3074 N N . ILE A 1 399 ? 2.306 -6.328 -3.580 1.00 96.00 399 ILE A N 1
ATOM 3075 C CA . ILE A 1 399 ? 3.516 -5.509 -3.696 1.00 96.00 399 ILE A CA 1
ATOM 3076 C C . ILE A 1 399 ? 4.733 -6.429 -3.721 1.00 96.00 399 ILE A C 1
ATOM 3078 O O . ILE A 1 399 ? 4.704 -7.524 -3.162 1.00 96.00 399 ILE A O 1
ATOM 3082 N N . TYR A 1 400 ? 5.803 -5.990 -4.365 1.00 96.69 400 TYR A N 1
ATOM 3083 C CA . TYR A 1 400 ? 6.959 -6.830 -4.645 1.00 96.69 400 TYR A CA 1
ATOM 3084 C C . TYR A 1 400 ? 8.254 -6.166 -4.194 1.00 96.69 400 TYR A C 1
ATOM 3086 O O . TYR A 1 400 ? 8.382 -4.945 -4.266 1.00 96.69 400 TYR A O 1
ATOM 3094 N N . ASP A 1 401 ? 9.233 -6.975 -3.807 1.00 97.06 401 ASP A N 1
ATOM 3095 C CA . ASP A 1 401 ? 10.623 -6.548 -3.681 1.00 97.06 401 ASP A CA 1
ATOM 3096 C C . ASP A 1 401 ? 11.449 -7.366 -4.683 1.00 97.06 401 ASP A C 1
ATOM 3098 O O . ASP A 1 401 ? 11.507 -8.592 -4.588 1.00 97.06 401 ASP A O 1
ATOM 3102 N N . ALA A 1 402 ? 12.068 -6.695 -5.653 1.00 96.25 402 ALA A N 1
ATOM 3103 C CA . ALA A 1 402 ? 12.977 -7.294 -6.623 1.00 96.25 402 ALA A CA 1
ATOM 3104 C C . ALA A 1 402 ? 14.419 -6.941 -6.246 1.00 96.25 402 ALA A C 1
ATOM 3106 O O . ALA A 1 402 ? 14.769 -5.760 -6.165 1.00 96.25 402 ALA A O 1
ATOM 3107 N N . ARG A 1 403 ? 15.250 -7.956 -6.003 1.00 95.12 403 ARG A N 1
ATOM 3108 C CA . ARG A 1 403 ? 16.645 -7.809 -5.566 1.00 95.12 403 ARG A CA 1
ATOM 3109 C C . ARG A 1 403 ? 17.590 -8.449 -6.571 1.00 95.12 403 ARG A C 1
ATOM 3111 O O . ARG A 1 403 ? 17.389 -9.611 -6.908 1.00 95.12 403 ARG A O 1
ATOM 3118 N N . VAL A 1 404 ? 18.628 -7.730 -6.994 1.00 93.19 404 VAL A N 1
ATOM 3119 C CA . VAL A 1 404 ? 19.712 -8.281 -7.821 1.00 93.19 404 VAL A CA 1
ATOM 3120 C C . VAL A 1 404 ? 21.074 -8.071 -7.159 1.00 93.19 404 VAL A C 1
ATOM 3122 O O . VAL A 1 404 ? 21.377 -6.969 -6.697 1.00 93.19 404 VAL A O 1
ATOM 3125 N N . ASN A 1 405 ? 21.899 -9.121 -7.140 1.00 89.62 405 ASN A N 1
ATOM 3126 C CA . ASN A 1 405 ? 23.336 -9.009 -6.882 1.00 89.62 405 ASN A CA 1
ATOM 3127 C C . ASN A 1 405 ? 24.083 -8.919 -8.224 1.00 89.62 405 ASN A C 1
ATOM 3129 O O . ASN A 1 405 ? 23.904 -9.770 -9.101 1.00 89.62 405 ASN A O 1
ATOM 3133 N N . THR A 1 406 ? 24.914 -7.891 -8.399 1.00 84.62 406 THR A N 1
ATOM 3134 C CA . THR A 1 406 ? 25.737 -7.718 -9.605 1.00 84.62 406 THR A CA 1
ATOM 3135 C C . THR A 1 406 ? 27.043 -8.517 -9.572 1.00 84.62 406 THR A C 1
ATOM 3137 O O . THR A 1 406 ? 27.601 -8.787 -10.638 1.00 84.62 406 THR A O 1
ATOM 3140 N N . GLU A 1 407 ? 27.499 -8.971 -8.399 1.00 79.12 407 GLU A N 1
ATOM 3141 C CA . GLU A 1 407 ? 28.688 -9.826 -8.274 1.00 79.12 407 GLU A CA 1
ATOM 3142 C C . GLU A 1 407 ? 28.390 -11.284 -8.682 1.00 79.12 407 GLU A C 1
ATOM 3144 O O . GLU A 1 407 ? 29.108 -11.855 -9.509 1.00 79.12 407 GLU A O 1
ATOM 3149 N N . ASP A 1 408 ? 27.277 -11.854 -8.202 1.00 66.31 408 ASP A N 1
ATOM 3150 C CA . ASP A 1 408 ? 26.879 -13.262 -8.417 1.00 66.31 408 ASP A CA 1
ATOM 3151 C C . ASP A 1 408 ? 26.219 -13.553 -9.786 1.00 66.31 408 ASP A C 1
ATOM 3153 O O . ASP A 1 408 ? 25.621 -14.606 -9.988 1.00 66.31 408 ASP A O 1
ATOM 3157 N N . LYS A 1 409 ? 26.363 -12.650 -10.767 1.00 60.38 409 LYS A N 1
ATOM 3158 C CA . LYS A 1 409 ? 25.918 -12.823 -12.169 1.00 60.38 409 LYS A CA 1
ATOM 3159 C C . LYS A 1 409 ? 24.443 -13.235 -12.335 1.00 60.38 409 LYS A C 1
ATOM 3161 O O . LYS A 1 409 ? 24.135 -14.342 -12.779 1.00 60.38 409 LYS A O 1
ATOM 3166 N N . SER A 1 410 ? 23.545 -12.266 -12.150 1.00 63.56 410 SER A N 1
ATOM 3167 C CA . SER A 1 410 ? 22.105 -12.381 -12.458 1.00 63.56 410 SER A CA 1
ATOM 3168 C C . SER A 1 410 ? 21.354 -13.427 -11.626 1.00 63.56 410 SER A C 1
ATOM 3170 O O . SER A 1 410 ? 20.583 -14.221 -12.146 1.00 63.56 410 SER A O 1
ATOM 3172 N N . ASP A 1 411 ? 21.529 -13.359 -10.309 1.00 76.62 411 ASP A N 1
ATOM 3173 C CA . ASP A 1 411 ? 20.551 -13.865 -9.345 1.00 76.62 411 ASP A CA 1
ATOM 3174 C C . ASP A 1 411 ? 19.533 -12.745 -9.048 1.00 76.62 411 ASP A C 1
ATOM 3176 O O . ASP A 1 411 ? 19.829 -11.806 -8.300 1.00 76.62 411 ASP A O 1
ATOM 3180 N N . LEU A 1 412 ? 18.367 -12.793 -9.708 1.00 90.00 412 LEU A N 1
ATOM 3181 C CA . LEU A 1 412 ? 17.230 -11.904 -9.445 1.00 90.00 412 LEU A CA 1
ATOM 3182 C C . LEU A 1 412 ? 16.196 -12.612 -8.568 1.00 90.00 412 LEU A C 1
ATOM 3184 O O . LEU A 1 412 ? 15.498 -13.520 -9.014 1.00 90.00 412 LEU A O 1
ATOM 3188 N N . LYS A 1 413 ? 16.013 -12.107 -7.349 1.00 92.94 413 LYS A N 1
ATOM 3189 C CA . LYS A 1 413 ? 14.997 -12.590 -6.409 1.00 92.94 413 LYS A CA 1
ATOM 3190 C C . LYS A 1 413 ? 13.802 -11.648 -6.410 1.00 92.94 413 LYS A C 1
ATOM 3192 O O . LYS A 1 413 ? 13.920 -10.506 -5.966 1.00 92.94 413 LYS A O 1
ATOM 3197 N N . LEU A 1 414 ? 12.654 -12.127 -6.895 1.00 94.00 414 LEU A N 1
ATOM 3198 C CA . LEU A 1 414 ? 11.372 -11.421 -6.825 1.00 94.00 414 LEU A CA 1
ATOM 3199 C C . LEU A 1 414 ? 10.513 -12.004 -5.697 1.00 94.00 414 LEU A C 1
ATOM 3201 O O . LEU A 1 414 ? 9.864 -13.038 -5.866 1.00 94.00 414 LEU A O 1
ATOM 3205 N N . ALA A 1 415 ? 10.485 -11.315 -4.560 1.00 94.38 415 ALA A N 1
ATOM 3206 C CA . ALA A 1 415 ? 9.603 -11.636 -3.444 1.00 94.38 415 ALA A CA 1
ATOM 3207 C C . ALA A 1 415 ? 8.249 -10.928 -3.615 1.00 94.38 415 ALA A C 1
ATOM 3209 O O . ALA A 1 415 ? 8.198 -9.716 -3.837 1.00 94.38 415 ALA A O 1
ATOM 3210 N N . GLN A 1 416 ? 7.150 -11.669 -3.484 1.00 94.06 416 GLN A N 1
ATOM 3211 C CA . GLN A 1 416 ? 5.785 -11.147 -3.452 1.00 94.06 416 GLN A CA 1
ATOM 3212 C C . GLN A 1 416 ? 5.286 -11.049 -2.014 1.00 94.06 416 GLN A C 1
ATOM 3214 O O . GLN A 1 416 ? 5.381 -11.995 -1.231 1.00 94.06 416 GLN A O 1
ATOM 3219 N N . TYR A 1 417 ? 4.655 -9.924 -1.704 1.00 94.69 417 TYR A N 1
ATOM 3220 C CA . TYR A 1 417 ? 3.967 -9.675 -0.451 1.00 94.69 417 TYR A CA 1
ATOM 3221 C C . TYR A 1 417 ? 2.534 -9.213 -0.720 1.00 94.69 417 TYR A C 1
ATOM 3223 O O . TYR A 1 417 ? 2.257 -8.506 -1.690 1.00 94.69 417 TYR A O 1
ATOM 3231 N N . GLY A 1 418 ? 1.621 -9.553 0.180 1.00 93.44 418 GLY A N 1
ATOM 3232 C CA . GLY A 1 418 ? 0.342 -8.869 0.290 1.00 93.44 418 GLY A CA 1
ATOM 3233 C C . GLY A 1 418 ? 0.498 -7.683 1.230 1.00 93.44 418 GLY A C 1
ATOM 3234 O O . GLY A 1 418 ? 0.836 -7.876 2.396 1.00 93.44 418 GLY A O 1
ATOM 3235 N N . SER A 1 419 ? 0.238 -6.467 0.751 1.00 95.50 419 SER A N 1
ATOM 3236 C CA . SER A 1 419 ? -0.112 -5.367 1.653 1.00 95.50 419 SER A CA 1
ATOM 3237 C C . SER A 1 419 ? -1.603 -5.483 1.958 1.00 95.50 419 SER A C 1
ATOM 3239 O O . SER A 1 419 ? -2.427 -5.420 1.043 1.00 95.50 419 SER A O 1
ATOM 3241 N N . VAL A 1 420 ? -1.931 -5.706 3.229 1.00 96.19 420 VAL A N 1
ATOM 3242 C CA . VAL A 1 420 ? -3.294 -5.840 3.757 1.00 96.19 420 VAL A CA 1
ATOM 3243 C C . VAL A 1 420 ? -3.625 -4.602 4.580 1.00 96.19 420 VAL A C 1
ATOM 3245 O O . VAL A 1 420 ? -2.838 -4.202 5.432 1.00 96.19 420 VAL A O 1
ATOM 3248 N N . ARG A 1 421 ? -4.796 -4.005 4.352 1.00 94.38 421 ARG A N 1
ATOM 3249 C CA . ARG A 1 421 ? -5.281 -2.827 5.083 1.00 94.38 421 ARG A CA 1
ATOM 3250 C C . ARG A 1 421 ? -6.736 -3.033 5.469 1.00 94.38 421 ARG A C 1
ATOM 3252 O O . ARG A 1 421 ? -7.544 -3.356 4.597 1.00 94.38 421 ARG A O 1
ATOM 3259 N N . GLN A 1 422 ? -7.098 -2.815 6.734 1.00 92.44 422 GLN A N 1
ATOM 3260 C CA . GLN A 1 422 ? -8.492 -2.964 7.158 1.00 92.44 422 GLN A CA 1
ATOM 3261 C C . GLN A 1 422 ? -8.939 -1.977 8.248 1.00 92.44 422 GLN A C 1
ATOM 3263 O O . GLN A 1 422 ? -8.166 -1.588 9.116 1.00 92.44 422 GLN A O 1
ATOM 3268 N N . GLN A 1 423 ? -10.201 -1.552 8.158 1.00 88.62 423 GLN A N 1
ATOM 3269 C CA . GLN A 1 423 ? -10.906 -0.675 9.104 1.00 88.62 423 GLN A CA 1
ATOM 3270 C C . GLN A 1 423 ? -12.336 -1.209 9.300 1.00 88.62 423 GLN A C 1
ATOM 3272 O O . GLN A 1 423 ? -13.321 -0.543 8.971 1.00 88.62 423 GLN A O 1
ATOM 3277 N N . THR A 1 424 ? -12.446 -2.467 9.738 1.00 87.56 424 THR A N 1
ATOM 3278 C CA . THR A 1 424 ? -13.729 -3.187 9.869 1.00 87.56 424 THR A CA 1
ATOM 3279 C C . THR A 1 424 ? -14.437 -2.928 11.197 1.00 87.56 424 THR A C 1
ATOM 3281 O O . THR A 1 424 ? -15.646 -3.130 11.283 1.00 87.56 424 THR A O 1
ATOM 3284 N N . GLY A 1 425 ? -13.695 -2.482 12.217 1.00 81.38 425 GLY A N 1
ATOM 3285 C CA . GLY A 1 425 ? -14.125 -2.437 13.615 1.00 81.38 425 GLY A CA 1
ATOM 3286 C C . GLY A 1 425 ? -13.616 -3.618 14.453 1.00 81.38 425 GLY A C 1
ATOM 3287 O O . GLY A 1 425 ? -13.738 -3.567 15.673 1.00 81.38 425 GLY A O 1
ATOM 3288 N N . GLU A 1 426 ? -13.024 -4.646 13.831 1.00 87.06 426 GLU A N 1
ATOM 3289 C CA . GLU A 1 426 ? -12.464 -5.827 14.503 1.00 87.06 426 GLU A CA 1
ATOM 3290 C C . GLU A 1 426 ? -10.943 -5.913 14.297 1.00 87.06 426 GLU A C 1
ATOM 3292 O O . GLU A 1 426 ? -10.463 -5.842 13.164 1.00 87.06 426 GLU A O 1
ATOM 3297 N N . ASP A 1 427 ? -10.183 -6.110 15.378 1.00 90.19 427 ASP A N 1
ATOM 3298 C CA . ASP A 1 427 ? -8.753 -6.430 15.310 1.00 90.19 427 ASP A CA 1
ATOM 3299 C C . ASP A 1 427 ? -8.566 -7.930 15.037 1.00 90.19 427 ASP A C 1
ATOM 3301 O O . ASP A 1 427 ? -9.042 -8.780 15.794 1.00 90.19 427 ASP A O 1
ATOM 3305 N N . TRP A 1 428 ? -7.851 -8.289 13.970 1.00 93.88 428 TRP A N 1
ATOM 3306 C CA . TRP A 1 428 ? -7.545 -9.687 13.667 1.00 93.88 428 TRP A CA 1
ATOM 3307 C C . TRP A 1 428 ? -6.246 -10.072 14.371 1.00 93.88 428 TRP A C 1
ATOM 3309 O O . TRP A 1 428 ? -5.180 -9.583 14.007 1.00 93.88 428 TRP A O 1
ATOM 3319 N N . THR A 1 429 ? -6.323 -10.947 15.373 1.00 93.00 429 THR A N 1
ATOM 3320 C CA . THR A 1 429 ? -5.159 -11.405 16.149 1.00 93.00 429 THR A CA 1
ATOM 3321 C C . THR A 1 429 ? -5.076 -12.925 16.110 1.00 93.00 429 THR A C 1
ATOM 3323 O O . THR A 1 429 ? -6.056 -13.601 16.403 1.00 93.00 429 THR A O 1
ATOM 3326 N N . GLY A 1 430 ? -3.913 -13.470 15.749 1.00 92.00 430 GLY A N 1
ATOM 3327 C CA . GLY A 1 430 ? -3.663 -14.913 15.709 1.00 92.00 430 GLY A CA 1
ATOM 3328 C C . GLY A 1 430 ? -4.317 -15.670 14.543 1.00 92.00 430 GLY A C 1
ATOM 3329 O O . GLY A 1 430 ? -4.316 -16.900 14.549 1.00 92.00 430 GLY A O 1
ATOM 3330 N N . VAL A 1 431 ? -4.894 -14.975 13.558 1.00 94.31 431 VAL A N 1
ATOM 3331 C CA . VAL A 1 431 ? -5.824 -15.579 12.587 1.00 94.31 431 VAL A CA 1
ATOM 3332 C C . VAL A 1 431 ? -5.107 -16.345 11.476 1.00 94.31 431 VAL A C 1
ATOM 3334 O O . VAL A 1 431 ? -4.039 -15.943 11.013 1.00 94.31 431 VAL A O 1
ATOM 3337 N N . SER A 1 432 ? -5.740 -17.401 10.961 1.00 94.94 432 SER A N 1
ATOM 3338 C CA . SER A 1 432 ? -5.355 -17.983 9.672 1.00 94.94 432 SER A CA 1
ATOM 3339 C C . SER A 1 432 ? -5.822 -17.057 8.543 1.00 94.94 432 SER A C 1
ATOM 3341 O O . SER A 1 432 ? -7.026 -16.906 8.311 1.00 94.94 432 SER A O 1
ATOM 3343 N N . LEU A 1 433 ? -4.880 -16.397 7.865 1.00 95.12 433 LEU A N 1
ATOM 3344 C CA . LEU A 1 433 ? -5.184 -15.400 6.839 1.00 95.12 433 LEU A CA 1
ATOM 3345 C C . LEU A 1 433 ? -5.039 -15.978 5.429 1.00 95.12 433 LEU A C 1
ATOM 3347 O O . LEU A 1 433 ? -4.024 -16.576 5.081 1.00 95.12 433 LEU A O 1
ATOM 3351 N N . THR A 1 434 ? -6.041 -15.752 4.586 1.00 94.62 434 THR A N 1
ATOM 3352 C CA . THR A 1 434 ? -5.983 -16.048 3.148 1.00 94.62 434 THR A CA 1
ATOM 3353 C C . THR A 1 434 ? -6.203 -14.767 2.357 1.00 94.62 434 THR A C 1
ATOM 3355 O O . THR A 1 434 ? -7.153 -14.036 2.627 1.00 94.62 434 THR A O 1
ATOM 3358 N N . LEU A 1 435 ? -5.358 -14.491 1.367 1.00 93.25 435 LEU A N 1
ATOM 3359 C CA . LEU A 1 435 ? -5.564 -13.398 0.414 1.00 93.25 435 LEU A CA 1
ATOM 3360 C C . LEU A 1 435 ? -6.155 -13.980 -0.870 1.00 93.25 435 LEU A C 1
ATOM 3362 O O . LEU A 1 435 ? -5.653 -14.982 -1.371 1.00 93.25 435 LEU A O 1
ATOM 3366 N N . SER A 1 436 ? -7.224 -13.392 -1.399 1.00 90.44 436 SER A N 1
ATOM 3367 C CA . SER A 1 436 ? -7.936 -13.923 -2.566 1.00 90.44 436 SER A CA 1
ATOM 3368 C C . SER A 1 436 ? -8.152 -12.847 -3.622 1.00 90.44 436 SER A C 1
ATOM 3370 O O . SER A 1 436 ? -8.629 -11.753 -3.313 1.00 90.44 436 SER A O 1
ATOM 3372 N N . THR A 1 437 ? -7.836 -13.159 -4.882 1.00 83.81 437 THR A N 1
ATOM 3373 C CA . THR A 1 437 ? -8.154 -12.292 -6.035 1.00 83.81 437 THR A CA 1
ATOM 3374 C C . THR A 1 437 ? -9.615 -12.403 -6.483 1.00 83.81 437 THR A C 1
ATOM 3376 O O . THR A 1 437 ? -10.029 -11.712 -7.419 1.00 83.81 437 THR A O 1
ATOM 3379 N N . ALA A 1 438 ? -10.415 -13.258 -5.832 1.00 76.25 438 ALA A N 1
ATOM 3380 C CA . ALA A 1 438 ? -11.825 -13.422 -6.149 1.00 76.25 438 ALA A CA 1
ATOM 3381 C C . ALA A 1 438 ? -12.606 -12.111 -5.999 1.00 76.25 438 ALA A C 1
ATOM 3383 O O . ALA A 1 438 ? -12.330 -11.267 -5.144 1.00 76.25 438 ALA A O 1
ATOM 3384 N N . GLN A 1 439 ? -13.661 -11.982 -6.801 1.00 67.69 439 GLN A N 1
ATOM 3385 C CA . GLN A 1 439 ? -14.619 -10.884 -6.718 1.00 67.69 439 GLN A CA 1
ATOM 3386 C C . GLN A 1 439 ? -16.016 -11.465 -6.443 1.00 67.69 439 GLN A C 1
ATOM 3388 O O . GLN A 1 439 ? -16.774 -11.664 -7.391 1.00 67.69 439 GLN A O 1
ATOM 3393 N N . PRO A 1 440 ? -16.393 -11.725 -5.169 1.00 56.62 440 PRO A N 1
ATOM 3394 C CA . PRO A 1 440 ? -17.645 -12.412 -4.799 1.00 56.62 440 PRO A CA 1
ATOM 3395 C C . PRO A 1 440 ? -18.952 -11.694 -5.182 1.00 56.62 440 PRO A C 1
ATOM 3397 O O . PRO A 1 440 ? -20.031 -12.164 -4.841 1.00 56.62 440 PRO A O 1
ATOM 3400 N N . GLN A 1 441 ? -18.853 -10.525 -5.816 1.00 56.53 441 GLN A N 1
ATOM 3401 C CA . GLN A 1 441 ? -19.954 -9.657 -6.243 1.00 56.53 441 GLN A CA 1
ATOM 3402 C C . GLN A 1 441 ? -19.772 -9.176 -7.698 1.00 56.53 441 GLN A C 1
ATOM 3404 O O . GLN A 1 441 ? -20.401 -8.207 -8.120 1.00 56.53 441 GLN A O 1
ATOM 3409 N N . ARG A 1 442 ? -18.888 -9.811 -8.485 1.00 53.72 442 ARG A N 1
ATOM 3410 C CA . ARG A 1 442 ? -18.821 -9.554 -9.931 1.00 53.72 442 ARG A CA 1
ATOM 3411 C C . ARG A 1 442 ? -20.091 -10.133 -10.554 1.00 53.72 442 ARG A C 1
ATOM 3413 O O . ARG A 1 442 ? -20.375 -11.309 -10.343 1.00 53.72 442 ARG A O 1
ATOM 3420 N N . GLY A 1 443 ? -20.863 -9.297 -11.251 1.00 46.22 443 GLY A N 1
ATOM 3421 C CA . GLY A 1 443 ? -22.209 -9.645 -11.714 1.00 46.22 443 GLY A CA 1
ATOM 3422 C C . GLY A 1 443 ? -22.253 -10.982 -12.456 1.00 46.22 443 GLY A C 1
ATOM 3423 O O . GLY A 1 443 ? -21.489 -11.200 -13.393 1.00 46.22 443 GLY A O 1
ATOM 3424 N N . THR A 1 444 ? -23.148 -11.871 -12.024 1.00 47.34 444 THR A N 1
ATOM 3425 C CA . THR A 1 444 ? -23.375 -13.188 -12.642 1.00 47.34 444 THR A CA 1
ATOM 3426 C C . THR A 1 444 ? -24.193 -13.105 -13.934 1.00 47.34 444 THR A C 1
ATOM 3428 O O . THR A 1 444 ? -24.286 -14.089 -14.664 1.00 47.34 444 THR A O 1
ATOM 3431 N N . SER A 1 445 ? -24.772 -11.939 -14.231 1.00 53.34 445 SER A N 1
ATOM 3432 C CA . SER A 1 445 ? -25.441 -11.621 -15.488 1.00 53.34 445 SER A CA 1
ATOM 3433 C C . SER A 1 445 ? -24.473 -11.042 -16.524 1.00 53.34 445 SER A C 1
ATOM 3435 O O . SER A 1 445 ? -23.623 -10.200 -16.226 1.00 53.34 445 SER A O 1
ATOM 3437 N N . LEU A 1 446 ? -24.651 -11.460 -17.777 1.00 60.22 446 LEU A N 1
ATOM 3438 C CA . LEU A 1 446 ? -24.073 -10.786 -18.938 1.00 60.22 446 LEU A CA 1
ATOM 3439 C C . LEU A 1 446 ? -24.735 -9.398 -19.090 1.00 60.22 446 LEU A C 1
ATOM 3441 O O . LEU A 1 446 ? -25.961 -9.329 -19.009 1.00 60.22 446 LEU A O 1
ATOM 3445 N N . PRO A 1 447 ? -23.986 -8.303 -19.325 1.00 65.56 447 PRO A N 1
ATOM 3446 C CA . PRO A 1 447 ? -24.588 -7.011 -19.648 1.00 65.56 447 PRO A CA 1
ATOM 3447 C C . PRO A 1 447 ? -25.342 -7.060 -20.983 1.00 65.56 447 PRO A C 1
ATOM 3449 O O . PRO A 1 447 ? -24.797 -7.538 -21.980 1.00 65.56 447 PRO A O 1
ATOM 3452 N N . ASP A 1 448 ? -26.566 -6.529 -21.021 1.00 69.56 448 ASP A N 1
ATOM 3453 C CA . ASP A 1 448 ? -27.393 -6.534 -22.231 1.00 69.56 448 ASP A CA 1
ATOM 3454 C C . ASP A 1 448 ? -26.740 -5.764 -23.388 1.00 69.56 448 ASP A C 1
ATOM 3456 O O . ASP A 1 448 ? -26.396 -4.580 -23.274 1.00 69.56 448 ASP A O 1
ATOM 3460 N N . LEU A 1 449 ? -26.631 -6.421 -24.546 1.00 70.94 449 LEU A N 1
ATOM 3461 C CA . LEU A 1 449 ? -26.189 -5.783 -25.781 1.00 70.94 449 LEU A CA 1
ATOM 3462 C C . LEU A 1 449 ? -27.272 -4.825 -26.288 1.00 70.94 449 LEU A C 1
ATOM 3464 O O . LEU A 1 449 ? -28.291 -5.241 -26.840 1.00 70.94 449 LEU A O 1
ATOM 3468 N N . ARG A 1 450 ? -27.031 -3.520 -26.145 1.00 64.81 450 ARG A N 1
ATOM 3469 C CA . ARG A 1 450 ? -27.842 -2.496 -26.815 1.00 64.81 450 ARG A CA 1
ATOM 3470 C C . ARG A 1 450 ? -27.509 -2.477 -28.314 1.00 64.81 450 ARG A C 1
ATOM 3472 O O . ARG A 1 450 ? -26.327 -2.551 -28.656 1.00 64.81 450 ARG A O 1
ATOM 3479 N N . PRO A 1 451 ? -28.501 -2.348 -29.214 1.00 64.56 451 PRO A N 1
ATOM 3480 C CA . PRO A 1 451 ? -28.238 -2.240 -30.645 1.00 64.56 451 PRO A CA 1
ATOM 3481 C C . PRO A 1 451 ? -27.395 -0.995 -30.950 1.00 64.56 451 PRO A C 1
ATOM 3483 O O . PRO A 1 451 ? -27.761 0.123 -30.583 1.00 64.56 451 PRO A O 1
ATOM 3486 N N . MET A 1 452 ? -26.268 -1.190 -31.638 1.00 69.12 452 MET A N 1
ATOM 3487 C CA . MET A 1 452 ? -25.459 -0.095 -32.174 1.00 69.12 452 MET A CA 1
ATOM 3488 C C . MET A 1 452 ? -26.087 0.402 -33.476 1.00 69.12 452 MET A C 1
ATOM 3490 O O . MET A 1 452 ? -25.774 -0.090 -34.559 1.00 69.12 452 MET A O 1
ATOM 3494 N N . TRP A 1 453 ? -26.996 1.367 -33.362 1.00 62.09 453 TRP A N 1
ATOM 3495 C CA . TRP A 1 453 ? -27.546 2.065 -34.519 1.00 62.09 453 TRP A CA 1
ATOM 3496 C C . TRP A 1 453 ? -26.460 2.915 -35.184 1.00 62.09 453 TRP A C 1
ATOM 3498 O O . TRP A 1 453 ? -25.877 3.796 -34.552 1.00 62.09 453 TRP A O 1
ATOM 3508 N N . ILE A 1 454 ? -26.202 2.657 -36.467 1.00 54.47 454 ILE A N 1
ATOM 3509 C CA . ILE A 1 454 ? -25.496 3.595 -37.340 1.00 54.47 454 ILE A CA 1
ATOM 3510 C C . ILE A 1 454 ? -26.574 4.479 -37.957 1.00 54.47 454 ILE A C 1
ATOM 3512 O O . ILE A 1 454 ? -27.319 4.027 -38.823 1.00 54.47 454 ILE A O 1
ATOM 3516 N N . ASP A 1 455 ? -26.658 5.716 -37.482 1.00 59.16 455 ASP A N 1
ATOM 3517 C CA . ASP A 1 455 ? -27.584 6.730 -37.982 1.00 59.16 455 ASP A CA 1
ATOM 3518 C C . ASP A 1 455 ? -26.801 7.918 -38.559 1.00 59.16 455 ASP A C 1
ATOM 3520 O O . ASP A 1 455 ? -25.629 8.143 -38.234 1.00 59.16 455 ASP A O 1
ATOM 3524 N N . THR A 1 456 ? -27.441 8.687 -39.432 1.00 52.69 456 THR A N 1
ATOM 3525 C CA . THR A 1 456 ? -26.907 9.968 -39.892 1.00 52.69 456 THR A CA 1
ATOM 3526 C C . THR A 1 456 ? -26.930 10.995 -38.764 1.00 52.69 456 THR A C 1
ATOM 3528 O O . THR A 1 456 ? -27.869 11.052 -37.976 1.00 52.69 456 THR A O 1
ATOM 3531 N N . TYR A 1 457 ? -25.902 11.844 -38.690 1.00 57.62 457 TYR A N 1
ATOM 3532 C CA . TYR A 1 457 ? -25.840 12.919 -37.699 1.00 57.62 457 TYR A CA 1
ATOM 3533 C C . TYR A 1 457 ? -26.858 14.026 -38.027 1.00 57.62 457 TYR A C 1
ATOM 3535 O O . TYR A 1 457 ? -26.525 15.028 -38.664 1.00 57.62 457 TYR A O 1
ATOM 3543 N N . GLU A 1 458 ? -28.101 13.863 -37.573 1.00 60.78 458 GLU A N 1
ATOM 3544 C CA . GLU A 1 458 ? -29.007 14.995 -37.392 1.00 60.78 458 GLU A CA 1
ATOM 3545 C C . GLU A 1 458 ? -28.584 15.778 -36.135 1.00 60.78 458 GLU A C 1
ATOM 3547 O O . GLU A 1 458 ? -28.574 15.223 -35.031 1.00 60.78 458 GLU A O 1
ATOM 3552 N N . PRO A 1 459 ? -28.237 17.075 -36.245 1.00 57.16 459 PRO A N 1
ATOM 3553 C CA . PRO A 1 459 ? -27.941 17.883 -35.073 1.00 57.16 459 PRO A CA 1
ATOM 3554 C C . PRO A 1 459 ? -29.221 18.081 -34.252 1.00 57.16 459 PRO A C 1
ATOM 3556 O O . PRO A 1 459 ? -30.172 18.719 -34.712 1.00 57.16 459 PRO A O 1
ATOM 3559 N N . LEU A 1 460 ? -29.224 17.553 -33.023 1.00 48.16 460 LEU A N 1
ATOM 3560 C CA . LEU A 1 460 ? -30.327 17.666 -32.065 1.00 48.16 460 LEU A CA 1
ATOM 3561 C C . LEU A 1 460 ? -30.820 19.116 -31.950 1.00 48.16 460 LEU A C 1
ATOM 3563 O O . LEU A 1 460 ? -30.180 19.964 -31.324 1.00 48.16 460 LEU A O 1
ATOM 3567 N N . LYS A 1 461 ? -32.003 19.389 -32.510 1.00 52.72 461 LYS A N 1
ATOM 3568 C CA . LYS A 1 461 ? -32.740 20.628 -32.244 1.00 52.72 461 LYS A CA 1
ATOM 3569 C C . LYS A 1 461 ? -33.066 20.653 -30.755 1.00 52.72 461 LYS A C 1
ATOM 3571 O O . LYS A 1 461 ? -33.879 19.859 -30.293 1.00 52.72 461 LYS A O 1
ATOM 3576 N N . GLN A 1 462 ? -32.425 21.555 -30.015 1.00 43.72 462 GLN A N 1
ATOM 3577 C CA . GLN A 1 462 ? -32.616 21.710 -28.574 1.00 43.72 462 GLN A CA 1
ATOM 3578 C C . GLN A 1 462 ? -34.029 22.226 -28.262 1.00 43.72 462 GLN A C 1
ATOM 3580 O O . GLN A 1 462 ? -34.252 23.419 -28.065 1.00 43.72 462 GLN A O 1
ATOM 3585 N N . THR A 1 463 ? -35.001 21.318 -28.200 1.00 48.44 463 THR A N 1
ATOM 3586 C CA . THR A 1 463 ? -36.293 21.590 -27.573 1.00 48.44 463 THR A CA 1
ATOM 3587 C C . THR A 1 463 ? -36.058 21.787 -26.081 1.00 48.44 463 THR A C 1
ATOM 3589 O O . THR A 1 463 ? -35.759 20.832 -25.366 1.00 48.44 463 THR A O 1
ATOM 3592 N N . LEU A 1 464 ? -36.165 23.035 -25.621 1.00 50.41 464 LEU A N 1
ATOM 3593 C CA . LEU A 1 464 ? -36.063 23.415 -24.212 1.00 50.41 464 LEU A CA 1
ATOM 3594 C C . LEU A 1 464 ? -37.228 22.814 -23.409 1.00 50.41 464 LEU A C 1
ATOM 3596 O O . LEU A 1 464 ? -38.259 23.451 -23.194 1.00 50.41 464 LEU A O 1
ATOM 3600 N N . SER A 1 465 ? -37.060 21.569 -22.970 1.00 44.62 465 SER A N 1
ATOM 3601 C CA . SER A 1 465 ? -37.984 20.885 -22.072 1.00 44.62 465 SER A CA 1
ATOM 3602 C C . SER A 1 465 ? -37.857 21.459 -20.662 1.00 44.62 465 SER A C 1
ATOM 3604 O O . SER A 1 465 ? -36.928 21.134 -19.924 1.00 44.62 465 SER A O 1
ATOM 3606 N N . LEU A 1 466 ? -38.804 22.322 -20.288 1.00 46.84 466 LEU A N 1
ATOM 3607 C CA . LEU A 1 466 ? -38.980 22.767 -18.904 1.00 46.84 466 LEU A CA 1
ATOM 3608 C C . LEU A 1 466 ? -39.264 21.558 -17.985 1.00 46.84 466 LEU A C 1
ATOM 3610 O O . LEU A 1 466 ? -39.895 20.595 -18.430 1.00 46.84 466 LEU A O 1
ATOM 3614 N N . PRO A 1 467 ? -38.825 21.585 -16.712 1.00 40.72 467 PRO A N 1
ATOM 3615 C CA . PRO A 1 467 ? -39.015 20.466 -15.795 1.00 40.72 467 PRO A CA 1
ATOM 3616 C C . PRO A 1 467 ? -40.503 20.253 -15.480 1.00 40.72 467 PRO A C 1
ATOM 3618 O O . PRO A 1 467 ? -41.151 21.108 -14.877 1.00 40.72 467 PRO A O 1
ATOM 3621 N N . ALA A 1 468 ? -41.034 19.094 -15.873 1.00 39.34 468 ALA A N 1
ATOM 3622 C CA . ALA A 1 468 ? -42.374 18.653 -15.497 1.00 39.34 468 ALA A CA 1
ATOM 3623 C C . ALA A 1 468 ? -42.406 18.153 -14.039 1.00 39.34 468 ALA A C 1
ATOM 3625 O O . ALA A 1 468 ? -41.406 17.677 -13.500 1.00 39.34 468 ALA A O 1
ATOM 3626 N N . THR A 1 469 ? -43.561 18.289 -13.391 1.00 40.00 469 THR A N 1
ATOM 3627 C CA . THR A 1 469 ? -43.738 18.084 -11.947 1.00 40.00 469 THR A CA 1
ATOM 3628 C C . THR A 1 469 ? -43.852 16.609 -11.532 1.00 40.00 469 THR A C 1
ATOM 3630 O O . THR A 1 469 ? -44.270 15.762 -12.324 1.00 40.00 469 THR A O 1
ATOM 3633 N N . PRO A 1 470 ? -43.521 16.273 -10.268 1.00 44.78 470 PRO A N 1
ATOM 3634 C CA . PRO A 1 470 ? -43.649 14.912 -9.760 1.00 44.78 470 PRO A CA 1
ATOM 3635 C C . PRO A 1 470 ? -45.116 14.555 -9.472 1.00 44.78 470 PRO A C 1
ATOM 3637 O O . PRO A 1 470 ? -45.659 14.994 -8.462 1.00 44.78 470 PRO A O 1
ATOM 3640 N N . ASN A 1 471 ? -45.742 13.756 -10.347 1.00 42.31 471 ASN A N 1
ATOM 3641 C CA . ASN A 1 471 ? -46.774 12.759 -10.003 1.00 42.31 471 ASN A CA 1
ATOM 3642 C C . ASN A 1 471 ? -47.261 11.982 -11.246 1.00 42.31 471 ASN A C 1
ATOM 3644 O O . ASN A 1 471 ? -48.130 12.451 -11.979 1.00 42.31 471 ASN A O 1
ATOM 3648 N N . ALA A 1 472 ? -46.758 10.759 -11.439 1.00 36.34 472 ALA A N 1
ATOM 3649 C CA . ALA A 1 472 ? -47.403 9.709 -12.238 1.00 36.34 472 ALA A CA 1
ATOM 3650 C C . ALA A 1 472 ? -46.971 8.319 -11.703 1.00 36.34 472 ALA A C 1
ATOM 3652 O O . ALA A 1 472 ? -45.845 8.214 -11.211 1.00 36.34 472 ALA A O 1
ATOM 3653 N N . PRO A 1 473 ? -47.827 7.273 -11.721 1.00 44.41 473 PRO A N 1
ATOM 3654 C CA . PRO A 1 473 ? -47.617 6.092 -10.872 1.00 44.41 473 PRO A CA 1
ATOM 3655 C C . PRO A 1 473 ? -46.714 5.007 -11.478 1.00 44.41 473 PRO A C 1
ATOM 3657 O O . PRO A 1 473 ? -46.576 4.890 -12.694 1.00 44.41 473 PRO A O 1
ATOM 3660 N N . GLN A 1 474 ? -46.159 4.162 -10.605 1.00 47.84 474 GLN A N 1
ATOM 3661 C CA . GLN A 1 474 ? -45.468 2.920 -10.971 1.00 47.84 474 GLN A CA 1
ATOM 3662 C C . GLN A 1 474 ? -46.467 1.801 -11.329 1.00 47.84 474 GLN A C 1
ATOM 3664 O O . GLN A 1 474 ? -47.598 1.792 -10.843 1.00 47.84 474 GLN A O 1
ATOM 3669 N N . GLY A 1 475 ? -46.025 0.841 -12.149 1.00 32.84 475 GLY A N 1
ATOM 3670 C CA . GLY A 1 475 ? -46.738 -0.397 -12.483 1.00 32.84 475 GLY A CA 1
ATOM 3671 C C . GLY A 1 475 ? -45.797 -1.603 -12.379 1.00 32.84 475 GLY A C 1
ATOM 3672 O O . GLY A 1 475 ? -44.607 -1.475 -12.663 1.00 32.84 475 GLY A O 1
ATOM 3673 N N . ASP A 1 476 ? -46.324 -2.737 -11.919 1.00 38.16 476 ASP A N 1
ATOM 3674 C CA . ASP A 1 476 ? -45.551 -3.831 -11.307 1.00 38.16 476 ASP A CA 1
ATOM 3675 C C . ASP A 1 476 ? -45.115 -4.935 -12.313 1.00 38.16 476 ASP A C 1
ATOM 3677 O O . ASP A 1 476 ? -45.892 -5.234 -13.228 1.00 38.16 476 ASP A O 1
ATOM 3681 N N . PRO A 1 477 ? -43.921 -5.567 -12.197 1.00 45.53 477 PRO A N 1
ATOM 3682 C CA . PRO A 1 477 ? -43.397 -6.459 -13.237 1.00 45.53 477 PRO A CA 1
ATOM 3683 C C . PRO A 1 477 ? -43.230 -7.933 -12.804 1.00 45.53 477 PRO A C 1
ATOM 3685 O O . PRO A 1 477 ? -42.191 -8.291 -12.248 1.00 45.53 477 PRO A O 1
ATOM 3688 N N . LEU A 1 478 ? -44.160 -8.839 -13.166 1.00 35.84 478 LEU A N 1
ATOM 3689 C CA . LEU A 1 478 ? -43.837 -10.282 -13.240 1.00 35.84 478 LEU A CA 1
ATOM 3690 C C . LEU A 1 478 ? -44.772 -11.153 -14.120 1.00 35.84 478 LEU A C 1
ATOM 3692 O O . LEU A 1 478 ? -45.722 -11.762 -13.634 1.00 35.84 478 LEU A O 1
ATOM 3696 N N . ALA A 1 479 ? -44.438 -11.288 -15.408 1.00 29.22 479 ALA A N 1
ATOM 3697 C CA . ALA A 1 479 ? -44.858 -12.357 -16.334 1.00 29.22 479 ALA A CA 1
ATOM 3698 C C . ALA A 1 479 ? -43.998 -12.221 -17.616 1.00 29.22 479 ALA A C 1
ATOM 3700 O O . ALA A 1 479 ? -43.794 -11.100 -18.064 1.00 29.22 479 ALA A O 1
ATOM 3701 N N . GLU A 1 480 ? -43.417 -13.244 -18.249 1.00 30.31 480 GLU A N 1
ATOM 3702 C CA . GLU A 1 480 ? -43.425 -14.704 -18.058 1.00 30.31 480 GLU A CA 1
ATOM 3703 C C . GLU A 1 480 ? -42.010 -15.262 -18.340 1.00 30.31 480 GLU A C 1
ATOM 3705 O O . GLU A 1 480 ? -41.270 -14.640 -19.094 1.00 30.31 480 GLU A O 1
ATOM 3710 N N . TRP A 1 481 ? -41.660 -16.460 -17.841 1.00 32.28 481 TRP A N 1
ATOM 3711 C CA . TRP A 1 481 ? -40.990 -17.520 -18.636 1.00 32.28 481 TRP A CA 1
ATOM 3712 C C . TRP A 1 481 ? -40.876 -18.838 -17.840 1.00 32.28 481 TRP A C 1
ATOM 3714 O O . TRP A 1 481 ? -40.440 -18.855 -16.689 1.00 32.28 481 TRP A O 1
ATOM 3724 N N . ARG A 1 482 ? -41.250 -19.971 -18.455 1.00 28.48 482 ARG A N 1
ATOM 3725 C CA . ARG A 1 482 ? -41.075 -21.335 -17.909 1.00 28.48 482 ARG A CA 1
ATOM 3726 C C . ARG A 1 482 ? -40.784 -22.345 -19.031 1.00 28.48 482 ARG A C 1
ATOM 3728 O O . ARG A 1 482 ? -41.659 -22.624 -19.841 1.00 28.48 482 ARG A O 1
ATOM 3735 N N . GLY A 1 483 ? -39.610 -22.975 -18.992 1.00 31.75 483 GLY A N 1
ATOM 3736 C CA . GLY A 1 483 ? -39.212 -24.139 -19.808 1.00 31.75 483 GLY A CA 1
ATOM 3737 C C . GLY A 1 483 ? -37.696 -24.361 -19.671 1.00 31.75 483 GLY A C 1
ATOM 3738 O O . GLY A 1 483 ? -36.953 -23.418 -19.894 1.00 31.75 483 GLY A O 1
ATOM 3739 N N . LYS A 1 484 ? -37.160 -25.452 -19.095 1.00 33.44 484 LYS A N 1
ATOM 3740 C CA . LYS A 1 484 ? -37.223 -26.894 -19.460 1.00 33.44 484 LYS A CA 1
ATOM 3741 C C . LYS A 1 484 ? -36.570 -27.202 -20.824 1.00 33.44 484 LYS A C 1
ATOM 3743 O O . LYS A 1 484 ? -36.991 -26.596 -21.797 1.00 33.44 484 LYS A O 1
ATOM 3748 N N . THR A 1 485 ? -35.636 -28.154 -21.012 1.00 28.17 485 THR A N 1
ATOM 3749 C CA . THR A 1 485 ? -34.841 -29.058 -20.120 1.00 28.17 485 THR A CA 1
ATOM 3750 C C . THR A 1 485 ? -33.755 -29.794 -20.958 1.00 28.17 485 THR A C 1
ATOM 3752 O O . THR A 1 485 ? -34.052 -30.127 -22.096 1.00 28.17 485 THR A O 1
ATOM 3755 N N . GLU A 1 486 ? -32.573 -30.085 -20.375 1.00 27.67 486 GLU A N 1
ATOM 3756 C CA . GLU A 1 486 ? -31.681 -31.295 -20.481 1.00 27.67 486 GLU A CA 1
ATOM 3757 C C . GLU A 1 486 ? -31.470 -32.112 -21.801 1.00 27.67 486 GLU A C 1
ATOM 3759 O O . GLU A 1 486 ? -32.421 -32.397 -22.518 1.00 27.67 486 GLU A O 1
ATOM 3764 N N . ALA A 1 487 ? -30.296 -32.712 -22.133 1.00 28.50 487 ALA A N 1
ATOM 3765 C CA . ALA A 1 487 ? -28.911 -32.691 -21.574 1.00 28.50 487 ALA A CA 1
ATOM 3766 C C . ALA A 1 487 ? -27.795 -33.010 -22.651 1.00 28.50 487 ALA A C 1
ATOM 3768 O O . ALA A 1 487 ? -27.579 -32.137 -23.477 1.00 28.50 487 ALA A O 1
ATOM 3769 N N . LYS A 1 488 ? -27.038 -34.137 -22.799 1.00 28.31 488 LYS A N 1
ATOM 3770 C CA . LYS A 1 488 ? -26.974 -35.461 -22.112 1.00 28.31 488 LYS A CA 1
ATOM 3771 C C . LYS A 1 488 ? -25.743 -36.390 -22.480 1.00 28.31 488 LYS A C 1
ATOM 3773 O O . LYS A 1 488 ? -25.942 -37.378 -23.180 1.00 28.31 488 LYS A O 1
ATOM 3778 N N . ARG A 1 489 ? -24.547 -36.220 -21.857 1.00 28.53 489 ARG A N 1
ATOM 3779 C CA . ARG A 1 489 ? -23.385 -37.200 -21.747 1.00 28.53 489 ARG A CA 1
ATOM 3780 C C . ARG A 1 489 ? -22.445 -37.347 -22.987 1.00 28.53 489 ARG A C 1
ATOM 3782 O O . ARG A 1 489 ? -22.813 -36.843 -24.036 1.00 28.53 489 ARG A O 1
ATOM 3789 N N . VAL A 1 490 ? -21.204 -37.903 -22.956 1.00 29.39 490 VAL A N 1
ATOM 3790 C CA . VAL A 1 490 ? -20.594 -39.145 -22.353 1.00 29.39 490 VAL A CA 1
ATOM 3791 C C . VAL A 1 490 ? -19.055 -38.977 -22.088 1.00 29.39 490 VAL A C 1
ATOM 3793 O O . VAL A 1 490 ? -18.363 -38.557 -23.000 1.00 29.39 490 VAL A O 1
ATOM 3796 N N . LYS A 1 491 ? -18.549 -39.055 -20.830 1.00 28.28 491 LYS A N 1
ATOM 3797 C CA . LYS A 1 491 ? -17.736 -40.102 -20.096 1.00 28.28 491 LYS A CA 1
ATOM 3798 C C . LYS A 1 491 ? -16.195 -40.245 -20.329 1.00 28.28 491 LYS A C 1
ATOM 3800 O O . LYS A 1 491 ? -15.810 -40.576 -21.437 1.00 28.28 491 LYS A O 1
ATOM 3805 N N . MET A 1 492 ? -15.456 -40.292 -19.192 1.00 27.08 492 MET A N 1
ATOM 3806 C CA . MET A 1 492 ? -14.250 -41.113 -18.826 1.00 27.08 492 MET A CA 1
ATOM 3807 C C . MET A 1 492 ? -12.948 -40.943 -19.659 1.00 27.08 492 MET A C 1
ATOM 3809 O O . MET A 1 492 ? -13.002 -40.434 -20.767 1.00 27.08 492 MET A O 1
ATOM 3813 N N . GLU A 1 493 ? -11.731 -41.241 -19.168 1.00 24.94 493 GLU A N 1
ATOM 3814 C CA . GLU A 1 493 ? -11.271 -42.225 -18.151 1.00 24.94 493 GLU A CA 1
ATOM 3815 C C . GLU A 1 493 ? -10.067 -41.708 -17.296 1.00 24.94 493 GLU A C 1
ATOM 3817 O O . GLU A 1 493 ? -9.835 -40.501 -17.256 1.00 24.94 493 GLU A O 1
ATOM 3822 N N . GLN A 1 494 ? -9.346 -42.573 -16.560 1.00 25.66 494 GLN A N 1
ATOM 3823 C CA . GLN A 1 494 ? -8.325 -42.233 -15.526 1.00 25.66 494 GLN A CA 1
ATOM 3824 C C . GLN A 1 494 ? -6.980 -43.003 -15.780 1.00 25.66 494 GLN A C 1
ATOM 3826 O O . GLN A 1 494 ? -6.895 -43.683 -16.797 1.00 25.66 494 GLN A O 1
ATOM 3831 N N . GLU A 1 495 ? -5.874 -42.986 -15.002 1.00 25.80 495 GLU A N 1
ATOM 3832 C CA . GLU A 1 495 ? -5.554 -42.553 -13.615 1.00 25.80 495 GLU A CA 1
ATOM 3833 C C . GLU A 1 495 ? -4.003 -42.445 -13.378 1.00 25.80 495 GLU A C 1
ATOM 3835 O O . GLU A 1 495 ? -3.241 -42.592 -14.329 1.00 25.80 495 GLU A O 1
ATOM 3840 N N . GLN A 1 496 ? -3.557 -42.322 -12.107 1.00 24.84 496 GLN A N 1
ATOM 3841 C CA . GLN A 1 496 ? -2.227 -42.664 -11.507 1.00 24.84 496 GLN A CA 1
ATOM 3842 C C . GLN A 1 496 ? -1.185 -41.564 -11.147 1.00 24.84 496 GLN A C 1
ATOM 3844 O O . GLN A 1 496 ? -0.911 -40.634 -11.898 1.00 24.84 496 GLN A O 1
ATOM 3849 N N . GLN A 1 497 ? -0.576 -41.754 -9.959 1.00 27.95 497 GLN A N 1
ATOM 3850 C CA . GLN A 1 497 ? 0.610 -41.081 -9.376 1.00 27.95 497 GLN A CA 1
ATOM 3851 C C . GLN A 1 497 ? 1.837 -42.039 -9.427 1.00 27.95 497 GLN A C 1
ATOM 3853 O O . GLN A 1 497 ? 1.686 -43.163 -9.916 1.00 27.95 497 GLN A O 1
ATOM 3858 N N . PRO A 1 498 ? 3.041 -41.660 -8.931 1.00 33.53 498 PRO A N 1
ATOM 3859 C CA . PRO A 1 498 ? 3.383 -41.946 -7.520 1.00 33.53 498 PRO A CA 1
ATOM 3860 C C . PRO A 1 498 ? 4.293 -40.890 -6.831 1.00 33.53 498 PRO A C 1
ATOM 3862 O O . PRO A 1 498 ? 4.572 -39.830 -7.386 1.00 33.53 498 PRO A O 1
ATOM 3865 N N . GLU A 1 499 ? 4.722 -41.185 -5.598 1.00 27.84 499 GLU A N 1
ATOM 3866 C CA . GLU A 1 499 ? 5.276 -40.249 -4.601 1.00 27.84 499 GLU A CA 1
ATOM 3867 C C . GLU A 1 499 ? 6.823 -40.202 -4.471 1.00 27.84 499 GLU A C 1
ATOM 3869 O O . GLU A 1 499 ? 7.521 -41.180 -4.728 1.00 27.84 499 GLU A O 1
ATOM 3874 N N . GLU A 1 500 ? 7.292 -39.042 -3.984 1.00 29.39 500 GLU A N 1
ATOM 3875 C CA . GLU A 1 500 ? 8.388 -38.784 -3.017 1.00 29.39 500 GLU A CA 1
ATOM 3876 C C . GLU A 1 500 ? 9.851 -39.255 -3.202 1.00 29.39 500 GLU A C 1
ATOM 3878 O O . GLU A 1 500 ? 10.175 -40.397 -3.532 1.00 29.39 500 GLU A O 1
ATOM 3883 N N . ARG A 1 501 ? 10.763 -38.357 -2.777 1.00 28.33 501 ARG A N 1
ATOM 3884 C CA . ARG A 1 501 ? 11.953 -38.665 -1.956 1.00 28.33 501 ARG A CA 1
ATOM 3885 C C . ARG A 1 501 ? 12.468 -37.422 -1.217 1.00 28.33 501 ARG A C 1
ATOM 3887 O O . ARG A 1 501 ? 12.366 -36.311 -1.726 1.00 28.33 501 ARG A O 1
ATOM 3894 N N . GLU A 1 502 ? 13.052 -37.643 -0.043 1.00 30.86 502 GLU A N 1
ATOM 3895 C CA . GLU A 1 502 ? 13.490 -36.626 0.925 1.00 30.86 502 GLU A CA 1
ATOM 3896 C C . GLU A 1 502 ? 15.022 -36.666 1.121 1.00 30.86 502 GLU A C 1
ATOM 3898 O O . GLU A 1 502 ? 15.620 -37.743 1.055 1.00 30.86 502 GLU A O 1
ATOM 3903 N N . VAL A 1 503 ? 15.660 -35.506 1.346 1.00 30.47 503 VAL A N 1
ATOM 3904 C CA . VAL A 1 503 ? 17.082 -35.363 1.735 1.00 30.47 503 VAL A CA 1
ATOM 3905 C C . VAL A 1 503 ? 17.240 -34.150 2.671 1.00 30.47 503 VAL A C 1
ATOM 3907 O O . VAL A 1 503 ? 16.547 -33.147 2.512 1.00 30.47 503 VAL A O 1
ATOM 3910 N N . GLU A 1 504 ? 18.140 -34.259 3.650 1.00 31.92 504 GLU A N 1
ATOM 3911 C CA . GLU A 1 504 ? 18.334 -33.320 4.768 1.00 31.92 504 GLU A CA 1
ATOM 3912 C C . GLU A 1 504 ? 18.987 -31.968 4.388 1.00 31.92 504 GLU A C 1
ATOM 3914 O O . GLU A 1 504 ? 19.516 -31.782 3.290 1.00 31.92 504 GLU A O 1
ATOM 3919 N N . GLN A 1 505 ? 18.958 -31.013 5.327 1.00 30.98 505 GLN A N 1
ATOM 3920 C CA . GLN A 1 505 ? 19.355 -29.607 5.146 1.00 30.98 505 GLN A CA 1
ATOM 3921 C C . GLN A 1 505 ? 20.538 -29.203 6.054 1.00 30.98 505 GLN A C 1
ATOM 3923 O O . GLN A 1 505 ? 20.658 -29.740 7.155 1.00 30.98 505 GLN A O 1
ATOM 3928 N N . PRO A 1 506 ? 21.370 -28.218 5.658 1.00 36.56 506 PRO A N 1
ATOM 3929 C CA . PRO A 1 506 ? 22.274 -27.508 6.567 1.00 36.56 506 PRO A CA 1
ATOM 3930 C C . PRO A 1 506 ? 21.544 -26.417 7.381 1.00 36.56 506 PRO A C 1
ATOM 3932 O O . PRO A 1 506 ? 20.425 -26.026 7.046 1.00 36.56 506 PRO A O 1
ATOM 3935 N N . ASP A 1 507 ? 22.196 -25.902 8.430 1.00 32.00 507 ASP A N 1
ATOM 3936 C CA . ASP A 1 507 ? 21.625 -24.930 9.378 1.00 32.00 507 ASP A CA 1
ATOM 3937 C C . ASP A 1 507 ? 21.052 -23.658 8.721 1.00 32.00 507 ASP A C 1
ATOM 3939 O O . ASP A 1 507 ? 21.678 -23.030 7.862 1.00 32.00 507 ASP A O 1
ATOM 3943 N N . GLN A 1 508 ? 19.864 -23.241 9.171 1.00 32.03 508 GLN A N 1
ATOM 3944 C CA . GLN A 1 508 ? 19.116 -22.128 8.583 1.00 32.03 508 GLN A CA 1
ATOM 3945 C C . GLN A 1 508 ? 19.329 -20.780 9.293 1.00 32.03 508 GLN A C 1
ATOM 3947 O O . GLN A 1 508 ? 19.226 -20.659 10.514 1.00 32.03 508 GLN A O 1
ATOM 3952 N N . ILE A 1 509 ? 19.471 -19.721 8.491 1.00 34.00 509 ILE A N 1
ATOM 3953 C CA . ILE A 1 509 ? 19.071 -18.356 8.872 1.00 34.00 509 ILE A CA 1
ATOM 3954 C C . ILE A 1 509 ? 17.533 -18.325 8.946 1.00 34.00 509 ILE A C 1
ATOM 3956 O O . ILE A 1 509 ? 16.877 -19.012 8.172 1.00 34.00 509 ILE A O 1
ATOM 3960 N N . ALA A 1 510 ? 16.930 -17.529 9.834 1.00 25.38 510 ALA A N 1
ATOM 3961 C CA . ALA A 1 510 ? 15.470 -17.451 9.940 1.00 25.38 510 ALA A CA 1
ATOM 3962 C C . ALA A 1 510 ? 14.815 -16.920 8.641 1.00 25.38 510 ALA A C 1
ATOM 3964 O O . ALA A 1 510 ? 14.934 -15.738 8.317 1.00 25.38 510 ALA A O 1
ATOM 3965 N N . VAL A 1 511 ? 14.098 -17.791 7.920 1.00 34.03 511 VAL A N 1
ATOM 3966 C CA . VAL A 1 511 ? 13.356 -17.472 6.687 1.00 34.03 511 VAL A CA 1
ATOM 3967 C C . VAL A 1 511 ? 11.847 -17.494 6.957 1.00 34.03 511 VAL A C 1
ATOM 3969 O O . VAL A 1 511 ? 11.338 -18.384 7.634 1.00 34.03 511 VAL A O 1
ATOM 3972 N N . PHE A 1 512 ? 11.113 -16.526 6.404 1.00 34.75 512 PHE A N 1
ATOM 3973 C CA . PHE A 1 512 ? 9.647 -16.539 6.399 1.00 34.75 512 PHE A CA 1
ATOM 3974 C C . PHE A 1 512 ? 9.121 -17.564 5.381 1.00 34.75 512 PHE A C 1
ATOM 3976 O O . PHE A 1 512 ? 9.507 -17.527 4.212 1.00 34.75 512 PHE A O 1
ATOM 3983 N N . SER A 1 513 ? 8.209 -18.443 5.797 1.00 35.78 513 SER A N 1
ATOM 3984 C CA . SER A 1 513 ? 7.602 -19.437 4.904 1.00 35.78 513 SER A CA 1
ATOM 3985 C C . SER A 1 513 ? 6.725 -18.790 3.811 1.00 35.78 513 SER A C 1
ATOM 3987 O O . SER A 1 513 ? 6.023 -17.817 4.099 1.00 35.78 513 SER A O 1
ATOM 3989 N N . PRO A 1 514 ? 6.701 -19.335 2.578 1.00 39.34 514 PRO A N 1
ATOM 3990 C CA . PRO A 1 514 ? 5.801 -18.898 1.511 1.00 39.34 514 PRO A CA 1
ATOM 3991 C C . PRO A 1 514 ? 4.386 -19.477 1.672 1.00 39.34 514 PRO A C 1
ATOM 3993 O O . PRO A 1 514 ? 4.196 -20.563 2.222 1.00 39.34 514 PRO A O 1
ATOM 3996 N N . ALA A 1 515 ? 3.389 -18.758 1.163 1.00 48.22 515 ALA A N 1
ATOM 3997 C CA . ALA A 1 515 ? 1.983 -19.139 1.185 1.00 48.22 515 ALA A CA 1
ATOM 3998 C C . ALA A 1 515 ? 1.677 -20.334 0.271 1.00 48.22 515 ALA A C 1
ATOM 4000 O O . ALA A 1 515 ? 2.236 -20.466 -0.817 1.00 48.22 515 ALA A O 1
ATOM 4001 N N . VAL A 1 516 ? 0.706 -21.162 0.670 1.00 63.91 516 VAL A N 1
ATOM 4002 C CA . VAL A 1 516 ? 0.149 -22.185 -0.230 1.00 63.91 516 VAL A CA 1
ATOM 4003 C C . VAL A 1 516 ? -0.765 -21.491 -1.237 1.00 63.91 516 VAL A C 1
ATOM 4005 O O . VAL A 1 516 ? -1.743 -20.848 -0.840 1.00 63.91 516 VAL A O 1
ATOM 4008 N N . ILE A 1 517 ? -0.438 -21.619 -2.525 1.00 50.88 517 ILE A N 1
ATOM 4009 C CA . ILE A 1 517 ? -1.167 -20.997 -3.634 1.00 50.88 517 ILE A CA 1
ATOM 4010 C C . ILE A 1 517 ? -2.130 -22.015 -4.251 1.00 50.88 517 ILE A C 1
ATOM 4012 O O . ILE A 1 517 ? -1.701 -23.016 -4.818 1.00 50.88 517 ILE A O 1
ATOM 4016 N N . ASN A 1 518 ? -3.430 -21.731 -4.194 1.00 49.53 518 ASN A N 1
ATOM 4017 C CA . ASN A 1 518 ? -4.450 -22.454 -4.954 1.00 49.53 518 ASN A CA 1
ATOM 4018 C C . ASN A 1 518 ? -4.822 -21.638 -6.207 1.00 49.53 518 ASN A C 1
ATOM 4020 O O . ASN A 1 518 ? -5.533 -20.635 -6.102 1.00 49.53 518 ASN A O 1
ATOM 4024 N N . THR A 1 519 ? -4.368 -22.059 -7.391 1.00 42.97 519 THR A N 1
ATOM 4025 C CA . THR A 1 519 ? -4.678 -21.435 -8.694 1.00 42.97 519 THR A CA 1
ATOM 4026 C C . THR A 1 519 ? -5.885 -22.097 -9.371 1.00 42.97 519 THR A C 1
ATOM 4028 O O . THR A 1 519 ? -5.774 -23.068 -10.115 1.00 42.97 519 THR A O 1
ATOM 4031 N N . GLY A 1 520 ? -7.077 -21.547 -9.136 1.00 38.44 520 GLY A N 1
ATOM 4032 C CA . GLY A 1 520 ? -8.356 -22.047 -9.654 1.00 38.44 520 GLY A CA 1
ATOM 4033 C C . GLY A 1 520 ? -8.828 -21.353 -10.936 1.00 38.44 520 GLY A C 1
ATOM 4034 O O . GLY A 1 520 ? -9.918 -20.784 -10.946 1.00 38.44 520 GLY A O 1
ATOM 4035 N N . GLY A 1 521 ? -8.019 -21.358 -12.003 1.00 42.12 521 GLY A N 1
ATOM 4036 C CA . GLY A 1 521 ? -8.365 -20.893 -13.365 1.00 42.12 521 GLY A CA 1
ATOM 4037 C C . GLY A 1 521 ? -8.566 -19.378 -13.562 1.00 42.12 521 GLY A C 1
ATOM 4038 O O . GLY A 1 521 ? -8.025 -18.805 -14.501 1.00 42.12 521 GLY A O 1
ATOM 4039 N N . PHE A 1 522 ? -9.319 -18.721 -12.676 1.00 51.25 522 PHE A N 1
ATOM 4040 C CA . PHE A 1 522 ? -9.599 -17.274 -12.682 1.00 51.25 522 PHE A CA 1
ATOM 4041 C C . PHE A 1 522 ? -9.492 -16.625 -11.289 1.00 51.25 522 PHE A C 1
ATOM 4043 O O . PHE A 1 522 ? -9.691 -15.418 -11.153 1.00 51.25 522 PHE A O 1
ATOM 4050 N N . VAL A 1 523 ? -9.189 -17.418 -10.258 1.00 66.44 523 VAL A N 1
ATOM 4051 C CA . VAL A 1 523 ? -8.995 -16.984 -8.869 1.00 66.44 523 VAL A CA 1
ATOM 4052 C C . VAL A 1 523 ? -7.701 -17.595 -8.341 1.00 66.44 523 VAL A C 1
ATOM 4054 O O . VAL A 1 523 ? -7.450 -18.782 -8.545 1.00 66.44 523 VAL A O 1
ATOM 4057 N N . SER A 1 524 ? -6.922 -16.786 -7.629 1.00 75.88 524 SER A N 1
ATOM 4058 C CA . SER A 1 524 ? -5.767 -17.217 -6.843 1.00 75.88 524 SER A CA 1
ATOM 4059 C C . SER A 1 524 ? -6.084 -17.004 -5.369 1.00 75.88 524 SER A C 1
ATOM 4061 O O . SER A 1 524 ? -6.465 -15.895 -4.979 1.00 75.88 524 SER A O 1
ATOM 4063 N N . GLU A 1 525 ? -5.911 -18.043 -4.556 1.00 84.94 525 GLU A N 1
ATOM 4064 C CA . GLU A 1 525 ? -5.951 -17.944 -3.095 1.00 84.94 525 GLU A CA 1
ATOM 4065 C C . GLU A 1 525 ? -4.563 -18.211 -2.516 1.00 84.94 525 GLU A C 1
ATOM 4067 O O . GLU A 1 525 ? -3.966 -19.254 -2.777 1.00 84.94 525 GLU A O 1
ATOM 4072 N N . TYR A 1 526 ? -4.068 -17.271 -1.715 1.00 87.31 526 TYR A N 1
ATOM 4073 C CA . TYR A 1 526 ? -2.759 -17.292 -1.074 1.00 87.31 526 TYR A CA 1
ATOM 4074 C C . TYR A 1 526 ? -2.951 -17.478 0.433 1.00 87.31 526 TYR A C 1
ATOM 4076 O O . TYR A 1 526 ? -3.329 -16.537 1.138 1.00 87.31 526 TYR A O 1
ATOM 4084 N N . LYS A 1 527 ? -2.730 -18.693 0.938 1.00 89.12 527 LYS A N 1
ATOM 4085 C CA . LYS A 1 527 ? -2.867 -19.021 2.367 1.00 89.12 527 LYS A CA 1
ATOM 4086 C C . LYS A 1 527 ? -1.585 -18.648 3.105 1.00 89.12 527 LYS A C 1
ATOM 4088 O O . LYS A 1 527 ? -0.598 -19.376 3.008 1.00 89.12 527 LYS A O 1
ATOM 4093 N N . ILE A 1 528 ? -1.594 -17.513 3.804 1.00 90.06 528 ILE A N 1
ATOM 4094 C CA . ILE A 1 528 ? -0.426 -16.988 4.523 1.00 90.06 528 ILE A CA 1
ATOM 4095 C C . ILE A 1 528 ? -0.032 -17.979 5.636 1.00 90.06 528 ILE A C 1
ATOM 4097 O O . ILE A 1 528 ? -0.912 -18.395 6.395 1.00 90.06 528 ILE A O 1
ATOM 4101 N N . PRO A 1 529 ? 1.245 -18.392 5.752 1.00 81.81 529 PRO A N 1
ATOM 4102 C CA . PRO A 1 529 ? 1.644 -19.372 6.757 1.00 81.81 529 PRO A CA 1
ATOM 4103 C C . PRO A 1 529 ? 1.681 -18.788 8.167 1.00 81.81 529 PRO A C 1
ATOM 4105 O O . PRO A 1 529 ? 2.164 -17.678 8.386 1.00 81.81 529 PRO A O 1
ATOM 4108 N N . GLY A 1 530 ? 1.253 -19.596 9.136 1.00 80.81 530 GLY A N 1
ATOM 4109 C CA . GLY A 1 530 ? 1.237 -19.220 10.546 1.00 80.81 530 GLY A CA 1
ATOM 4110 C C . GLY A 1 530 ? 0.111 -18.242 10.923 1.00 80.81 530 GLY A C 1
ATOM 4111 O O . GLY A 1 530 ? -0.741 -17.907 10.099 1.00 80.81 530 GLY A O 1
ATOM 4112 N N . PRO A 1 531 ? 0.067 -17.824 12.199 1.00 86.31 531 PRO A N 1
ATOM 4113 C CA . PRO A 1 531 ? -0.894 -16.841 12.686 1.00 86.31 531 PRO A CA 1
ATOM 4114 C C . PRO A 1 531 ? -0.534 -15.426 12.209 1.00 86.31 531 PRO A C 1
ATOM 4116 O O . PRO A 1 531 ? 0.590 -14.965 12.408 1.00 86.31 531 PRO A O 1
ATOM 4119 N N . ALA A 1 532 ? -1.503 -14.712 11.637 1.00 90.56 532 ALA A N 1
ATOM 4120 C CA . ALA A 1 532 ? -1.360 -13.316 11.233 1.00 90.56 532 ALA A CA 1
ATOM 4121 C C . ALA A 1 532 ? -2.053 -12.360 12.217 1.00 90.56 532 ALA A C 1
ATOM 4123 O O . ALA A 1 532 ? -3.112 -12.670 12.769 1.00 90.56 532 ALA A O 1
ATOM 4124 N N . ASN A 1 533 ? -1.480 -11.163 12.371 1.00 92.00 533 ASN A N 1
ATOM 4125 C CA . ASN A 1 533 ? -2.077 -10.045 13.101 1.00 92.00 533 ASN A CA 1
ATOM 4126 C C . ASN A 1 533 ? -2.307 -8.874 12.131 1.00 92.00 533 ASN A C 1
ATOM 4128 O O . ASN A 1 533 ? -1.376 -8.490 11.423 1.00 92.00 533 ASN A O 1
ATOM 4132 N N . VAL A 1 534 ? -3.515 -8.305 12.108 1.00 92.38 534 VAL A N 1
ATOM 4133 C CA . VAL A 1 534 ? -3.883 -7.120 11.312 1.00 92.38 534 VAL A CA 1
ATOM 4134 C C . VAL A 1 534 ? -4.842 -6.240 12.141 1.00 92.38 534 VAL A C 1
ATOM 4136 O O . VAL A 1 534 ? -5.976 -6.659 12.386 1.00 92.38 534 VAL A O 1
ATOM 4139 N N . PRO A 1 535 ? -4.422 -5.045 12.595 1.00 90.00 535 PRO A N 1
ATOM 4140 C CA . PRO A 1 535 ? -5.246 -4.164 13.431 1.00 90.00 535 PRO A CA 1
ATOM 4141 C C . PRO A 1 535 ? -6.341 -3.417 12.643 1.00 90.00 535 PRO A C 1
ATOM 4143 O O . PRO A 1 535 ? -6.335 -3.355 11.413 1.00 90.00 535 PRO A O 1
ATOM 4146 N N . SER A 1 536 ? -7.301 -2.820 13.355 1.00 87.06 536 SER A N 1
ATOM 4147 C CA . SER A 1 536 ? -8.409 -2.008 12.818 1.00 87.06 536 SER A CA 1
ATOM 4148 C C . SER A 1 536 ? -8.156 -0.499 12.839 1.00 87.06 536 SER A C 1
ATOM 4150 O O . SER A 1 536 ? -9.095 0.298 12.905 1.00 87.06 536 SER A O 1
ATOM 4152 N N . ASP A 1 537 ? -6.893 -0.097 12.734 1.00 81.75 537 ASP A N 1
ATOM 4153 C CA . ASP A 1 537 ? -6.462 1.297 12.588 1.00 81.75 537 ASP A CA 1
ATOM 4154 C C . ASP A 1 537 ? -6.365 1.763 11.121 1.00 81.75 537 ASP A C 1
ATOM 4156 O O . ASP A 1 537 ? -6.336 2.962 10.848 1.00 81.75 537 ASP A O 1
ATOM 4160 N N . GLY A 1 538 ? -6.356 0.838 10.155 1.00 84.19 538 GLY A N 1
ATOM 4161 C CA . GLY A 1 538 ? -6.151 1.154 8.743 1.00 84.19 538 GLY A CA 1
ATOM 4162 C C . GLY A 1 538 ? -4.692 1.384 8.345 1.00 84.19 538 GLY A C 1
ATOM 4163 O O . GLY A 1 538 ? -4.448 2.052 7.334 1.00 84.19 538 GLY A O 1
ATOM 4164 N N . THR A 1 539 ? -3.734 0.844 9.097 1.00 88.50 539 THR A N 1
ATOM 4165 C CA . THR A 1 539 ? -2.339 0.674 8.663 1.00 88.50 539 THR A CA 1
ATOM 4166 C C . THR A 1 539 ? -2.211 -0.406 7.577 1.00 88.50 539 THR A C 1
ATOM 4168 O O . THR A 1 539 ? -3.143 -1.171 7.323 1.00 88.50 539 THR A O 1
ATOM 4171 N N . GLU A 1 540 ? -1.067 -0.448 6.884 1.00 90.88 540 GLU A N 1
ATOM 4172 C CA . GLU A 1 540 ? -0.752 -1.505 5.913 1.00 90.88 540 GLU A CA 1
ATOM 4173 C C . GLU A 1 540 ? 0.151 -2.576 6.544 1.00 90.88 540 GLU A C 1
ATOM 4175 O O . GLU A 1 540 ? 1.317 -2.323 6.850 1.00 90.88 540 GLU A O 1
ATOM 4180 N N . SER A 1 541 ? -0.366 -3.794 6.703 1.00 92.00 541 SER A N 1
ATOM 4181 C CA . SER A 1 541 ? 0.399 -4.975 7.112 1.00 92.00 541 SER A CA 1
ATOM 4182 C C . SER A 1 541 ? 1.001 -5.664 5.882 1.00 92.00 541 SER A C 1
ATOM 4184 O O . SER A 1 541 ? 0.268 -6.210 5.057 1.00 92.00 541 SER A O 1
ATOM 4186 N N . LYS A 1 542 ? 2.335 -5.648 5.743 1.00 92.31 542 LYS A N 1
ATOM 4187 C CA . LYS A 1 542 ? 3.071 -6.339 4.665 1.00 92.31 542 LYS A CA 1
ATOM 4188 C C . LYS A 1 542 ? 3.363 -7.789 5.070 1.00 92.31 542 LYS A C 1
ATOM 4190 O O . LYS A 1 542 ? 4.187 -8.027 5.947 1.00 92.31 542 LYS A O 1
ATOM 4195 N N . LEU A 1 543 ? 2.713 -8.746 4.412 1.00 91.75 543 LEU A N 1
ATOM 4196 C CA . LEU A 1 543 ? 2.816 -10.185 4.690 1.00 91.75 543 LEU A CA 1
ATOM 4197 C C . LEU A 1 543 ? 3.468 -10.906 3.508 1.00 91.75 543 LEU A C 1
ATOM 4199 O O . LEU A 1 543 ? 3.079 -10.657 2.367 1.00 91.75 543 LEU A O 1
ATOM 4203 N N . LEU A 1 544 ? 4.450 -11.783 3.748 1.00 91.25 544 LEU A N 1
ATOM 4204 C CA . LEU A 1 544 ? 5.085 -12.543 2.665 1.00 91.25 544 LEU A CA 1
ATOM 4205 C C . LEU A 1 544 ? 4.078 -13.527 2.054 1.00 91.25 544 LEU A C 1
ATOM 4207 O O . LEU A 1 544 ? 3.433 -14.294 2.765 1.00 91.25 544 LEU A O 1
ATOM 4211 N N . VAL A 1 545 ? 3.973 -13.501 0.728 1.00 89.94 545 VAL A N 1
ATOM 4212 C CA . VAL A 1 545 ? 3.193 -14.460 -0.061 1.00 89.94 545 VAL A CA 1
ATOM 4213 C C . VAL A 1 545 ? 4.116 -15.517 -0.664 1.00 89.94 545 VAL A C 1
ATOM 4215 O O . VAL A 1 545 ? 3.769 -16.690 -0.665 1.00 89.94 545 VAL A O 1
ATOM 4218 N N . GLY A 1 546 ? 5.316 -15.149 -1.109 1.00 88.12 546 GLY A N 1
ATOM 4219 C CA . GLY A 1 546 ? 6.316 -16.113 -1.565 1.00 88.12 546 GLY A CA 1
ATOM 4220 C C . GLY A 1 546 ? 7.377 -15.481 -2.452 1.00 88.12 546 GLY A C 1
ATOM 4221 O O . GLY A 1 546 ? 7.505 -14.261 -2.494 1.00 88.12 546 GLY A O 1
ATOM 4222 N N . ASN A 1 547 ? 8.120 -16.316 -3.173 1.00 89.94 547 ASN A N 1
ATOM 4223 C CA . ASN A 1 547 ? 9.114 -15.891 -4.156 1.00 89.94 547 ASN A CA 1
ATOM 4224 C C . ASN A 1 547 ? 8.773 -16.508 -5.515 1.00 89.94 547 ASN A C 1
ATOM 4226 O O . ASN A 1 547 ? 8.297 -17.642 -5.564 1.00 89.94 547 ASN A O 1
ATOM 4230 N N . PHE A 1 548 ? 9.038 -15.783 -6.598 1.00 89.00 548 PHE A N 1
ATOM 4231 C CA . PHE A 1 548 ? 8.955 -16.314 -7.958 1.00 89.00 548 PHE A CA 1
ATOM 4232 C C . PHE A 1 548 ? 10.319 -16.840 -8.416 1.00 89.00 548 PHE A C 1
ATOM 4234 O O . PHE A 1 548 ? 11.340 -16.195 -8.170 1.00 89.00 548 PHE A O 1
ATOM 4241 N N . ASP A 1 549 ? 10.325 -17.982 -9.108 1.00 85.81 549 ASP A N 1
ATOM 4242 C CA . ASP A 1 549 ? 11.478 -18.438 -9.890 1.00 85.81 549 ASP A CA 1
ATOM 4243 C C . ASP A 1 549 ? 11.515 -17.666 -11.221 1.00 85.81 549 ASP A C 1
ATOM 4245 O O . ASP A 1 549 ? 10.486 -17.484 -11.884 1.00 85.81 549 ASP A O 1
ATOM 4249 N N . ILE A 1 550 ? 12.689 -17.148 -11.580 1.00 89.25 550 ILE A N 1
ATOM 4250 C CA . ILE A 1 550 ? 12.883 -16.236 -12.709 1.00 89.25 550 ILE A CA 1
ATOM 4251 C C . ILE A 1 550 ? 14.207 -16.554 -13.399 1.00 89.25 550 ILE A C 1
ATOM 4253 O O . ILE A 1 550 ? 15.287 -16.416 -12.823 1.00 89.25 550 ILE A O 1
ATOM 4257 N N . GLU A 1 551 ? 14.134 -16.891 -14.686 1.00 90.75 551 GLU A N 1
ATOM 4258 C CA . GLU A 1 551 ? 15.321 -16.910 -15.537 1.00 90.75 551 GLU A CA 1
ATOM 4259 C C . GLU A 1 551 ? 15.738 -15.465 -15.810 1.00 90.75 551 GLU A C 1
ATOM 4261 O O . GLU A 1 551 ? 14.984 -14.697 -16.402 1.00 90.75 551 GLU A O 1
ATOM 4266 N N . SER A 1 552 ? 16.911 -15.060 -15.332 1.00 92.38 552 SER A N 1
ATOM 4267 C CA . SER A 1 552 ? 17.340 -13.663 -15.367 1.00 92.38 552 SER A CA 1
ATOM 4268 C C . SER A 1 552 ? 18.696 -13.501 -16.043 1.00 92.38 552 SER A C 1
ATOM 4270 O O . SER A 1 552 ? 19.590 -14.336 -15.923 1.00 92.38 552 SER A O 1
ATOM 4272 N N . LYS A 1 553 ? 18.848 -12.399 -16.783 1.00 92.12 553 LYS A N 1
ATOM 4273 C CA . LYS A 1 553 ? 20.086 -12.024 -17.463 1.00 92.12 553 LYS A CA 1
ATOM 4274 C C . LYS A 1 553 ? 20.362 -10.535 -17.285 1.00 92.12 553 LYS A C 1
ATOM 4276 O O . LYS A 1 553 ? 19.579 -9.693 -17.722 1.00 92.12 553 LYS A O 1
ATOM 4281 N N . LEU A 1 554 ? 21.516 -10.217 -16.703 1.00 93.50 554 LEU A N 1
ATOM 4282 C CA . LEU A 1 554 ? 22.017 -8.845 -16.616 1.00 93.50 554 LEU A CA 1
ATOM 4283 C C . LEU A 1 554 ? 22.431 -8.325 -18.001 1.00 93.50 554 LEU A C 1
ATOM 4285 O O . LEU A 1 554 ? 23.129 -9.000 -18.759 1.00 93.50 554 LEU A O 1
ATOM 4289 N N . GLN A 1 555 ? 21.988 -7.112 -18.314 1.00 94.94 555 GLN A N 1
ATOM 4290 C CA . GLN A 1 555 ? 22.244 -6.383 -19.552 1.00 94.94 555 GLN A CA 1
ATOM 4291 C C . GLN A 1 555 ? 22.394 -4.887 -19.243 1.00 94.94 555 GLN A C 1
ATOM 4293 O O . GLN A 1 555 ? 21.882 -4.395 -18.238 1.00 94.94 555 GLN A O 1
ATOM 4298 N N . ILE A 1 556 ? 23.046 -4.144 -20.133 1.00 96.94 556 ILE A N 1
ATOM 4299 C CA . ILE A 1 556 ? 23.105 -2.681 -20.088 1.00 96.94 556 ILE A CA 1
ATOM 4300 C C . ILE A 1 556 ? 22.316 -2.130 -21.273 1.00 96.94 556 ILE A C 1
ATOM 4302 O O . ILE A 1 556 ? 22.734 -2.290 -22.421 1.00 96.94 556 ILE A O 1
ATOM 4306 N N . HIS A 1 557 ? 21.174 -1.493 -21.012 1.00 97.69 557 HIS A N 1
ATOM 4307 C CA . HIS A 1 557 ? 20.336 -0.898 -22.057 1.00 97.69 557 HIS A CA 1
ATOM 4308 C C . HIS A 1 557 ? 20.682 0.572 -22.255 1.00 97.69 557 HIS A C 1
ATOM 4310 O O . HIS A 1 557 ? 20.783 1.341 -21.300 1.00 97.69 557 HIS A O 1
ATOM 4316 N N . ILE A 1 558 ? 20.818 0.973 -23.515 1.00 98.19 558 ILE A N 1
ATOM 4317 C CA . ILE A 1 558 ? 21.190 2.329 -23.913 1.00 98.19 558 ILE A CA 1
ATOM 4318 C C . ILE A 1 558 ? 20.211 2.795 -24.992 1.00 98.19 558 ILE A C 1
ATOM 4320 O O . ILE A 1 558 ? 19.964 2.078 -25.966 1.00 98.19 558 ILE A O 1
ATOM 4324 N N . LYS A 1 559 ? 19.663 4.008 -24.841 1.00 97.12 559 LYS A N 1
ATOM 4325 C CA . LYS A 1 559 ? 18.744 4.637 -25.810 1.00 97.12 559 LYS A CA 1
ATOM 4326 C C . LYS A 1 559 ? 19.288 6.007 -26.249 1.00 97.12 559 LYS A C 1
ATOM 4328 O O . LYS A 1 559 ? 18.717 7.028 -25.859 1.00 97.12 559 LYS A O 1
ATOM 4333 N N . PRO A 1 560 ? 20.367 6.058 -27.067 1.00 95.56 560 PRO A N 1
ATOM 4334 C CA . PRO A 1 560 ? 21.160 7.268 -27.328 1.00 95.56 560 PRO A CA 1
ATOM 4335 C C . PRO A 1 560 ? 20.419 8.456 -27.962 1.00 95.56 560 PRO A C 1
ATOM 4337 O O . PRO A 1 560 ? 21.035 9.496 -28.180 1.00 95.56 560 PRO A O 1
ATOM 4340 N N . GLN A 1 561 ? 19.149 8.308 -28.348 1.00 92.75 561 GLN A N 1
ATOM 4341 C CA . GLN A 1 561 ? 18.298 9.395 -28.851 1.00 92.75 561 GLN A CA 1
ATOM 4342 C C . GLN A 1 561 ? 17.563 10.147 -27.733 1.00 92.75 561 GLN A C 1
ATOM 4344 O O . GLN A 1 561 ? 17.142 11.278 -27.952 1.00 92.75 561 GLN A O 1
ATOM 4349 N N . MET A 1 562 ? 17.386 9.519 -26.566 1.00 94.06 562 MET A N 1
ATOM 4350 C CA . MET A 1 562 ? 16.674 10.082 -25.412 1.00 94.06 562 MET A CA 1
ATOM 4351 C C . MET A 1 562 ? 17.660 10.659 -24.391 1.00 94.06 562 MET A C 1
ATOM 4353 O O . MET A 1 562 ? 17.506 11.799 -23.963 1.00 94.06 562 MET A O 1
ATOM 4357 N N . SER A 1 563 ? 18.705 9.900 -24.050 1.00 95.69 563 SER A N 1
ATOM 4358 C CA . SER A 1 563 ? 19.842 10.370 -23.254 1.00 95.69 563 SER A CA 1
ATOM 4359 C C . SER A 1 563 ? 21.101 9.548 -23.552 1.00 95.69 563 SER A C 1
ATOM 4361 O O . SER A 1 563 ? 21.052 8.545 -24.268 1.00 95.69 563 SER A O 1
ATOM 4363 N N . THR A 1 564 ? 22.246 9.975 -23.018 1.00 95.56 564 THR A N 1
ATOM 4364 C CA . THR A 1 564 ? 23.508 9.214 -23.049 1.00 95.56 564 THR A CA 1
ATOM 4365 C C . THR A 1 564 ? 23.719 8.389 -21.777 1.00 95.56 564 THR A C 1
ATOM 4367 O O . THR A 1 564 ? 24.856 8.082 -21.432 1.00 95.56 564 THR A O 1
ATOM 4370 N N . ASP A 1 565 ? 22.648 8.043 -21.067 1.00 97.12 565 ASP A N 1
ATOM 4371 C CA . ASP A 1 565 ? 22.739 7.236 -19.853 1.00 97.12 565 ASP A CA 1
ATOM 4372 C C . ASP A 1 565 ? 22.669 5.747 -20.212 1.00 97.12 565 ASP A C 1
ATOM 4374 O O . ASP A 1 565 ? 21.890 5.321 -21.074 1.00 97.12 565 ASP A O 1
ATOM 4378 N N . ALA A 1 566 ? 23.501 4.950 -19.550 1.00 97.38 566 ALA A N 1
ATOM 4379 C CA . ALA A 1 566 ? 23.492 3.500 -19.649 1.00 97.38 566 ALA A CA 1
ATOM 4380 C C . ALA A 1 566 ? 22.742 2.933 -18.438 1.00 97.38 566 ALA A C 1
ATOM 4382 O O . ALA A 1 566 ? 23.113 3.217 -17.302 1.00 97.38 566 ALA A O 1
ATOM 4383 N N . TYR A 1 567 ? 21.681 2.159 -18.662 1.00 96.81 567 TYR A N 1
ATOM 4384 C CA . TYR A 1 567 ? 20.843 1.619 -17.589 1.00 96.81 567 TYR A CA 1
ATOM 4385 C C . TYR A 1 567 ? 21.162 0.154 -17.319 1.00 96.81 567 TYR A C 1
ATOM 4387 O O . TYR A 1 567 ? 21.208 -0.648 -18.253 1.00 96.81 567 TYR A O 1
ATOM 4395 N N . LEU A 1 568 ? 21.308 -0.210 -16.044 1.00 95.31 568 LEU A N 1
ATOM 4396 C CA . LEU A 1 568 ? 21.373 -1.608 -15.636 1.00 95.31 568 LEU A CA 1
ATOM 4397 C C . LEU A 1 568 ? 19.983 -2.232 -15.767 1.00 95.31 568 LEU A C 1
ATOM 4399 O O . LEU A 1 568 ? 19.022 -1.752 -15.164 1.00 95.31 568 LEU A O 1
ATOM 4403 N N . VAL A 1 569 ? 19.875 -3.313 -16.532 1.00 95.56 569 VAL A N 1
ATOM 4404 C CA . VAL A 1 569 ? 18.620 -4.030 -16.763 1.00 95.56 569 VAL A CA 1
ATOM 4405 C C . VAL A 1 569 ? 18.801 -5.501 -16.428 1.00 95.56 569 VAL A C 1
ATOM 4407 O O . VAL A 1 569 ? 19.759 -6.134 -16.868 1.00 95.56 569 VAL A O 1
ATOM 4410 N N . VAL A 1 570 ? 17.855 -6.063 -15.680 1.00 94.56 570 VAL A N 1
ATOM 4411 C CA . VAL A 1 570 ? 17.662 -7.511 -15.638 1.00 94.56 570 VAL A CA 1
ATOM 4412 C C . VAL A 1 570 ? 16.544 -7.852 -16.608 1.00 94.56 570 VAL A C 1
ATOM 4414 O O . VAL A 1 570 ? 15.364 -7.620 -16.337 1.00 94.56 570 VAL A O 1
ATOM 4417 N N . HIS A 1 571 ? 16.937 -8.397 -17.751 1.00 93.75 571 HIS A N 1
ATOM 4418 C CA . HIS A 1 571 ? 16.010 -9.043 -18.662 1.00 93.75 571 HIS A CA 1
ATOM 4419 C C . HIS A 1 571 ? 15.581 -10.364 -18.018 1.00 93.75 571 HIS A C 1
ATOM 4421 O O . HIS A 1 571 ? 16.435 -11.178 -17.656 1.00 93.75 571 HIS A O 1
ATOM 4427 N N . SER A 1 572 ? 14.282 -10.526 -17.790 1.00 92.06 572 SER A N 1
ATOM 4428 C CA . SER A 1 572 ? 13.722 -11.519 -16.872 1.00 92.06 572 SER A CA 1
ATOM 4429 C C . SER A 1 572 ? 12.633 -12.331 -17.561 1.00 92.06 572 SER A C 1
ATOM 4431 O O . SER A 1 572 ? 11.778 -11.751 -18.220 1.00 92.06 572 SER A O 1
ATOM 4433 N N . LYS A 1 573 ? 12.606 -13.647 -17.363 1.00 92.06 573 LYS A N 1
ATOM 4434 C CA . LYS A 1 573 ? 11.553 -14.539 -17.852 1.00 92.06 573 LYS A CA 1
ATOM 4435 C C . LYS A 1 573 ? 10.910 -15.285 -16.685 1.00 92.06 573 LYS A C 1
ATOM 4437 O O . LYS A 1 573 ? 11.608 -15.937 -15.904 1.00 92.06 573 LYS A O 1
ATOM 4442 N N . LEU A 1 574 ? 9.588 -15.182 -16.563 1.00 89.81 574 LEU A N 1
ATOM 4443 C CA . LEU A 1 574 ? 8.837 -15.790 -15.462 1.00 89.81 574 LEU A CA 1
ATOM 4444 C C . LEU A 1 574 ? 8.709 -17.313 -15.629 1.00 89.81 574 LEU A C 1
ATOM 4446 O O . LEU A 1 574 ? 8.320 -17.784 -16.700 1.00 89.81 574 LEU A O 1
ATOM 4450 N N . LYS A 1 575 ? 8.989 -18.080 -14.567 1.00 86.75 575 LYS A N 1
ATOM 4451 C CA . LYS A 1 575 ? 8.861 -19.546 -14.553 1.00 86.75 575 LYS A CA 1
ATOM 4452 C C . LYS A 1 575 ? 7.659 -20.038 -13.748 1.00 86.75 575 LYS A C 1
ATOM 4454 O O . LYS A 1 575 ? 7.197 -19.378 -12.819 1.00 86.75 575 LYS A O 1
ATOM 4459 N N . GLY A 1 576 ? 7.232 -21.260 -14.069 1.00 80.00 576 GLY A N 1
ATOM 4460 C CA . GLY A 1 576 ? 6.143 -21.964 -13.391 1.00 80.00 576 GLY A CA 1
ATOM 4461 C C . GLY A 1 576 ? 4.757 -21.414 -13.732 1.00 80.00 576 GLY A C 1
ATOM 4462 O O . GLY A 1 576 ? 4.615 -20.398 -14.404 1.00 80.00 576 GLY A O 1
ATOM 4463 N N . ASP A 1 577 ? 3.716 -22.094 -13.255 1.00 77.31 577 ASP A N 1
ATOM 4464 C CA . ASP A 1 577 ? 2.333 -21.887 -13.716 1.00 77.31 577 ASP A CA 1
ATOM 4465 C C . ASP A 1 577 ? 1.608 -20.680 -13.083 1.00 77.31 577 ASP A C 1
ATOM 4467 O O . ASP A 1 577 ? 0.437 -20.423 -13.373 1.00 77.31 577 ASP A O 1
ATOM 4471 N N . SER A 1 578 ? 2.270 -19.935 -12.191 1.00 80.06 578 SER A N 1
ATOM 4472 C CA . SER A 1 578 ? 1.664 -18.822 -11.447 1.00 80.06 578 SER A CA 1
ATOM 4473 C C . SER A 1 578 ? 1.979 -17.461 -12.084 1.00 80.06 578 SER A C 1
ATOM 4475 O O . SER A 1 578 ? 3.149 -17.091 -12.153 1.00 80.06 578 SER A O 1
ATOM 4477 N N . PRO A 1 579 ? 0.973 -16.664 -12.493 1.00 88.00 579 PRO A N 1
ATOM 4478 C CA . PRO A 1 579 ? 1.206 -15.326 -13.029 1.00 88.00 579 PRO A CA 1
ATOM 4479 C C . PRO A 1 579 ? 1.587 -14.320 -11.932 1.00 88.00 579 PRO A C 1
ATOM 4481 O O . PRO A 1 579 ? 1.039 -14.337 -10.824 1.00 88.00 579 PRO A O 1
ATOM 4484 N N . VAL A 1 580 ? 2.454 -13.366 -12.275 1.00 90.00 580 VAL A N 1
ATOM 4485 C CA . VAL A 1 580 ? 2.713 -12.174 -11.454 1.00 90.00 580 VAL A CA 1
ATOM 4486 C C . VAL A 1 580 ? 1.555 -11.199 -11.651 1.00 90.00 580 VAL A C 1
ATOM 4488 O O . VAL A 1 580 ? 1.278 -10.754 -12.764 1.00 90.00 580 VAL A O 1
ATOM 4491 N N . LEU A 1 581 ? 0.861 -10.866 -10.563 1.00 90.81 581 LEU A N 1
ATOM 4492 C CA . LEU A 1 581 ? -0.262 -9.924 -10.567 1.00 90.81 581 LEU A CA 1
ATOM 4493 C C . LEU A 1 581 ? 0.227 -8.465 -10.673 1.00 90.81 581 LEU A C 1
ATOM 4495 O O . LEU A 1 581 ? 1.250 -8.150 -10.057 1.00 90.81 581 LEU A O 1
ATOM 4499 N N . PRO A 1 582 ? -0.527 -7.551 -11.321 1.00 93.06 582 PRO A N 1
ATOM 4500 C CA . PRO A 1 582 ? -0.163 -6.138 -11.389 1.00 93.06 582 PRO A CA 1
ATOM 4501 C C . PRO A 1 582 ? 0.029 -5.520 -10.001 1.00 93.06 582 PRO A C 1
ATOM 4503 O O . PRO A 1 582 ? -0.871 -5.599 -9.163 1.00 93.06 582 PRO A O 1
ATOM 4506 N N . GLY A 1 583 ? 1.172 -4.876 -9.763 1.00 94.00 583 GLY A N 1
ATOM 4507 C CA . GLY A 1 583 ? 1.503 -4.310 -8.455 1.00 94.00 583 GLY A CA 1
ATOM 4508 C C . GLY A 1 583 ? 2.790 -3.488 -8.448 1.00 94.00 583 GLY A C 1
ATOM 4509 O O . GLY A 1 583 ? 3.571 -3.506 -9.398 1.00 94.00 583 GLY A O 1
ATOM 4510 N N . GLN A 1 584 ? 3.009 -2.745 -7.366 1.00 96.50 584 GLN A N 1
ATOM 4511 C CA . GLN A 1 584 ? 4.214 -1.932 -7.184 1.00 96.50 584 GLN A CA 1
ATOM 4512 C C . GLN A 1 584 ? 5.409 -2.825 -6.830 1.00 96.50 584 GLN A C 1
ATOM 4514 O O . GLN A 1 584 ? 5.278 -3.711 -5.985 1.00 96.50 584 GLN A O 1
ATOM 4519 N N . VAL A 1 585 ? 6.571 -2.572 -7.434 1.00 97.06 585 VAL A N 1
ATOM 4520 C CA . VAL A 1 585 ? 7.827 -3.270 -7.133 1.00 97.06 585 VAL A CA 1
ATOM 4521 C C . VAL A 1 585 ? 8.879 -2.299 -6.598 1.00 97.06 585 VAL A C 1
ATOM 4523 O O . VAL A 1 585 ? 9.163 -1.273 -7.215 1.00 97.06 585 VAL A O 1
ATOM 4526 N N . ASN A 1 586 ? 9.455 -2.624 -5.443 1.00 97.69 586 ASN A N 1
ATOM 4527 C CA . ASN A 1 586 ? 10.652 -1.991 -4.896 1.00 97.69 586 ASN A CA 1
ATOM 4528 C C . ASN A 1 586 ? 11.884 -2.636 -5.536 1.00 97.69 586 ASN A C 1
ATOM 4530 O O . ASN A 1 586 ? 11.968 -3.861 -5.604 1.00 97.69 586 ASN A O 1
ATOM 4534 N N . LEU A 1 587 ? 12.836 -1.827 -5.989 1.00 96.94 587 LEU A N 1
ATOM 4535 C CA . LEU A 1 587 ? 14.026 -2.275 -6.704 1.00 96.94 587 LEU A CA 1
ATOM 4536 C C . LEU A 1 587 ? 15.255 -2.121 -5.809 1.00 96.94 587 LEU A C 1
ATOM 4538 O O . LEU A 1 587 ? 15.555 -1.019 -5.342 1.00 96.94 587 LEU A O 1
ATOM 4542 N N . PHE A 1 588 ? 15.977 -3.220 -5.602 1.00 95.50 588 PHE A N 1
ATOM 4543 C CA . PHE A 1 588 ? 17.225 -3.262 -4.847 1.00 95.50 588 PHE A CA 1
ATOM 4544 C C . PHE A 1 588 ? 18.357 -3.816 -5.716 1.00 95.50 588 PHE A C 1
ATOM 4546 O O . PHE A 1 588 ? 18.205 -4.852 -6.364 1.00 95.50 588 PHE A O 1
ATOM 4553 N N . ARG A 1 589 ? 19.499 -3.134 -5.699 1.00 93.50 589 ARG A N 1
ATOM 4554 C CA . ARG A 1 589 ? 20.739 -3.510 -6.380 1.00 93.50 589 ARG A CA 1
ATOM 4555 C C . ARG A 1 589 ? 21.833 -3.568 -5.323 1.00 93.50 589 ARG A C 1
ATOM 4557 O O . ARG A 1 589 ? 22.027 -2.583 -4.618 1.00 93.50 589 ARG A O 1
ATOM 4564 N N . ASP A 1 590 ? 22.525 -4.698 -5.221 1.00 90.50 590 ASP A N 1
ATOM 4565 C CA . ASP A 1 590 ? 23.645 -4.881 -4.286 1.00 90.50 590 ASP A CA 1
ATOM 4566 C C . ASP A 1 590 ? 23.227 -4.532 -2.828 1.00 90.50 590 ASP A C 1
ATOM 4568 O O . ASP A 1 590 ? 23.881 -3.765 -2.125 1.00 90.50 590 ASP A O 1
ATOM 4572 N N . GLU A 1 591 ? 22.049 -5.034 -2.419 1.00 89.81 591 GLU A N 1
ATOM 4573 C CA . GLU A 1 591 ? 21.282 -4.718 -1.189 1.00 89.81 591 GLU A CA 1
ATOM 4574 C C . GLU A 1 591 ? 20.834 -3.249 -0.990 1.00 89.81 591 GLU A C 1
ATOM 4576 O O . GLU A 1 591 ? 19.966 -2.979 -0.155 1.00 89.81 591 GLU A O 1
ATOM 4581 N N . ALA A 1 592 ? 21.318 -2.293 -1.785 1.00 93.50 592 ALA A N 1
ATOM 4582 C CA . ALA A 1 592 ? 20.865 -0.904 -1.745 1.00 93.50 592 ALA A CA 1
ATOM 4583 C C . ALA A 1 592 ? 19.529 -0.710 -2.489 1.00 93.50 592 ALA A C 1
ATOM 4585 O O . ALA A 1 592 ? 19.341 -1.186 -3.608 1.00 93.50 592 ALA A O 1
ATOM 4586 N N . TYR A 1 593 ? 18.597 0.043 -1.898 1.00 95.19 593 TYR A N 1
ATOM 4587 C CA . TYR A 1 593 ? 17.360 0.459 -2.572 1.00 95.19 593 TYR A CA 1
ATOM 4588 C C . TYR A 1 593 ? 17.666 1.504 -3.657 1.00 95.19 593 TYR A C 1
ATOM 4590 O O . TYR A 1 593 ? 18.191 2.575 -3.351 1.00 95.19 593 TYR A O 1
ATOM 4598 N N . VAL A 1 594 ? 17.311 1.207 -4.912 1.00 95.12 594 VAL A N 1
ATOM 4599 C CA . VAL A 1 594 ? 17.572 2.071 -6.081 1.00 95.12 594 VAL A CA 1
ATOM 4600 C C . VAL A 1 594 ? 16.318 2.710 -6.680 1.00 95.12 594 VAL A C 1
ATOM 4602 O O . VAL A 1 594 ? 16.436 3.637 -7.479 1.00 95.12 594 VAL A O 1
ATOM 4605 N N . GLY A 1 595 ? 15.115 2.274 -6.293 1.00 94.31 595 GLY A N 1
ATOM 4606 C CA . GLY A 1 595 ? 13.874 2.932 -6.705 1.00 94.31 595 GLY A CA 1
ATOM 4607 C C . GLY A 1 595 ? 12.634 2.044 -6.658 1.00 94.31 595 GLY A C 1
ATOM 4608 O O . GLY A 1 595 ? 12.623 0.977 -6.050 1.00 94.31 595 GLY A O 1
ATOM 4609 N N . GLN A 1 596 ? 11.581 2.495 -7.335 1.00 95.75 596 GLN A N 1
ATOM 4610 C CA . GLN A 1 596 ? 10.309 1.788 -7.475 1.00 95.75 596 GLN A CA 1
ATOM 4611 C C . GLN A 1 596 ? 9.855 1.780 -8.934 1.00 95.75 596 GLN A C 1
ATOM 4613 O O . GLN A 1 596 ? 10.124 2.714 -9.688 1.00 95.75 596 GLN A O 1
ATOM 4618 N N . SER A 1 597 ? 9.121 0.736 -9.305 1.00 95.12 597 SER A N 1
ATOM 4619 C CA . SER A 1 597 ? 8.434 0.607 -10.589 1.00 95.12 597 SER A CA 1
ATOM 4620 C C . SER A 1 597 ? 7.077 -0.086 -10.389 1.00 95.12 597 SER A C 1
ATOM 4622 O O . SER A 1 597 ? 6.668 -0.366 -9.259 1.00 95.12 597 SER A O 1
ATOM 4624 N N . THR A 1 598 ? 6.380 -0.380 -11.482 1.00 94.81 598 THR A N 1
ATOM 4625 C CA . THR A 1 598 ? 5.138 -1.162 -11.495 1.00 94.81 598 THR A CA 1
ATOM 4626 C C . THR A 1 598 ? 5.333 -2.385 -12.382 1.00 94.81 598 THR A C 1
ATOM 4628 O O . THR A 1 598 ? 5.795 -2.266 -13.518 1.00 94.81 598 THR A O 1
ATOM 4631 N N . LEU A 1 599 ? 4.965 -3.558 -11.872 1.00 93.56 599 LEU A N 1
ATOM 4632 C CA . LEU A 1 599 ? 4.831 -4.777 -12.663 1.00 93.56 599 LEU A CA 1
ATOM 4633 C C . LEU A 1 599 ? 3.427 -4.819 -13.290 1.00 93.56 599 LEU A C 1
ATOM 4635 O O . LEU A 1 599 ? 2.449 -4.527 -12.591 1.00 93.56 599 LEU A O 1
ATOM 4639 N N . PRO A 1 600 ? 3.294 -5.169 -14.583 1.00 93.06 600 PRO A N 1
ATOM 4640 C CA . PRO A 1 600 ? 2.008 -5.489 -15.195 1.00 93.06 600 PRO A CA 1
ATOM 4641 C C . PRO A 1 600 ? 1.544 -6.894 -14.761 1.00 93.06 600 PRO A C 1
ATOM 4643 O O . PRO A 1 600 ? 2.138 -7.522 -13.888 1.00 93.06 600 PRO A O 1
ATOM 4646 N N . LEU A 1 601 ? 0.475 -7.404 -15.380 1.00 90.38 601 LEU A N 1
ATOM 4647 C CA . LEU A 1 601 ? 0.156 -8.831 -15.320 1.00 90.38 601 LEU A CA 1
ATOM 4648 C C . LEU A 1 601 ? 1.144 -9.571 -16.231 1.00 90.38 601 LEU A C 1
ATOM 4650 O O . LEU A 1 601 ? 1.036 -9.420 -17.445 1.00 90.38 601 LEU A O 1
ATOM 4654 N N . LEU A 1 602 ? 2.058 -10.359 -15.661 1.00 90.75 602 LEU A N 1
ATOM 4655 C CA . LEU A 1 602 ? 2.946 -11.247 -16.422 1.00 90.75 602 LEU A CA 1
ATOM 4656 C C . LEU A 1 602 ? 2.447 -12.688 -16.306 1.00 90.75 602 LEU A C 1
ATOM 4658 O O . LEU A 1 602 ? 2.155 -13.163 -15.205 1.00 90.75 602 LEU A O 1
ATOM 4662 N N . ARG A 1 603 ? 2.342 -13.384 -17.435 1.00 89.75 603 ARG A N 1
ATOM 4663 C CA . ARG A 1 603 ? 2.003 -14.811 -17.501 1.00 89.75 603 ARG A CA 1
ATOM 4664 C C . ARG A 1 603 ? 3.248 -15.689 -17.323 1.00 89.75 603 ARG A C 1
ATOM 4666 O O . ARG A 1 603 ? 4.361 -15.202 -17.516 1.00 89.75 603 ARG A O 1
ATOM 4673 N N . PRO A 1 604 ? 3.066 -16.987 -17.021 1.00 89.00 604 PRO A N 1
ATOM 4674 C CA . PRO A 1 604 ? 4.087 -18.003 -17.270 1.00 89.00 604 PRO A CA 1
ATOM 4675 C C . PRO A 1 604 ? 4.764 -17.815 -18.635 1.00 89.00 604 PRO A C 1
ATOM 4677 O O . PRO A 1 604 ? 4.095 -17.479 -19.615 1.00 89.00 604 PRO A O 1
ATOM 4680 N N . ASP A 1 605 ? 6.084 -17.999 -18.672 1.00 88.69 605 ASP A N 1
ATOM 4681 C CA . ASP A 1 605 ? 6.969 -17.791 -19.825 1.00 88.69 605 ASP A CA 1
ATOM 4682 C C . ASP A 1 605 ? 7.046 -16.355 -20.401 1.00 88.69 605 ASP A C 1
ATOM 4684 O O . ASP A 1 605 ? 7.793 -16.137 -21.356 1.00 88.69 605 ASP A O 1
ATOM 4688 N N . GLU A 1 606 ? 6.349 -15.360 -19.837 1.00 90.19 606 GLU A N 1
ATOM 4689 C CA . GLU A 1 606 ? 6.382 -13.969 -20.320 1.00 90.19 606 GLU A CA 1
ATOM 4690 C C . GLU A 1 606 ? 7.707 -13.271 -19.929 1.00 90.19 606 GLU A C 1
ATOM 4692 O O . GLU A 1 606 ? 8.160 -13.343 -18.780 1.00 90.19 606 GLU A O 1
ATOM 4697 N N . GLU A 1 607 ? 8.345 -12.609 -20.902 1.00 91.81 607 GLU A N 1
ATOM 4698 C CA . GLU A 1 607 ? 9.604 -11.867 -20.735 1.00 91.81 607 GLU A CA 1
ATOM 4699 C C . GLU A 1 607 ? 9.349 -10.397 -20.353 1.00 91.81 607 GLU A C 1
ATOM 4701 O O . GLU A 1 607 ? 8.457 -9.741 -20.897 1.00 91.81 607 GLU A O 1
ATOM 4706 N N . TYR A 1 608 ? 10.148 -9.854 -19.432 1.00 93.31 608 TYR A N 1
ATOM 4707 C CA . TYR A 1 608 ? 10.026 -8.485 -18.931 1.00 93.31 608 TYR A CA 1
ATOM 4708 C C . TYR A 1 608 ? 11.376 -7.888 -18.494 1.00 93.31 608 TYR A C 1
ATOM 4710 O O . TYR A 1 608 ? 12.192 -8.547 -17.851 1.00 93.31 608 TYR A O 1
ATOM 4718 N N . ASP A 1 609 ? 11.599 -6.608 -18.800 1.00 93.75 609 ASP A N 1
ATOM 4719 C CA . ASP A 1 609 ? 12.816 -5.875 -18.427 1.00 93.75 609 ASP A CA 1
ATOM 4720 C C . ASP A 1 609 ? 12.614 -5.102 -17.108 1.00 93.75 609 ASP A C 1
ATOM 4722 O O . ASP A 1 609 ? 11.754 -4.221 -17.016 1.00 93.75 609 ASP A O 1
ATOM 4726 N N . LEU A 1 610 ? 13.449 -5.367 -16.096 1.00 94.50 610 LEU A N 1
ATOM 4727 C CA . LEU A 1 610 ? 13.503 -4.594 -14.847 1.00 94.50 610 LEU A CA 1
ATOM 4728 C C . LEU A 1 610 ? 14.744 -3.692 -14.802 1.00 94.50 610 LEU A C 1
ATOM 4730 O O . LEU A 1 610 ? 15.866 -4.164 -14.956 1.00 94.50 610 LEU A O 1
ATOM 4734 N N . TYR A 1 611 ? 14.539 -2.394 -14.568 1.00 94.69 611 TYR A N 1
ATOM 4735 C CA . TYR A 1 611 ? 15.554 -1.342 -14.714 1.00 94.69 611 TYR A CA 1
ATOM 4736 C C . TYR A 1 611 ? 16.094 -0.889 -13.344 1.00 94.69 611 TYR A C 1
ATOM 4738 O O . TYR A 1 611 ? 15.428 -0.149 -12.624 1.00 94.69 611 TYR A O 1
ATOM 4746 N N . PHE A 1 612 ? 17.316 -1.289 -12.993 1.00 95.50 612 PHE A N 1
ATOM 4747 C CA . PHE A 1 612 ? 17.956 -1.071 -11.683 1.00 95.50 612 PHE A CA 1
ATOM 4748 C C . PHE A 1 612 ? 18.836 0.196 -11.633 1.00 95.50 612 PHE A C 1
ATOM 4750 O O . PHE A 1 612 ? 19.906 0.215 -11.021 1.00 95.50 612 PHE A O 1
ATOM 4757 N N . GLY A 1 613 ? 18.367 1.269 -12.275 1.00 94.00 613 GLY A N 1
ATOM 4758 C CA . GLY A 1 613 ? 19.038 2.572 -12.316 1.00 94.00 613 GLY A CA 1
ATOM 4759 C C . GLY A 1 613 ? 20.131 2.699 -13.384 1.00 94.00 613 GLY A C 1
ATOM 4760 O O . GLY A 1 613 ? 20.285 1.845 -14.257 1.00 94.00 613 GLY A O 1
ATOM 4761 N N . VAL A 1 614 ? 20.860 3.816 -13.330 1.00 95.50 614 VAL A N 1
ATOM 4762 C CA . VAL A 1 614 ? 21.995 4.120 -14.219 1.00 95.50 614 VAL A CA 1
ATOM 4763 C C . VAL A 1 614 ? 23.242 3.353 -13.762 1.00 95.50 614 VAL A C 1
ATOM 4765 O O . VAL A 1 614 ? 23.394 3.021 -12.585 1.00 95.50 614 VAL A O 1
ATOM 4768 N N . ASP A 1 615 ? 24.135 3.052 -14.698 1.00 95.19 615 ASP A N 1
ATOM 4769 C CA . ASP A 1 615 ? 25.413 2.396 -14.456 1.00 95.19 615 ASP A CA 1
ATOM 4770 C C . ASP A 1 615 ? 26.563 3.211 -15.068 1.00 95.19 615 ASP A C 1
ATOM 4772 O O . ASP A 1 615 ? 26.980 2.995 -16.206 1.00 95.19 615 ASP A O 1
ATOM 4776 N N . ASP A 1 616 ? 27.108 4.149 -14.284 1.00 94.00 616 ASP A N 1
ATOM 4777 C CA . ASP A 1 616 ? 28.193 5.068 -14.685 1.00 94.00 616 ASP A CA 1
ATOM 4778 C C . ASP A 1 616 ? 29.489 4.354 -15.128 1.00 94.00 616 ASP A C 1
ATOM 4780 O O . ASP A 1 616 ? 30.404 4.969 -15.684 1.00 94.00 616 ASP A O 1
ATOM 4784 N N . GLN A 1 617 ? 29.582 3.039 -14.903 1.00 95.38 617 GLN A N 1
ATOM 4785 C CA . GLN A 1 617 ? 30.651 2.193 -15.424 1.00 95.38 617 GLN A CA 1
ATOM 4786 C C . GLN A 1 617 ? 30.470 1.792 -16.903 1.00 95.38 617 GLN A C 1
ATOM 4788 O O . GLN A 1 617 ? 31.334 1.100 -17.443 1.00 95.38 617 GLN A O 1
ATOM 4793 N N . VAL A 1 618 ? 29.442 2.273 -17.609 1.00 97.62 618 VAL A N 1
ATOM 4794 C CA . VAL A 1 618 ? 29.377 2.241 -19.082 1.00 97.62 618 VAL A CA 1
ATOM 4795 C C . VAL A 1 618 ? 29.225 3.663 -19.621 1.00 97.62 618 VAL A C 1
ATOM 4797 O O . VAL A 1 618 ? 28.145 4.243 -19.636 1.00 97.62 618 VAL A O 1
ATOM 4800 N N . ALA A 1 619 ? 30.334 4.237 -20.092 1.00 97.75 619 ALA A N 1
ATOM 4801 C CA . ALA A 1 619 ? 30.361 5.609 -20.589 1.00 97.75 619 ALA A CA 1
ATOM 4802 C C . ALA A 1 619 ? 29.914 5.683 -22.059 1.00 97.75 619 ALA A C 1
ATOM 4804 O O . ALA A 1 619 ? 30.470 4.993 -22.918 1.00 97.75 619 ALA A O 1
ATOM 4805 N N . VAL A 1 620 ? 28.958 6.568 -22.353 1.00 98.31 620 VAL A N 1
ATOM 4806 C CA . VAL A 1 620 ? 28.341 6.743 -23.680 1.00 98.31 620 VAL A CA 1
ATOM 4807 C C . VAL A 1 620 ? 28.513 8.183 -24.164 1.00 98.31 620 VAL A C 1
ATOM 4809 O O . VAL A 1 620 ? 28.388 9.126 -23.384 1.00 98.31 620 VAL A O 1
ATOM 4812 N N . LYS A 1 621 ? 28.774 8.384 -25.462 1.00 97.56 621 LYS A N 1
ATOM 4813 C CA . LYS A 1 621 ? 28.760 9.710 -26.109 1.00 97.56 621 LYS A CA 1
ATOM 4814 C C . LYS A 1 621 ? 28.151 9.631 -27.506 1.00 97.56 621 LYS A C 1
ATOM 4816 O O . LYS A 1 621 ? 28.701 8.955 -28.370 1.00 97.56 621 LYS A O 1
ATOM 4821 N N . ARG A 1 622 ? 27.064 10.368 -27.763 1.00 96.44 622 ARG A N 1
ATOM 4822 C CA . ARG A 1 622 ? 26.521 10.550 -29.122 1.00 96.44 622 ARG A CA 1
ATOM 4823 C C . ARG A 1 622 ? 27.239 11.701 -29.831 1.00 96.44 622 ARG A C 1
ATOM 4825 O O . ARG A 1 622 ? 27.441 12.766 -29.250 1.00 96.44 622 ARG A O 1
ATOM 4832 N N . LYS A 1 623 ? 27.569 11.510 -31.105 1.00 96.75 623 LYS A N 1
ATOM 4833 C CA . LYS A 1 623 ? 28.023 12.541 -32.046 1.00 96.75 623 LYS A CA 1
ATOM 4834 C C . LYS A 1 623 ? 27.137 12.507 -33.285 1.00 96.75 623 LYS A C 1
ATOM 4836 O O . LYS A 1 623 ? 26.853 11.433 -33.811 1.00 96.75 623 LYS A O 1
ATOM 4841 N N . VAL A 1 624 ? 26.732 13.677 -33.767 1.00 95.75 624 VAL A N 1
ATOM 4842 C CA . VAL A 1 624 ? 26.148 13.834 -35.105 1.00 95.75 624 VAL A CA 1
ATOM 4843 C C . VAL A 1 624 ? 27.310 14.090 -36.061 1.00 95.75 624 VAL A C 1
ATOM 4845 O O . VAL A 1 624 ? 28.059 15.042 -35.853 1.00 95.75 624 VAL A O 1
ATOM 4848 N N . LEU A 1 625 ? 27.505 13.227 -37.059 1.00 93.69 625 LEU A N 1
ATOM 4849 C CA . LEU A 1 625 ? 28.500 13.446 -38.117 1.00 93.69 625 LEU A CA 1
ATOM 4850 C C . LEU A 1 625 ? 27.886 14.100 -39.354 1.00 93.69 625 LEU A C 1
ATOM 4852 O O . LEU A 1 625 ? 28.592 14.785 -40.089 1.00 93.69 625 LEU A O 1
ATOM 4856 N N . LYS A 1 626 ? 26.587 13.881 -39.582 1.00 91.19 626 LYS A N 1
ATOM 4857 C CA . LYS A 1 626 ? 25.841 14.458 -40.698 1.00 91.19 626 LYS A CA 1
ATOM 4858 C C . LYS A 1 626 ? 24.389 14.703 -40.296 1.00 91.19 626 LYS A C 1
ATOM 4860 O O . LYS A 1 626 ? 23.774 13.816 -39.711 1.00 91.19 626 LYS A O 1
ATOM 4865 N N . ASP A 1 627 ? 23.864 15.872 -40.637 1.00 92.75 627 ASP A N 1
ATOM 4866 C CA . ASP A 1 627 ? 22.434 16.202 -40.624 1.00 92.75 627 ASP A CA 1
ATOM 4867 C C . ASP A 1 627 ? 22.204 17.222 -41.747 1.00 92.75 627 ASP A C 1
ATOM 4869 O O . ASP A 1 627 ? 22.384 18.426 -41.571 1.00 92.75 627 ASP A O 1
ATOM 4873 N N . GLU A 1 628 ? 21.966 16.719 -42.960 1.00 92.81 628 GLU A N 1
ATOM 4874 C CA . GLU A 1 628 ? 21.923 17.526 -44.184 1.00 92.81 628 GLU A CA 1
ATOM 4875 C C . GLU A 1 628 ? 20.613 17.318 -44.940 1.00 92.81 628 GLU A C 1
ATOM 4877 O O . GLU A 1 628 ? 20.240 16.187 -45.258 1.00 92.81 628 GLU A O 1
ATOM 4882 N N . SER A 1 629 ? 19.970 18.426 -45.316 1.00 88.56 629 SER A N 1
ATOM 4883 C CA . SER A 1 629 ? 18.866 18.434 -46.276 1.00 88.56 629 SER A CA 1
ATOM 4884 C C . SER A 1 629 ? 19.364 18.880 -47.651 1.00 88.56 629 SER A C 1
ATOM 4886 O O . SER A 1 629 ? 20.012 19.916 -47.788 1.00 88.56 629 SER A O 1
ATOM 4888 N N . SER A 1 630 ? 18.998 18.132 -48.686 1.00 87.94 630 SER A N 1
ATOM 4889 C CA . SER A 1 630 ? 19.351 18.382 -50.086 1.00 87.94 630 SER A CA 1
ATOM 4890 C C . SER A 1 630 ? 18.135 18.210 -51.010 1.00 87.94 630 SER A C 1
ATOM 4892 O O . SER A 1 630 ? 17.030 17.901 -50.554 1.00 87.94 630 SER A O 1
ATOM 4894 N N . GLN A 1 631 ? 18.318 18.463 -52.309 1.00 84.81 631 GLN A N 1
ATOM 4895 C CA . GLN A 1 631 ? 17.309 18.222 -53.344 1.00 84.81 631 GLN A CA 1
ATOM 4896 C C . GLN A 1 631 ? 17.898 17.322 -54.432 1.00 84.81 631 GLN A C 1
ATOM 4898 O O . GLN A 1 631 ? 18.972 17.624 -54.953 1.00 84.81 631 GLN A O 1
ATOM 4903 N N . ALA A 1 632 ? 17.180 16.262 -54.798 1.00 74.56 632 ALA A N 1
ATOM 4904 C CA . ALA A 1 632 ? 17.566 15.315 -55.845 1.00 74.56 632 ALA A CA 1
ATOM 4905 C C . ALA A 1 632 ? 16.463 15.189 -56.909 1.00 74.56 632 ALA A C 1
ATOM 4907 O O . ALA A 1 632 ? 15.311 15.530 -56.650 1.00 74.56 632 ALA A O 1
ATOM 4908 N N . GLY A 1 633 ? 16.812 14.700 -58.103 1.00 67.88 633 GLY A N 1
ATOM 4909 C CA . GLY A 1 633 ? 15.878 14.517 -59.223 1.00 67.88 633 GLY A CA 1
ATOM 4910 C C . GLY A 1 633 ? 16.038 15.543 -60.354 1.00 67.88 633 GLY A C 1
ATOM 4911 O O . GLY A 1 633 ? 16.543 16.648 -60.157 1.00 67.88 633 GLY A O 1
ATOM 4912 N N . ILE A 1 634 ? 15.645 15.135 -61.567 1.00 58.78 634 ILE A N 1
ATOM 4913 C CA . ILE A 1 634 ? 15.867 15.880 -62.827 1.00 58.78 634 ILE A CA 1
ATOM 4914 C C . ILE A 1 634 ? 14.573 16.531 -63.358 1.00 58.78 634 ILE A C 1
ATOM 4916 O O . ILE A 1 634 ? 14.642 17.516 -64.088 1.00 58.78 634 ILE A O 1
ATOM 4920 N N . ILE A 1 635 ? 13.398 16.001 -62.995 1.00 61.03 635 ILE A N 1
ATOM 4921 C CA . ILE A 1 635 ? 12.088 16.430 -63.524 1.00 61.03 635 ILE A CA 1
ATOM 4922 C C . ILE A 1 635 ? 11.217 16.955 -62.379 1.00 61.03 635 ILE A C 1
ATOM 4924 O O . ILE A 1 635 ? 10.958 18.153 -62.294 1.00 61.03 635 ILE A O 1
ATOM 4928 N N . THR A 1 636 ? 10.835 16.083 -61.447 1.00 60.44 636 THR A N 1
ATOM 4929 C CA . THR A 1 636 ? 10.435 16.482 -60.093 1.00 60.44 636 THR A CA 1
ATOM 4930 C C . THR A 1 636 ? 11.666 16.519 -59.197 1.00 60.44 636 THR A C 1
ATOM 4932 O O . THR A 1 636 ? 12.605 15.743 -59.387 1.00 60.44 636 THR A O 1
ATOM 4935 N N . LYS A 1 637 ? 11.658 17.434 -58.224 1.00 80.00 637 LYS A N 1
ATOM 4936 C CA . LYS A 1 637 ? 12.635 17.439 -57.138 1.00 80.00 637 LYS A CA 1
ATOM 4937 C C . LYS A 1 637 ? 12.042 16.763 -55.913 1.00 80.00 637 LYS A C 1
ATOM 4939 O O . LYS A 1 637 ? 10.986 17.191 -55.441 1.00 80.00 637 LYS A O 1
ATOM 4944 N N . ASP A 1 638 ? 12.776 15.816 -55.361 1.00 86.56 638 ASP A N 1
ATOM 4945 C CA . ASP A 1 638 ? 12.525 15.266 -54.038 1.00 86.56 638 ASP A CA 1
ATOM 4946 C C . ASP A 1 638 ? 13.424 15.978 -53.023 1.00 86.56 638 ASP A C 1
ATOM 4948 O O . ASP A 1 638 ? 14.578 16.318 -53.307 1.00 86.56 638 ASP A O 1
ATOM 4952 N N . LYS A 1 639 ? 12.880 16.236 -51.835 1.00 90.25 639 LYS A N 1
ATOM 4953 C CA . LYS A 1 639 ? 13.655 16.618 -50.653 1.00 90.25 639 LYS A CA 1
ATOM 4954 C C . LYS A 1 639 ? 14.291 15.351 -50.095 1.00 90.25 639 LYS A C 1
ATOM 4956 O O . LYS A 1 639 ? 13.624 14.324 -49.996 1.00 90.25 639 LYS A O 1
ATOM 4961 N N . VAL A 1 640 ? 15.567 15.433 -49.732 1.00 92.12 640 VAL A N 1
ATOM 4962 C CA . VAL A 1 640 ? 16.335 14.308 -49.189 1.00 92.12 640 VAL A CA 1
ATOM 4963 C C . VAL A 1 640 ? 17.027 14.760 -47.909 1.00 92.12 640 VAL A C 1
ATOM 4965 O O . VAL A 1 640 ? 17.806 15.711 -47.947 1.00 92.12 640 VAL A O 1
ATOM 4968 N N . LEU A 1 641 ? 16.747 14.089 -46.793 1.00 92.94 641 LEU A N 1
ATOM 4969 C CA . LEU A 1 641 ? 17.367 14.312 -45.485 1.00 92.94 641 LEU A CA 1
ATOM 4970 C C . LEU A 1 641 ? 18.254 13.114 -45.144 1.00 92.94 641 LEU A C 1
ATOM 4972 O O . LEU A 1 641 ? 17.734 12.011 -44.993 1.00 92.94 641 LEU A O 1
ATOM 4976 N N . THR A 1 642 ? 19.561 13.322 -44.981 1.00 94.31 642 THR A N 1
ATOM 4977 C CA . THR A 1 642 ? 20.505 12.278 -44.544 1.00 94.31 642 THR A CA 1
ATOM 4978 C C . THR A 1 642 ? 21.030 12.596 -43.151 1.00 94.31 642 THR A C 1
ATOM 4980 O O . THR A 1 642 ? 21.591 13.676 -42.939 1.00 94.31 642 THR A O 1
ATOM 4983 N N . ARG A 1 643 ? 20.924 11.634 -42.225 1.00 95.50 643 ARG A N 1
ATOM 4984 C CA . ARG A 1 643 ? 21.502 11.725 -40.880 1.00 95.50 643 ARG A CA 1
ATOM 4985 C C . ARG A 1 643 ? 22.467 10.579 -40.598 1.00 95.50 643 ARG A C 1
ATOM 4987 O O . ARG A 1 643 ? 22.107 9.415 -40.735 1.00 95.50 643 ARG A O 1
ATOM 4994 N N . ASN A 1 644 ? 23.668 10.927 -40.138 1.00 95.88 644 ASN A N 1
ATOM 4995 C CA . ASN A 1 644 ? 24.695 9.985 -39.696 1.00 95.88 644 ASN A CA 1
ATOM 4996 C C . ASN A 1 644 ? 25.091 10.292 -38.246 1.00 95.88 644 ASN A C 1
ATOM 4998 O O . ASN A 1 644 ? 25.472 11.419 -37.909 1.00 95.88 644 ASN A O 1
ATOM 5002 N N . PHE A 1 645 ? 25.019 9.270 -37.400 1.00 96.44 645 PHE A N 1
ATOM 5003 C CA . PHE A 1 645 ? 25.331 9.321 -35.980 1.00 96.44 645 PHE A CA 1
ATOM 5004 C C . PHE A 1 645 ? 26.424 8.318 -35.617 1.00 96.44 645 PHE A C 1
ATOM 5006 O O . PHE A 1 645 ? 26.465 7.202 -36.139 1.00 96.44 645 PHE A O 1
ATOM 5013 N N . VAL A 1 646 ? 27.255 8.693 -34.645 1.00 97.81 646 VAL A N 1
ATOM 5014 C CA . VAL A 1 646 ? 28.173 7.778 -33.961 1.00 97.81 646 VAL A CA 1
ATOM 5015 C C . VAL A 1 646 ? 27.908 7.819 -32.465 1.00 97.81 646 VAL A C 1
ATOM 5017 O O . VAL A 1 646 ? 28.038 8.867 -31.835 1.00 97.81 646 VAL A O 1
ATOM 5020 N N . THR A 1 647 ? 27.582 6.663 -31.901 1.00 98.06 647 THR A N 1
ATOM 5021 C CA . THR A 1 647 ? 27.484 6.432 -30.462 1.00 98.06 647 THR A CA 1
ATOM 5022 C C . THR A 1 647 ? 28.772 5.736 -30.018 1.00 98.06 647 THR A C 1
ATOM 5024 O O . THR A 1 647 ? 29.005 4.565 -30.318 1.00 98.06 647 THR A O 1
ATOM 5027 N N . GLU A 1 648 ? 29.649 6.484 -29.350 1.00 98.19 648 GLU A N 1
ATOM 5028 C CA . GLU A 1 648 ? 30.893 5.984 -28.761 1.00 98.19 648 GLU A CA 1
ATOM 5029 C C . GLU A 1 648 ? 30.587 5.370 -27.391 1.00 98.19 648 GLU A C 1
ATOM 5031 O O . GLU A 1 648 ? 30.004 6.032 -26.531 1.00 98.19 648 GLU A O 1
ATOM 5036 N N . LEU A 1 649 ? 30.984 4.116 -27.193 1.00 98.25 649 LEU A N 1
ATOM 5037 C CA . LEU A 1 649 ? 30.757 3.325 -25.985 1.00 98.25 649 LEU A CA 1
ATOM 5038 C C . LEU A 1 649 ? 32.095 2.936 -25.360 1.00 98.25 649 LEU A C 1
ATOM 5040 O O . LEU A 1 649 ? 33.027 2.550 -26.072 1.00 98.25 649 LEU A O 1
ATOM 5044 N N . GLN A 1 650 ? 32.186 2.973 -24.032 1.00 98.19 650 GLN A N 1
ATOM 5045 C CA . GLN A 1 650 ? 33.314 2.417 -23.291 1.00 98.19 650 GLN A CA 1
ATOM 5046 C C . GLN A 1 650 ? 32.844 1.644 -22.058 1.00 98.19 650 GLN A C 1
ATOM 5048 O O . GLN A 1 650 ? 32.230 2.218 -21.160 1.00 98.19 650 GLN A O 1
ATOM 5053 N N . ASN A 1 651 ? 33.226 0.369 -21.973 1.00 97.69 651 ASN A N 1
ATOM 5054 C CA . ASN A 1 651 ? 33.074 -0.412 -20.750 1.00 97.69 651 ASN A CA 1
ATOM 5055 C C . ASN A 1 651 ? 34.156 0.012 -19.738 1.00 97.69 651 ASN A C 1
ATOM 5057 O O . ASN A 1 651 ? 35.349 -0.123 -20.005 1.00 97.69 651 ASN A O 1
ATOM 5061 N N . LEU A 1 652 ? 33.767 0.531 -18.576 1.00 96.88 652 LEU A N 1
ATOM 5062 C CA . LEU A 1 652 ? 34.666 0.885 -17.474 1.00 96.88 652 LEU A CA 1
ATOM 5063 C C . LEU A 1 652 ? 34.671 -0.158 -16.348 1.00 96.88 652 LEU A C 1
ATOM 5065 O O . LEU A 1 652 ? 35.515 -0.037 -15.457 1.00 96.88 652 LEU A O 1
ATOM 5069 N N . HIS A 1 653 ? 33.842 -1.203 -16.406 1.00 93.94 653 HIS A N 1
ATOM 5070 C CA . HIS A 1 653 ? 33.882 -2.315 -15.453 1.00 93.94 653 HIS A CA 1
ATOM 5071 C C . HIS A 1 653 ? 35.226 -3.059 -15.467 1.00 93.94 653 HIS A C 1
ATOM 5073 O O . HIS A 1 653 ? 36.076 -2.902 -16.353 1.00 93.94 653 HIS A O 1
ATOM 5079 N N . LYS A 1 654 ? 35.420 -3.897 -14.443 1.00 93.50 654 LYS A N 1
ATOM 5080 C CA . LYS A 1 654 ? 36.481 -4.922 -14.390 1.00 93.50 654 LYS A CA 1
ATOM 5081 C C . LYS A 1 654 ? 36.061 -6.228 -15.082 1.00 93.50 654 LYS A C 1
ATOM 5083 O O . LYS A 1 654 ? 36.909 -7.076 -15.341 1.00 93.50 654 LYS A O 1
ATOM 5088 N N . THR A 1 655 ? 34.771 -6.380 -15.362 1.00 92.19 655 THR A N 1
ATOM 5089 C CA . THR A 1 655 ? 34.115 -7.554 -15.945 1.00 92.19 655 THR A CA 1
ATOM 5090 C C . THR A 1 655 ? 33.581 -7.255 -17.353 1.00 92.19 655 THR A C 1
ATOM 5092 O O . THR A 1 655 ? 33.408 -6.087 -17.721 1.00 92.19 655 THR A O 1
ATOM 5095 N N . PRO A 1 656 ? 33.346 -8.289 -18.181 1.00 94.56 656 PRO A N 1
ATOM 5096 C CA . PRO A 1 656 ? 32.627 -8.128 -19.438 1.00 94.56 656 PRO A CA 1
ATOM 5097 C C . PRO A 1 656 ? 31.147 -7.826 -19.172 1.00 94.56 656 PRO A C 1
ATOM 5099 O O . PRO A 1 656 ? 30.578 -8.378 -18.230 1.00 94.56 656 PRO A O 1
ATOM 5102 N N . VAL A 1 657 ? 30.517 -7.021 -20.027 1.00 94.88 657 VAL A N 1
ATOM 5103 C CA . VAL A 1 657 ? 29.087 -6.673 -19.941 1.00 94.88 657 VAL A CA 1
ATOM 5104 C C . VAL A 1 657 ? 28.379 -6.908 -21.273 1.00 94.88 657 VAL A C 1
ATOM 5106 O O . VAL A 1 657 ? 28.966 -6.695 -22.334 1.00 94.88 657 VAL A O 1
ATOM 5109 N N . ASP A 1 658 ? 27.114 -7.322 -21.228 1.00 96.12 658 ASP A N 1
ATOM 5110 C CA . ASP A 1 658 ? 26.265 -7.437 -22.418 1.00 96.12 658 ASP A CA 1
ATOM 5111 C C . ASP A 1 658 ? 25.504 -6.124 -22.637 1.00 96.12 658 ASP A C 1
ATOM 5113 O O . ASP A 1 658 ? 24.669 -5.728 -21.825 1.00 96.12 658 ASP A O 1
ATOM 5117 N N . ILE A 1 659 ? 25.799 -5.445 -23.744 1.00 97.75 659 ILE A N 1
ATOM 5118 C CA . ILE A 1 659 ? 25.192 -4.175 -24.142 1.00 97.75 659 ILE A CA 1
ATOM 5119 C C . ILE A 1 659 ? 24.009 -4.426 -25.083 1.00 97.75 659 ILE A C 1
ATOM 5121 O O . ILE A 1 659 ? 24.084 -5.254 -25.995 1.00 97.75 659 ILE A O 1
ATOM 5125 N N . VAL A 1 660 ? 22.946 -3.647 -24.894 1.00 97.81 660 VAL A N 1
ATOM 5126 C CA . VAL A 1 660 ? 21.775 -3.546 -25.768 1.00 97.81 660 VAL A CA 1
ATOM 5127 C C . VAL A 1 660 ? 21.578 -2.077 -26.140 1.00 97.81 660 VAL A C 1
ATOM 5129 O O . VAL A 1 660 ? 21.275 -1.246 -25.284 1.00 97.81 660 VAL A O 1
ATOM 5132 N N . VAL A 1 661 ? 21.749 -1.736 -27.418 1.00 98.19 661 VAL A N 1
ATOM 5133 C CA . VAL A 1 661 ? 21.510 -0.378 -27.933 1.00 98.19 661 VAL A CA 1
ATOM 5134 C C . VAL A 1 661 ? 20.230 -0.373 -28.755 1.00 98.19 661 VAL A C 1
ATOM 5136 O O . VAL A 1 661 ? 20.128 -1.106 -29.738 1.00 98.19 661 VAL A O 1
ATOM 5139 N N . LYS A 1 662 ? 19.268 0.469 -28.366 1.00 97.25 662 LYS A N 1
ATOM 5140 C CA . LYS A 1 662 ? 17.978 0.638 -29.049 1.00 97.25 662 LYS A CA 1
ATOM 5141 C C . LYS A 1 662 ? 17.857 2.069 -29.596 1.00 97.25 662 LYS A C 1
ATOM 5143 O O . LYS A 1 662 ? 17.841 3.024 -28.821 1.00 97.25 662 LYS A O 1
ATOM 5148 N N . GLU A 1 663 ? 17.757 2.219 -30.919 1.00 95.44 663 GLU A N 1
ATOM 5149 C CA . GLU A 1 663 ? 17.504 3.501 -31.610 1.00 95.44 663 GLU A CA 1
ATOM 5150 C C . GLU A 1 663 ? 16.426 3.335 -32.690 1.00 95.44 663 GLU A C 1
ATOM 5152 O O . GLU A 1 663 ? 16.341 2.288 -33.325 1.00 95.44 663 GLU A O 1
ATOM 5157 N N . THR A 1 664 ? 15.606 4.358 -32.926 1.00 95.31 664 THR A N 1
ATOM 5158 C CA . THR A 1 664 ? 14.575 4.358 -33.973 1.00 95.31 664 THR A CA 1
ATOM 5159 C C . THR A 1 664 ? 14.996 5.143 -35.214 1.00 95.31 664 THR A C 1
ATOM 5161 O O . THR A 1 664 ? 15.721 6.138 -35.139 1.00 95.31 664 THR A O 1
ATOM 5164 N N . ILE A 1 665 ? 14.487 4.730 -36.371 1.00 94.81 665 ILE A N 1
ATOM 5165 C CA . ILE A 1 665 ? 14.496 5.517 -37.610 1.00 94.81 665 ILE A CA 1
ATOM 5166 C C . ILE A 1 665 ? 13.066 5.953 -37.975 1.00 94.81 665 ILE A C 1
ATOM 5168 O O . ILE A 1 665 ? 12.102 5.309 -37.544 1.00 94.81 665 ILE A O 1
ATOM 5172 N N . PRO A 1 666 ? 12.890 7.023 -38.774 1.00 94.06 666 PRO A N 1
ATOM 5173 C CA . PRO A 1 666 ? 11.576 7.411 -39.278 1.00 94.06 666 PRO A CA 1
ATOM 5174 C C . PRO A 1 666 ? 10.882 6.249 -40.003 1.00 94.06 666 PRO A C 1
ATOM 5176 O O . PRO A 1 666 ? 11.491 5.568 -40.820 1.00 94.06 666 PRO A O 1
ATOM 5179 N N . SER A 1 667 ? 9.598 6.025 -39.718 1.00 92.50 667 SER A N 1
ATOM 5180 C CA . SER A 1 667 ? 8.791 4.986 -40.375 1.00 92.50 667 SER A CA 1
ATOM 5181 C C . SER A 1 667 ? 7.713 5.627 -41.252 1.00 92.50 667 SER A C 1
ATOM 5183 O O . SER A 1 667 ? 6.856 6.342 -40.720 1.00 92.50 667 SER A O 1
ATOM 5185 N N . PRO A 1 668 ? 7.716 5.404 -42.579 1.00 90.00 668 PRO A N 1
ATOM 51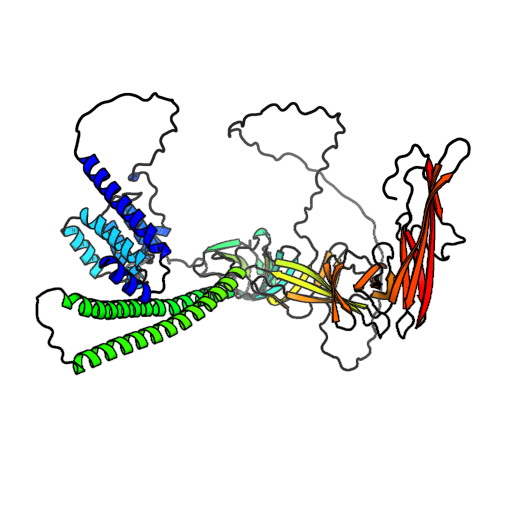86 C CA . PRO A 1 668 ? 6.778 6.064 -43.474 1.00 90.00 668 PRO A CA 1
ATOM 5187 C C . PRO A 1 668 ? 5.360 5.499 -43.319 1.00 90.00 668 PRO A C 1
ATOM 5189 O O . PRO A 1 668 ? 5.145 4.290 -43.297 1.00 90.00 668 PRO A O 1
ATOM 5192 N N . ARG A 1 669 ? 4.370 6.397 -43.253 1.00 87.94 669 ARG A N 1
ATOM 5193 C CA . ARG A 1 669 ? 2.928 6.070 -43.320 1.00 87.94 669 ARG A CA 1
ATOM 5194 C C . ARG A 1 669 ? 2.310 6.353 -44.695 1.00 87.94 669 ARG A C 1
ATOM 5196 O O . ARG A 1 669 ? 1.096 6.285 -44.853 1.00 87.94 669 ARG A O 1
ATOM 5203 N N . ASN A 1 670 ? 3.129 6.741 -45.669 1.00 88.81 670 ASN A N 1
ATOM 5204 C CA . ASN A 1 670 ? 2.718 7.077 -47.025 1.00 88.81 670 ASN A CA 1
ATOM 5205 C C . ASN A 1 670 ? 3.765 6.530 -47.995 1.00 88.81 670 ASN A C 1
ATOM 5207 O O . ASN A 1 670 ? 4.949 6.794 -47.812 1.00 88.81 670 ASN A O 1
ATOM 5211 N N . GLU A 1 671 ? 3.323 5.813 -49.025 1.00 89.31 671 GLU A N 1
ATOM 5212 C CA . GLU A 1 671 ? 4.180 5.108 -49.992 1.00 89.31 671 GLU A CA 1
ATOM 5213 C C . GLU A 1 671 ? 5.100 6.039 -50.802 1.00 89.31 671 GLU A C 1
ATOM 5215 O O . GLU A 1 671 ? 6.070 5.578 -51.392 1.00 89.31 671 GLU A O 1
ATOM 5220 N N . ARG A 1 672 ? 4.835 7.355 -50.824 1.00 88.56 672 ARG A N 1
ATOM 5221 C CA . ARG A 1 672 ? 5.718 8.349 -51.460 1.00 88.56 672 ARG A CA 1
ATOM 5222 C C . ARG A 1 672 ? 6.838 8.870 -50.553 1.00 88.56 672 ARG A C 1
ATOM 5224 O O . ARG A 1 672 ? 7.674 9.631 -51.031 1.00 88.56 672 ARG A O 1
ATOM 5231 N N . ILE A 1 673 ? 6.878 8.481 -49.278 1.00 90.88 673 ILE A N 1
ATOM 5232 C CA . ILE A 1 673 ? 7.992 8.777 -48.367 1.00 90.88 673 ILE A CA 1
ATOM 5233 C C . ILE A 1 673 ? 8.843 7.512 -48.254 1.00 90.88 673 ILE A C 1
ATOM 5235 O O . ILE A 1 673 ? 8.376 6.498 -47.741 1.00 90.88 673 ILE A O 1
ATOM 5239 N N . HIS A 1 674 ? 10.088 7.579 -48.714 1.00 91.88 674 HIS A N 1
ATOM 5240 C CA . HIS A 1 674 ? 11.022 6.455 -48.679 1.00 91.88 674 HIS A CA 1
ATOM 5241 C C . HIS A 1 674 ? 12.025 6.662 -47.542 1.00 91.88 674 HIS A C 1
ATOM 5243 O O . HIS A 1 674 ? 12.415 7.798 -47.258 1.00 91.88 674 HIS A O 1
ATOM 5249 N N . VAL A 1 675 ? 12.420 5.576 -46.873 1.00 93.81 675 VAL A N 1
ATOM 5250 C CA . VAL A 1 675 ? 13.413 5.600 -45.792 1.00 93.81 675 VAL A CA 1
ATOM 5251 C C . VAL A 1 675 ? 14.375 4.435 -45.966 1.00 93.81 675 VAL A C 1
ATOM 5253 O O . VAL A 1 675 ? 13.964 3.277 -45.916 1.00 93.81 675 VAL A O 1
ATOM 5256 N N . ASP A 1 676 ? 15.655 4.754 -46.125 1.00 94.19 676 ASP A N 1
ATOM 5257 C CA . ASP A 1 676 ? 16.723 3.799 -46.394 1.00 94.19 676 ASP A CA 1
ATOM 5258 C C . ASP A 1 676 ? 17.800 3.861 -45.306 1.00 94.19 676 ASP A C 1
ATOM 5260 O O . ASP A 1 676 ? 18.287 4.935 -44.946 1.00 94.19 676 ASP A O 1
ATOM 5264 N N . ILE A 1 677 ? 18.211 2.692 -44.806 1.00 95.44 677 ILE A N 1
ATOM 5265 C CA . ILE A 1 677 ? 19.390 2.545 -43.942 1.00 95.44 677 ILE A CA 1
ATOM 5266 C C . ILE A 1 677 ? 20.605 2.328 -44.844 1.00 95.44 677 ILE A C 1
ATOM 5268 O O . ILE A 1 677 ? 20.643 1.361 -45.609 1.00 95.44 677 ILE A O 1
ATOM 5272 N N . ALA A 1 678 ? 21.633 3.165 -44.713 1.00 94.38 678 ALA A N 1
ATOM 5273 C CA . ALA A 1 678 ? 22.902 2.969 -45.402 1.00 94.38 678 ALA A CA 1
ATOM 5274 C C . ALA A 1 678 ? 23.674 1.821 -44.724 1.00 94.38 678 ALA A C 1
ATOM 5276 O O . ALA A 1 678 ? 24.392 2.007 -43.739 1.00 94.38 678 ALA A O 1
ATOM 5277 N N . LYS A 1 679 ? 23.470 0.594 -45.223 1.00 91.44 679 LYS A N 1
ATOM 5278 C CA . LYS A 1 679 ? 23.976 -0.651 -44.610 1.00 91.44 679 LYS A CA 1
ATOM 5279 C C . LYS A 1 679 ? 25.503 -0.756 -44.579 1.00 91.44 679 LYS A C 1
ATOM 5281 O O . LYS A 1 679 ? 26.025 -1.423 -43.694 1.00 91.44 679 LYS A O 1
ATOM 5286 N N . ASP A 1 680 ? 26.198 -0.081 -45.493 1.00 90.56 680 ASP A N 1
ATOM 5287 C CA . ASP A 1 680 ? 27.665 -0.102 -45.580 1.00 90.56 680 ASP A CA 1
ATOM 5288 C C . ASP A 1 680 ? 28.343 0.830 -44.555 1.00 90.56 680 ASP A C 1
ATOM 5290 O O . ASP A 1 680 ? 29.515 0.651 -44.219 1.00 90.56 680 ASP A O 1
ATOM 5294 N N . THR A 1 681 ? 27.618 1.834 -44.045 1.00 92.50 681 THR A N 1
ATOM 5295 C CA . THR A 1 681 ? 28.113 2.807 -43.054 1.00 92.50 681 THR A CA 1
ATOM 5296 C C . THR A 1 681 ? 27.499 2.623 -41.664 1.00 92.50 681 THR A C 1
ATOM 5298 O O . THR A 1 681 ? 28.142 2.984 -40.674 1.00 92.50 681 THR A O 1
ATOM 5301 N N . THR A 1 682 ? 26.306 2.031 -41.572 1.00 96.00 682 THR A N 1
ATOM 5302 C CA . THR A 1 682 ? 25.653 1.598 -40.326 1.00 96.00 682 THR A CA 1
ATOM 5303 C C . THR A 1 682 ? 26.329 0.345 -39.758 1.00 96.00 682 THR A C 1
ATOM 5305 O O . THR A 1 682 ? 26.735 -0.547 -40.497 1.00 96.00 682 THR A O 1
ATOM 5308 N N . THR A 1 683 ? 26.444 0.237 -38.432 1.00 96.94 683 THR A N 1
ATOM 5309 C CA . THR A 1 683 ? 27.010 -0.956 -37.783 1.00 96.94 683 THR A CA 1
ATOM 5310 C C . THR A 1 683 ? 26.122 -2.185 -38.046 1.00 96.94 683 THR A C 1
ATOM 5312 O O . THR A 1 683 ? 24.926 -2.125 -37.757 1.00 96.94 683 THR A O 1
ATOM 5315 N N . PRO A 1 684 ? 26.657 -3.310 -38.559 1.00 95.38 684 PRO A N 1
ATOM 5316 C CA . PRO A 1 684 ? 25.866 -4.513 -38.821 1.00 95.38 684 PRO A CA 1
ATOM 5317 C C . PRO A 1 684 ? 25.443 -5.229 -37.528 1.00 95.38 684 PRO A C 1
ATOM 5319 O O . PRO A 1 684 ? 25.976 -4.968 -36.450 1.00 95.38 684 PRO A O 1
ATOM 5322 N N . GLY A 1 685 ? 24.502 -6.171 -37.649 1.00 93.50 685 GLY A N 1
ATOM 5323 C CA . GLY A 1 685 ? 24.039 -7.003 -36.530 1.00 93.50 685 GLY A CA 1
ATOM 5324 C C . GLY A 1 685 ? 22.878 -6.423 -35.715 1.00 93.50 685 GLY A C 1
ATOM 5325 O O . GLY A 1 685 ? 22.669 -6.859 -34.587 1.00 93.50 685 GLY A O 1
ATOM 5326 N N . TYR A 1 686 ? 22.128 -5.459 -36.261 1.00 96.12 686 TYR A N 1
ATOM 5327 C CA . TYR A 1 686 ? 20.850 -5.042 -35.680 1.00 96.12 686 TYR A CA 1
ATOM 5328 C C . TYR A 1 686 ? 19.709 -5.989 -36.065 1.00 96.12 686 TYR A C 1
ATOM 5330 O O . TYR A 1 686 ? 19.641 -6.475 -37.195 1.00 96.12 686 TYR A O 1
ATOM 5338 N N . VAL A 1 687 ? 18.759 -6.164 -35.149 1.00 96.69 687 VAL A N 1
ATOM 5339 C CA . VAL A 1 687 ? 17.389 -6.584 -35.465 1.00 96.69 687 VAL A CA 1
ATOM 5340 C C . VAL A 1 687 ? 16.590 -5.329 -35.818 1.00 96.69 687 VAL A C 1
ATOM 5342 O O . VAL A 1 687 ? 16.630 -4.351 -35.072 1.00 96.69 687 VAL A O 1
ATOM 5345 N N . ALA A 1 688 ? 15.896 -5.340 -36.957 1.00 93.81 688 ALA A N 1
ATOM 5346 C CA . ALA A 1 688 ? 15.001 -4.262 -37.385 1.00 93.81 688 ALA A CA 1
ATOM 5347 C C . ALA A 1 688 ? 13.541 -4.588 -37.041 1.00 93.81 688 ALA A C 1
ATOM 5349 O O . ALA A 1 688 ? 13.169 -5.759 -36.989 1.00 93.81 688 ALA A O 1
ATOM 5350 N N . ASP A 1 689 ? 12.731 -3.549 -36.826 1.00 92.19 689 ASP A N 1
ATOM 5351 C CA . ASP A 1 689 ? 11.360 -3.638 -36.300 1.00 92.19 689 ASP A CA 1
ATOM 5352 C C . ASP A 1 689 ? 11.270 -4.433 -34.980 1.00 92.19 689 ASP A C 1
ATOM 5354 O O . ASP A 1 689 ? 10.299 -5.149 -34.715 1.00 92.19 689 ASP A O 1
ATOM 5358 N N . ALA A 1 690 ? 12.315 -4.314 -34.151 1.00 89.44 690 ALA A N 1
ATOM 5359 C CA . ALA A 1 690 ? 12.426 -5.004 -32.870 1.00 89.44 690 ALA A CA 1
ATOM 5360 C C . ALA A 1 690 ? 11.263 -4.649 -31.925 1.00 89.44 690 ALA A C 1
ATOM 5362 O O . ALA A 1 690 ? 10.636 -3.599 -32.051 1.00 89.44 690 ALA A O 1
ATOM 5363 N N . ASP A 1 691 ? 10.966 -5.533 -30.970 1.00 86.12 691 ASP A N 1
ATOM 5364 C CA . ASP A 1 691 ? 9.870 -5.384 -30.000 1.00 86.12 691 ASP A CA 1
ATOM 5365 C C . ASP A 1 691 ? 8.472 -5.177 -30.660 1.00 86.12 691 ASP A C 1
ATOM 5367 O O . ASP A 1 691 ? 7.536 -4.699 -30.023 1.00 86.12 691 ASP A O 1
ATOM 5371 N N . ASN A 1 692 ? 8.321 -5.536 -31.948 1.00 87.81 692 ASN A N 1
ATOM 5372 C CA . ASN A 1 692 ? 7.198 -5.199 -32.847 1.00 87.81 692 ASN A CA 1
ATOM 5373 C C . ASN A 1 692 ? 6.996 -3.687 -33.110 1.00 87.81 692 ASN A C 1
ATOM 5375 O O . ASN A 1 692 ? 5.946 -3.266 -33.604 1.00 87.81 692 ASN A O 1
ATOM 5379 N N . ILE A 1 693 ? 8.000 -2.855 -32.822 1.00 91.06 693 ILE A N 1
ATOM 5380 C CA . ILE A 1 693 ? 7.964 -1.401 -33.003 1.00 91.06 693 ILE A CA 1
ATOM 5381 C C . ILE A 1 693 ? 8.591 -1.044 -34.354 1.00 91.06 693 ILE A C 1
ATOM 5383 O O . ILE A 1 693 ? 9.798 -1.172 -34.556 1.00 91.06 693 ILE A O 1
ATOM 5387 N N . LYS A 1 694 ? 7.767 -0.552 -35.288 1.00 91.56 694 LYS A N 1
ATOM 5388 C CA . LYS A 1 694 ? 8.222 -0.144 -36.627 1.00 91.56 694 LYS A CA 1
ATOM 5389 C C . LYS A 1 694 ? 9.328 0.914 -36.554 1.00 91.56 694 LYS A C 1
ATOM 5391 O O . LYS A 1 694 ? 9.185 1.923 -35.863 1.00 91.56 694 LYS A O 1
ATOM 5396 N N . GLY A 1 695 ? 10.422 0.657 -37.267 1.00 92.81 695 GLY A N 1
ATOM 5397 C CA . GLY A 1 695 ? 11.614 1.499 -37.298 1.00 92.81 695 GLY A CA 1
ATOM 5398 C C . GLY A 1 695 ? 12.550 1.338 -36.098 1.00 92.81 695 GLY A C 1
ATOM 5399 O O . GLY A 1 695 ? 13.568 2.025 -36.066 1.00 92.81 695 GLY A O 1
ATOM 5400 N N . LEU A 1 696 ? 12.262 0.466 -35.121 1.00 96.19 696 LEU A N 1
ATOM 5401 C CA . LEU A 1 696 ? 13.181 0.205 -34.010 1.00 96.19 696 LEU A CA 1
ATOM 5402 C C . LEU A 1 696 ? 14.326 -0.713 -34.452 1.00 96.19 696 LEU A C 1
ATOM 5404 O O . LEU A 1 696 ? 14.102 -1.836 -34.905 1.00 96.19 696 LEU A O 1
ATOM 5408 N N . LEU A 1 697 ? 15.556 -0.233 -34.280 1.00 96.81 697 LEU A N 1
ATOM 5409 C CA . LEU A 1 697 ? 16.792 -0.976 -34.490 1.00 96.81 697 LEU A CA 1
ATOM 5410 C C . LEU A 1 697 ? 17.381 -1.355 -33.128 1.00 96.81 697 LEU A C 1
ATOM 5412 O O . LEU A 1 697 ? 17.579 -0.495 -32.265 1.00 96.81 697 LEU A O 1
ATOM 5416 N N . ASN A 1 698 ? 17.658 -2.643 -32.937 1.00 97.12 698 ASN A N 1
ATOM 5417 C CA . ASN A 1 698 ? 18.201 -3.195 -31.699 1.00 97.12 698 ASN A CA 1
ATOM 5418 C C . ASN A 1 698 ? 19.518 -3.937 -31.980 1.00 97.12 698 ASN A C 1
ATOM 5420 O O . ASN A 1 698 ? 19.508 -4.962 -32.661 1.00 97.12 698 ASN A O 1
ATOM 5424 N N . TRP A 1 699 ? 20.638 -3.435 -31.454 1.00 98.25 699 TRP A N 1
ATOM 5425 C CA . TRP A 1 699 ? 21.935 -4.121 -31.474 1.00 98.25 699 TRP A CA 1
ATOM 5426 C C . TRP A 1 699 ? 22.217 -4.730 -30.101 1.00 98.25 699 TRP A C 1
ATOM 5428 O O . TRP A 1 699 ? 22.287 -3.999 -29.113 1.00 98.25 699 TRP A O 1
ATOM 5438 N N . GLN A 1 700 ? 22.487 -6.035 -30.049 1.00 97.12 700 GLN A N 1
ATOM 5439 C CA . GLN A 1 700 ? 22.962 -6.713 -28.841 1.00 97.12 700 GLN A CA 1
ATOM 5440 C C . GLN A 1 700 ? 24.383 -7.245 -29.051 1.00 97.12 700 GLN A C 1
ATOM 5442 O O . GLN A 1 700 ? 24.665 -7.911 -30.046 1.00 97.12 700 GLN A O 1
ATOM 5447 N N . PHE A 1 701 ? 25.293 -6.951 -28.122 1.00 97.12 701 PHE A N 1
ATOM 5448 C CA . PHE A 1 701 ? 26.666 -7.459 -28.154 1.00 97.12 701 PHE A CA 1
ATOM 5449 C C . PHE A 1 701 ? 27.342 -7.391 -26.785 1.00 97.12 701 PHE A C 1
ATOM 5451 O O . PHE A 1 701 ? 27.117 -6.473 -26.002 1.00 97.12 701 PHE A O 1
ATOM 5458 N N . LYS A 1 702 ? 28.266 -8.318 -26.544 1.00 97.12 702 LYS A N 1
ATOM 5459 C CA . LYS A 1 702 ? 29.187 -8.272 -25.407 1.00 97.12 702 LYS A CA 1
ATOM 5460 C C . LYS A 1 702 ? 30.265 -7.198 -25.618 1.00 97.12 702 LYS A C 1
ATOM 5462 O O . LYS A 1 702 ? 30.662 -6.944 -26.760 1.00 97.12 702 LYS A O 1
ATOM 5467 N N . MET A 1 703 ? 30.722 -6.580 -24.530 1.00 97.56 703 MET A N 1
ATOM 5468 C CA . MET A 1 703 ? 31.925 -5.744 -24.463 1.00 97.56 703 MET A CA 1
ATOM 5469 C C . MET A 1 703 ? 32.841 -6.229 -23.337 1.00 97.56 703 MET A C 1
ATOM 5471 O O . MET A 1 703 ? 32.407 -6.403 -22.196 1.00 97.56 703 MET A O 1
ATOM 5475 N N . GLU A 1 704 ? 34.121 -6.417 -23.640 1.00 97.69 704 GLU A N 1
ATOM 5476 C CA . GLU A 1 704 ? 35.141 -6.847 -22.679 1.00 97.69 704 GLU A CA 1
ATOM 5477 C C . GLU A 1 704 ? 35.590 -5.697 -21.745 1.00 97.69 704 GLU A C 1
ATOM 5479 O O . GLU A 1 704 ? 35.297 -4.524 -22.012 1.00 97.69 704 GLU A O 1
ATOM 5484 N N . PRO A 1 705 ? 36.280 -5.981 -20.620 1.00 96.94 705 PRO A N 1
ATOM 5485 C CA . PRO A 1 705 ? 36.756 -4.946 -19.702 1.00 96.94 705 PRO A CA 1
ATOM 5486 C C . PRO A 1 705 ? 37.628 -3.902 -20.411 1.00 96.94 705 PRO A C 1
ATOM 5488 O O . PRO A 1 705 ? 38.583 -4.244 -21.106 1.00 96.94 705 PRO A O 1
ATOM 5491 N N . LYS A 1 706 ? 37.330 -2.615 -20.198 1.00 94.38 706 LYS A N 1
ATOM 5492 C CA . LYS A 1 706 ? 38.024 -1.464 -20.818 1.00 94.38 706 LYS A CA 1
ATOM 5493 C C . LYS A 1 706 ? 37.889 -1.346 -22.346 1.00 94.38 706 LYS A C 1
ATOM 5495 O O . LYS A 1 706 ? 38.496 -0.437 -22.916 1.00 94.38 706 LYS A O 1
ATOM 5500 N N . GLU A 1 707 ? 37.074 -2.180 -23.000 1.00 97.94 707 GLU A N 1
ATOM 5501 C CA . GLU A 1 707 ? 36.793 -2.076 -24.438 1.00 97.94 707 GLU A CA 1
ATOM 5502 C C . GLU A 1 707 ? 36.159 -0.719 -24.795 1.00 97.94 707 GLU A C 1
ATOM 5504 O O . GLU A 1 707 ? 35.344 -0.171 -24.047 1.00 97.94 707 GLU A O 1
ATOM 5509 N N . LYS A 1 708 ? 36.518 -0.196 -25.974 1.00 97.88 708 LYS A N 1
ATOM 5510 C CA . LYS A 1 708 ? 35.873 0.949 -26.627 1.00 97.88 708 LYS A CA 1
ATOM 5511 C C . LYS A 1 708 ? 35.283 0.519 -27.961 1.00 97.88 708 LYS A C 1
ATOM 5513 O O . LYS A 1 708 ? 35.978 -0.119 -28.750 1.00 97.88 708 LYS A O 1
ATOM 5518 N N . LYS A 1 709 ? 34.043 0.918 -28.238 1.00 97.50 709 LYS A N 1
ATOM 5519 C CA . LYS A 1 709 ? 33.301 0.507 -29.433 1.00 97.50 709 LYS A CA 1
ATOM 5520 C C . LYS A 1 709 ? 32.470 1.662 -29.976 1.00 97.50 709 LYS A C 1
ATOM 5522 O O . LYS A 1 709 ? 31.766 2.324 -29.223 1.00 97.50 709 LYS A O 1
ATOM 5527 N N . ASN A 1 710 ? 32.536 1.891 -31.284 1.00 97.44 710 ASN A N 1
ATOM 5528 C CA . ASN A 1 710 ? 31.772 2.946 -31.948 1.00 97.44 710 ASN A CA 1
ATOM 5529 C C . ASN A 1 710 ? 30.647 2.312 -32.768 1.00 97.44 710 ASN A C 1
ATOM 5531 O O . ASN A 1 710 ? 30.911 1.675 -33.789 1.00 97.44 710 ASN A O 1
ATOM 5535 N N . LEU A 1 711 ? 29.407 2.503 -32.323 1.00 97.56 711 LEU A N 1
ATOM 5536 C CA . LEU A 1 711 ? 28.210 2.142 -33.075 1.00 97.56 711 LEU A CA 1
ATOM 5537 C C . LEU A 1 711 ? 27.866 3.284 -34.034 1.00 97.56 711 LEU A C 1
ATOM 5539 O O . LEU A 1 711 ? 27.878 4.450 -33.642 1.00 97.56 711 LEU A O 1
ATOM 5543 N N . LYS A 1 712 ? 27.580 2.954 -35.292 1.00 97.62 712 LYS A N 1
ATOM 5544 C CA . LYS A 1 712 ? 27.186 3.901 -36.337 1.00 97.62 712 LYS A CA 1
ATOM 5545 C C . LYS A 1 712 ? 25.748 3.646 -36.764 1.00 97.62 712 LYS A C 1
ATOM 5547 O O . LYS A 1 712 ? 25.384 2.492 -36.986 1.00 97.62 712 LYS A O 1
ATOM 5552 N N . LEU A 1 713 ? 24.981 4.713 -36.956 1.00 97.50 713 LEU A N 1
ATOM 5553 C CA . LEU A 1 713 ? 23.653 4.672 -37.564 1.00 97.50 713 LEU A CA 1
ATOM 5554 C C . LEU A 1 713 ? 23.571 5.748 -38.646 1.00 97.50 713 LEU A C 1
ATOM 5556 O O . LEU A 1 713 ? 23.770 6.927 -38.362 1.00 97.50 713 LEU A O 1
ATOM 5560 N N . ASP A 1 714 ? 23.295 5.328 -39.875 1.00 96.75 714 ASP A N 1
ATOM 5561 C CA . ASP A 1 714 ? 23.252 6.176 -41.060 1.00 96.75 714 ASP A CA 1
ATOM 5562 C C . ASP A 1 714 ? 21.985 5.866 -41.862 1.00 96.75 714 ASP A C 1
ATOM 5564 O O . ASP A 1 714 ? 21.768 4.729 -42.293 1.00 96.75 714 ASP A O 1
ATOM 5568 N N . TRP A 1 715 ? 21.119 6.864 -42.016 1.00 96.12 715 TRP A N 1
ATOM 5569 C CA . TRP A 1 715 ? 19.859 6.725 -42.737 1.00 96.12 715 TRP A CA 1
ATOM 5570 C C . TRP A 1 715 ? 19.522 7.966 -43.554 1.00 96.12 715 TRP A C 1
ATOM 5572 O O . TRP A 1 715 ? 19.951 9.086 -43.265 1.00 96.12 715 TRP A O 1
ATOM 5582 N N . THR A 1 716 ? 18.718 7.757 -44.592 1.00 94.88 716 THR A N 1
ATOM 5583 C CA . THR A 1 716 ? 18.205 8.808 -45.468 1.00 94.88 716 THR A CA 1
ATOM 5584 C C . THR A 1 716 ? 16.692 8.685 -45.618 1.00 94.88 716 THR A C 1
ATOM 5586 O O . THR A 1 716 ? 16.169 7.585 -45.763 1.00 94.88 716 THR A O 1
ATOM 5589 N N . VAL A 1 717 ? 15.995 9.821 -45.590 1.00 94.56 717 VAL A N 1
ATOM 5590 C CA . VAL A 1 717 ? 14.561 9.946 -45.884 1.00 94.56 717 VAL A CA 1
ATOM 5591 C C . VAL A 1 717 ? 14.403 10.787 -47.145 1.00 94.56 717 VAL A C 1
ATOM 5593 O O . VAL A 1 717 ? 14.988 11.869 -47.223 1.00 94.56 717 VAL A O 1
ATOM 5596 N N . SER A 1 718 ? 13.601 10.339 -48.111 1.00 92.81 718 SER A N 1
ATOM 5597 C CA . SER A 1 718 ? 13.263 11.117 -49.310 1.00 92.81 718 SER A CA 1
ATOM 5598 C C . SER A 1 718 ? 11.752 11.247 -49.510 1.00 92.81 718 SER A C 1
ATOM 5600 O O . SER A 1 718 ? 10.979 10.337 -49.200 1.00 92.81 718 SER A O 1
ATOM 5602 N N . TRP A 1 719 ? 11.317 12.417 -49.984 1.00 92.94 719 TRP A N 1
ATOM 5603 C CA . TRP A 1 719 ? 9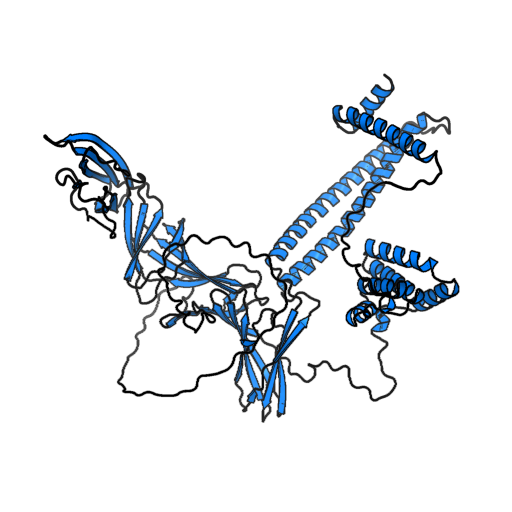.906 12.710 -50.243 1.00 92.94 719 TRP A CA 1
ATOM 5604 C C . TRP A 1 719 ? 9.716 13.816 -51.298 1.00 92.94 719 TRP A C 1
ATOM 5606 O O . TRP A 1 719 ? 10.573 14.699 -51.412 1.00 92.94 719 TRP A O 1
ATOM 5616 N N . PRO A 1 720 ? 8.584 13.837 -52.029 1.00 90.50 720 PRO A N 1
ATOM 5617 C CA . PRO A 1 720 ? 8.279 14.879 -53.009 1.00 90.50 720 PRO A CA 1
ATOM 5618 C C . PRO A 1 720 ? 8.368 16.297 -52.431 1.00 90.50 720 PRO A C 1
ATOM 5620 O O . PRO A 1 720 ? 7.908 16.565 -51.319 1.00 90.50 720 PRO A O 1
ATOM 5623 N N . SER A 1 721 ? 8.964 17.240 -53.167 1.00 86.50 721 SER A N 1
ATOM 5624 C CA . SER A 1 721 ? 9.193 18.594 -52.632 1.00 86.50 721 SER A CA 1
ATOM 5625 C C . SER A 1 721 ? 7.917 19.399 -52.334 1.00 86.50 721 SER A C 1
ATOM 5627 O O . SER A 1 721 ? 7.980 20.313 -51.507 1.00 86.50 721 SER A O 1
ATOM 5629 N N . ASP A 1 722 ? 6.772 19.037 -52.916 1.00 85.69 722 ASP A N 1
ATOM 5630 C CA . ASP A 1 722 ? 5.434 19.573 -52.625 1.00 85.69 722 ASP A CA 1
ATOM 5631 C C . ASP A 1 722 ? 4.837 19.060 -51.301 1.00 85.69 722 ASP A C 1
ATOM 5633 O O . ASP A 1 722 ? 3.944 19.697 -50.742 1.00 85.69 722 ASP A O 1
ATOM 5637 N N . PHE A 1 723 ? 5.347 17.955 -50.748 1.00 86.38 723 PHE A N 1
ATOM 5638 C CA . PHE A 1 723 ? 4.864 17.408 -49.481 1.00 86.38 723 PHE A CA 1
ATOM 5639 C C . PHE A 1 723 ? 5.354 18.222 -48.270 1.00 86.38 723 PHE A C 1
ATOM 5641 O O . PHE A 1 723 ? 6.542 18.546 -48.118 1.00 86.38 723 PHE A O 1
ATOM 5648 N N . VAL A 1 724 ? 4.416 18.478 -47.353 1.00 83.94 724 VAL A N 1
ATOM 5649 C CA . VAL A 1 724 ? 4.683 18.913 -45.978 1.00 83.94 724 VAL A CA 1
ATOM 5650 C C . VAL A 1 724 ? 4.769 17.660 -45.108 1.00 83.94 724 VAL A C 1
ATOM 5652 O O . VAL A 1 724 ? 3.781 16.950 -44.944 1.00 83.94 724 VAL A O 1
ATOM 5655 N N . VAL A 1 725 ? 5.957 17.383 -44.571 1.00 83.12 725 VAL A N 1
ATOM 5656 C CA . VAL A 1 725 ? 6.226 16.236 -43.689 1.00 83.12 725 VAL A CA 1
ATOM 5657 C C . VAL A 1 725 ? 6.493 16.748 -42.276 1.00 83.12 725 VAL A C 1
ATOM 5659 O O . VAL A 1 725 ? 7.113 17.796 -42.099 1.00 83.12 725 VAL A O 1
ATOM 5662 N N . THR A 1 726 ? 6.004 16.021 -41.274 1.00 81.94 726 THR A N 1
ATOM 5663 C CA . THR A 1 726 ? 6.115 16.347 -39.847 1.00 81.94 726 THR A CA 1
ATOM 5664 C C . THR A 1 726 ? 6.674 15.149 -39.075 1.00 81.94 726 THR A C 1
ATOM 5666 O O . THR A 1 726 ? 6.384 14.005 -39.418 1.00 81.94 726 THR A O 1
ATOM 5669 N N . GLY A 1 727 ? 7.467 15.402 -38.026 1.00 76.06 727 GLY A N 1
ATOM 5670 C CA . GLY A 1 727 ? 8.074 14.342 -37.203 1.00 76.06 727 GLY A CA 1
ATOM 5671 C C . GLY A 1 727 ? 9.416 13.797 -37.717 1.00 76.06 727 GLY A C 1
ATOM 5672 O O . GLY A 1 727 ? 9.716 12.629 -37.477 1.00 76.06 727 GLY A O 1
ATOM 5673 N N . LEU A 1 728 ? 10.198 14.633 -38.412 1.00 75.25 728 LEU A N 1
ATOM 5674 C CA . LEU A 1 728 ? 11.605 14.406 -38.781 1.00 75.25 728 LEU A CA 1
ATOM 5675 C C . LEU A 1 728 ? 12.521 15.354 -37.996 1.00 75.25 728 LEU A C 1
ATOM 5677 O O . LEU A 1 728 ? 12.067 16.479 -37.704 1.00 75.25 728 LEU A O 1
#

Radius of gyration: 43.42 Å; chains: 1; bounding box: 89×112×118 Å

Foldseek 3Di:
DVVVVVVVVVCVVVVDDPPVVVVVVVVVVVVVVVVVVVVVVVVDDDDDDDDDDDDDDDDDPDPCDDQQQVAAAPDPVLVVCLLLQDLVSLQVVLVCLCRVRNHPNDLLSSLLSLVSSLVSCVVVVNPVSNVVSVVSNVVSVVVDDPVSVVVSVVVCVPDDSVVVVPPPDDDDDDDDDPDPVCPQAFEFPKDFAAWEFEAWKIKTKIKGKTWDAAWKHKYKYWLAFPQFDVVFKDKDWDWPFDKFWDDKDKDKDFAPAASFPQLRVLVVVLVVLVVVLVVLVVVLVVLVVVLVVLVVVVVVVVVVVPDDPDDPPQDPVNVVVSVCVSVVSNVVSVVSNVVSVVVNVVSVVVSVVSVVLSVLLDPVDRMRMMMMMMMHTNHTIIMIMMIITMGGQKRKDKEWEWEDEPVVFWPIKIWIWIWIWGQRSDWAWFYFYKYKNDDPVPDPDDPDDDDDDDDDDDPDPPPPDDDDDDDDDDDDDDDDDDDDDDDDDDDDDYDDDDDDDDDDDDDDDDDQDAFDWDDDPNMIMTGQPGTDTHGNSGHIDIGTNGIWDKDWHWAWEAEVVVHQFTWIKIWIFTADQDWDDWYKYFYYYNNHTQGIDIDHTGGHRRIDIDTRGTDPQKGKDKDWPDFDWDWDDDPFIKIKTKTKMKIKIWHQDQFKHKYKYKYFDDDDPDPQKDKDWPQVFFDPAWDACPPVNHRITIHIDIDGHGDMDIGMTIMMIIHTPPDDDDDD

Secondary structure (DSSP, 8-state):
-HHHHHHHHHHTTTT--TTHHHHHHHHHHHHHHHHHHHHHTTS---------------PPPP-----GGGSPPPPHHHHHHHHTT-HHHHHHHHHHHHHTSSS---HHHHHHHHHHHHHHHHHTT-HHHHHHHHHHHHHHTTSS-HHHHHHHHHHHHT--GGGSTT----SSS-------TTTTSEEE-EEEEEEEEETTEEEEEEEEEEEE-SEEEEEEEEEEETT-EEEEEEEEEEESS-EEE---EEEEEE-SS-SSHHHHHHHHHHHHHHHHHHHHHHHHHHHHHHHHHHHHHHHHHHHTTSS-S------HHHHHHHHHHHHHHHHHHHHHHHHHHHHHHHHHHHHHHHHHHHHHH-----EEEEEEEEEEESS-EEEEEEEEEEEESEEEEEEEEEEEETTTTSEEEEEEEEEEEE-SS--EEEEEEEEE---TTS-SSPPP-----------------PPPPS-----------------------------------PPPP--PPPPEEEE-SS-EEEEEEEEEEE-TT--EEEEEEEEE-EEEEEEEEE-TTT-SPEEEEEEEEE-SSPPBPSEEEEEEETTEEEEEEEE--B-TT-EEEEEEEE-TTEEEEEEEEEEEEEEE-SSSPEEEEEEEEEEEEEE-SSS-EEEEEEEE----SSTT-EEEE-TTTSPS-EEESGGG-TTEEEEEEEE-TT-EEEEEEEEEEEEETT------

Sequence (728 aa):
MKKLLIASVIFSLVGISAGYAQDYFRAQDKFEDFTAKMKAAKGKEGGSYMDAAPSINSEPAPFNVPAPGDRPPPSPSVVISAESGDPNAMMILSDQYNRGDGVPQNHALAYQWALMAAQVYKAQGNSDGMITAIKRKTAITKMLSQTEKTNVEQLLANWRPEKVVSKLEPSGNDAPAQDDPFADMVVAKSEIKAVTVYNNRAKVTRVAEVEIPAGAHTVAFKDLPAMLLPDSLRAEGSAKAAVKFGAISHKQIMVSQLTSPRERELHDKLESLNDQKRPLEADKEVLEAQKTFLTNIGQQATLRNNENLAQIDLKPDQWVAAQHALRDGLSEIKGSAEQLYLKQRDLDREIQKTQLELNQVRTGQQSIFIVLVPLESEKATKLAIELSYQVPNATWKPIYDARVNTEDKSDLKLAQYGSVRQQTGEDWTGVSLTLSTAQPQRGTSLPDLRPMWIDTYEPLKQTLSLPATPNAPQGDPLAEWRGKTEAKRVKMEQEQQPEEREVEQPDQIAVFSPAVINTGGFVSEYKIPGPANVPSDGTESKLLVGNFDIESKLQIHIKPQMSTDAYLVVHSKLKGDSPVLPGQVNLFRDEAYVGQSTLPLLRPDEEYDLYFGVDDQVAVKRKVLKDESSQAGIITKDKVLTRNFVTELQNLHKTPVDIVVKETIPSPRNERIHVDIAKDTTTPGYVADADNIKGLLNWQFKMEPKEKKNLKLDWTVSWPSDFVVTGL

pLDDT: mean 73.84, std 23.39, range [21.42, 98.31]